Protein AF-A0A6L8Q714-F1 (afdb_monomer)

Solvent-accessible surface area (backbone atoms only — not comparable to full-atom values): 38488 Å² total; per-residue (Å²): 59,36,40,39,60,63,88,85,52,77,78,36,54,56,74,83,55,53,63,55,99,57,74,48,74,68,87,84,57,85,86,61,46,55,97,90,43,66,85,88,69,67,71,86,85,84,79,48,81,46,75,69,75,98,68,47,48,66,59,66,44,81,46,43,33,44,38,54,67,87,72,56,87,86,48,49,37,57,46,32,37,36,37,36,34,42,28,41,67,30,94,88,42,85,92,42,75,39,76,47,80,44,70,58,22,36,15,70,29,63,83,35,47,24,38,81,50,85,75,65,96,87,65,74,94,79,82,70,64,47,79,66,75,76,58,59,64,21,41,40,34,52,34,51,61,75,84,83,69,101,70,73,56,40,27,35,39,36,63,50,35,33,46,46,47,45,74,48,85,62,52,57,61,65,47,37,36,30,37,26,41,29,97,45,86,89,51,90,65,56,52,79,48,24,76,41,40,22,36,67,87,14,48,30,60,40,65,54,36,28,98,54,90,57,43,97,91,42,62,14,24,38,75,40,76,65,67,48,78,48,38,31,39,43,40,72,34,52,89,82,51,52,71,62,57,49,40,48,46,74,58,89,75,52,44,30,39,40,41,30,31,41,63,43,88,86,81,64,42,40,42,78,78,46,71,49,50,27,35,70,38,78,90,78,70,43,77,43,71,58,90,72,56,53,74,71,90,88,73,91,69,98,71,91,84,65,61,90,52,33,26,55,91,49,55,63,69,49,61,31,31,47,54,64,31,29,42,35,39,33,29,22,32,69,92,40,73,85,45,39,41,50,57,27,27,34,34,37,32,37,65,46,94,54,98,88,50,60,42,80,75,50,73,37,53,18,37,86,75,1,39,24,65,44,73,62,49,72,78,56,66,93,41,46,29,35,44,34,59,78,42,46,25,83,13,21,23,38,45,90,60,60,24,52,30,33,33,42,42,87,26,89,86,36,69,35,25,50,43,73,46,75,42,87,58,102,63,82,65,66,78,60,63,62,65,73,70,66,74,95,82,65,86,81,66,56,77,76,52,51,70,60,52,70,66,56,78,77,62,96,66,95,76,51,93,51,56,51,60,44,100,75,25,44,32,41,36,43,28,74,74,29,53,62,39,56,29,50,62,21,58,40,31,39,38,42,25,32,69,86,78,69,45,65,40,58,60,28,30,37,36,32,25,36,61,89,79,63,45,77,72,47,74,51,64,40,40,93,58,65,48,75,40,64,48,62,50,47,48,75,44,51,33,32,43,32,61,80,39,50,35,90,61,35,43,71,45,72,54,29,32,33,35,26,38,52,75,42,52,52,45,78,79,45,41,45,69,97,63,35,31,52,77,54,81,43,33,40,38,41,27,29,51,70,55,54,72,74,55,43,58,47,54,53,54,62,75,66,57,84,77,77,95,80,85,90,78,89,85,89,80,91,88,86,87,80,84,87,83,86,89,84,83,86,82,81,88,84,85,82,88,76,92,78,87,84,92,82,89,85,84,88,83,92,132

Secondary structure (DSSP, 8-state):
-EEESS---TTSB----EEEEEE------GGG-BTTB----PPPP---EE-SGGG-EE--EEEEEEE---S-TTTS---EEEEEEEEEE-SS-TT-EEEEEEEEEEESSSSSB-B-----TT--------SS-----BTTB-EEE--SSSS---EEE--EEEEEEESSPPPTTSSEEEEEEESSTT-S--EEEEEEEB-TT-EEE-TTSS-S--STTS-SSEEE-S-EEEEEEEEE-GGGTTT--TTEE-----EEEEEEEEE-TTT--EEEEEEEEEEEETTTTEEEE--PPBS--S---S----GGGB-TT---EEEEEEPP-EEEEE-EESS-SS-BPSS-EEEEEE---STT-PEEEEEEE--GGGEEEE-S----BT--EEEEEEEPPTTB---SSPPPEEEEEE-TTSTTSEEEEEESSSS--HHHHHHHT--S--TTTGGGTHHHHTTTTT---S---S-EE-TTS-EEE--SS-TT-EEPBPEEEEEEEETTT--B--S-EEEEEETTT--EEEEEE--SSPEEEET-S-TT-EEEEEEEE--TTBPPPPPEEEEE-TTS-EEEEE--GGGSEEEETTEEEEEEPBPPHHHHHHHHHHHT-PPPS------------------------------------------

Structure (mmCIF, N/CA/C/O backbone):
data_AF-A0A6L8Q714-F1
#
_entry.id   AF-A0A6L8Q714-F1
#
loop_
_atom_site.group_PDB
_atom_site.id
_atom_site.type_symbol
_atom_site.label_atom_id
_atom_site.label_alt_id
_atom_site.label_comp_id
_atom_site.label_asym_id
_atom_site.label_entity_id
_atom_site.label_seq_id
_atom_site.pdbx_PDB_ins_code
_atom_site.Cartn_x
_atom_site.Cartn_y
_atom_site.Cartn_z
_atom_site.occupancy
_atom_site.B_iso_or_equiv
_atom_site.auth_seq_id
_atom_site.auth_comp_id
_atom_site.auth_asym_id
_atom_site.auth_atom_id
_atom_site.pdbx_PDB_model_num
ATOM 1 N N . MET A 1 1 ? 17.200 34.354 -52.122 1.00 88.50 1 MET A N 1
ATOM 2 C CA . MET A 1 1 ? 18.434 35.175 -52.227 1.00 88.50 1 MET A CA 1
ATOM 3 C C . MET A 1 1 ? 18.101 36.663 -52.133 1.00 88.50 1 MET A C 1
ATOM 5 O O . MET A 1 1 ? 17.143 37.091 -52.768 1.00 88.50 1 MET A O 1
ATOM 9 N N . VAL A 1 2 ? 18.887 37.450 -51.390 1.00 90.44 2 VAL A N 1
ATOM 10 C CA . VAL A 1 2 ? 18.734 38.916 -51.216 1.00 90.44 2 VAL A CA 1
ATOM 11 C C . VAL A 1 2 ? 20.091 39.635 -51.271 1.00 90.44 2 VAL A C 1
ATOM 13 O O . VAL A 1 2 ? 21.116 39.011 -51.011 1.00 90.44 2 VAL A O 1
ATOM 16 N N . GLU A 1 3 ? 20.122 40.931 -51.603 1.00 92.88 3 GLU A N 1
ATOM 17 C CA . GLU A 1 3 ? 21.351 41.752 -51.561 1.00 92.88 3 GLU A CA 1
ATOM 18 C C . GLU A 1 3 ? 21.501 42.437 -50.196 1.00 92.88 3 GLU A C 1
ATOM 20 O O . GLU A 1 3 ? 20.597 43.154 -49.766 1.00 92.88 3 GLU A O 1
ATOM 25 N N . LEU A 1 4 ? 22.639 42.248 -49.528 1.00 90.94 4 LEU A N 1
ATOM 26 C CA . LEU A 1 4 ? 22.931 42.829 -48.216 1.00 90.94 4 LEU A CA 1
ATOM 27 C C . LEU A 1 4 ? 23.313 44.314 -48.323 1.00 90.94 4 LEU A C 1
ATOM 29 O O . LEU A 1 4 ? 24.027 44.732 -49.236 1.00 90.94 4 LEU A O 1
ATOM 33 N N . SER A 1 5 ? 22.855 45.115 -47.359 1.00 86.94 5 SER A N 1
ATOM 34 C CA . SER A 1 5 ? 23.201 46.541 -47.230 1.00 86.94 5 SER A CA 1
ATOM 35 C C . SER A 1 5 ? 24.606 46.768 -46.663 1.00 86.94 5 SER A C 1
ATOM 37 O O . SER A 1 5 ? 25.253 47.767 -46.986 1.00 86.94 5 SER A O 1
ATOM 39 N N . ASN A 1 6 ? 25.082 45.826 -45.847 1.00 86.75 6 ASN A N 1
ATOM 40 C CA . ASN A 1 6 ? 26.345 45.886 -45.123 1.00 86.75 6 ASN A CA 1
ATOM 41 C C . ASN A 1 6 ? 27.359 44.878 -45.686 1.00 86.75 6 ASN A C 1
ATOM 43 O O . ASN A 1 6 ? 26.993 43.882 -46.306 1.00 86.75 6 ASN A O 1
ATOM 47 N N . VAL A 1 7 ? 28.654 45.139 -45.475 1.00 88.94 7 VAL A N 1
ATOM 48 C CA . VAL A 1 7 ? 29.726 44.214 -45.876 1.00 88.94 7 VAL A CA 1
ATOM 49 C C . VAL A 1 7 ? 29.862 43.119 -44.811 1.00 88.94 7 VAL A C 1
ATOM 51 O O . VAL A 1 7 ? 30.244 43.439 -43.684 1.00 88.94 7 VAL A O 1
ATOM 54 N N . PRO A 1 8 ? 29.598 41.842 -45.136 1.00 87.25 8 PRO A N 1
ATOM 55 C CA . PRO A 1 8 ? 29.711 40.751 -44.177 1.00 87.25 8 PRO A CA 1
ATOM 56 C C . PRO A 1 8 ? 31.183 40.409 -43.889 1.00 87.25 8 PRO A C 1
ATOM 58 O O . PRO A 1 8 ? 32.013 40.258 -44.796 1.00 87.25 8 PRO A O 1
ATOM 61 N N . GLU A 1 9 ? 31.513 40.274 -42.604 1.00 85.31 9 GLU A N 1
ATOM 62 C CA . GLU A 1 9 ? 32.859 39.975 -42.109 1.00 85.31 9 GLU A CA 1
ATOM 63 C C . GLU A 1 9 ? 32.935 38.553 -41.540 1.00 85.31 9 GLU A C 1
ATOM 65 O O . GLU A 1 9 ? 32.090 38.142 -40.751 1.00 85.31 9 GLU A O 1
ATOM 70 N N . VAL A 1 10 ? 33.987 37.817 -41.908 1.00 83.00 10 VAL A N 1
ATOM 71 C CA . VAL A 1 10 ? 34.259 36.476 -41.367 1.00 83.00 10 VAL A CA 1
ATOM 72 C C . VAL A 1 10 ? 34.527 36.569 -39.860 1.00 83.00 10 VAL A C 1
ATOM 74 O O . VAL A 1 10 ? 35.306 37.420 -39.424 1.00 83.00 10 VAL A O 1
ATOM 77 N N . GLY A 1 11 ? 33.901 35.691 -39.075 1.00 76.75 11 GLY A N 1
ATOM 78 C CA . GLY A 1 11 ? 33.962 35.689 -37.609 1.00 76.75 11 GLY A CA 1
ATOM 79 C C . GLY A 1 11 ? 32.976 36.642 -36.918 1.00 76.75 11 GLY A C 1
ATOM 80 O O . GLY A 1 11 ? 33.123 36.898 -35.723 1.00 76.75 11 GLY A O 1
ATOM 81 N N . LYS A 1 12 ? 31.984 37.179 -37.641 1.00 82.81 12 LYS A N 1
ATOM 82 C CA . LYS A 1 12 ? 30.835 37.919 -37.088 1.00 82.81 12 LYS A CA 1
ATOM 83 C C . LYS A 1 12 ? 29.527 37.306 -37.584 1.00 82.81 12 LYS A C 1
ATOM 85 O O . LYS A 1 12 ? 29.527 36.659 -38.628 1.00 82.81 12 LYS A O 1
ATOM 90 N N . SER A 1 13 ? 28.435 37.506 -36.847 1.00 82.88 13 SER A N 1
ATOM 91 C CA . SER A 1 13 ? 27.099 37.121 -37.311 1.00 82.88 13 SER A CA 1
ATOM 92 C C . SER A 1 13 ? 26.683 37.918 -38.548 1.00 82.88 13 SER A C 1
ATOM 94 O O . SER A 1 13 ? 27.192 39.018 -38.804 1.00 82.88 13 SER A O 1
ATOM 96 N N . ILE A 1 14 ? 25.788 37.336 -39.344 1.00 83.69 14 ILE A N 1
ATOM 97 C CA . ILE A 1 14 ? 25.284 37.959 -40.566 1.00 83.69 14 ILE A CA 1
ATOM 98 C C . ILE A 1 14 ? 24.210 38.977 -40.171 1.00 83.69 14 ILE A C 1
ATOM 100 O O . ILE A 1 14 ? 23.213 38.629 -39.556 1.00 83.69 14 ILE A O 1
ATOM 104 N N . ASP A 1 15 ? 24.394 40.243 -40.543 1.00 83.38 15 ASP A N 1
ATOM 105 C CA . ASP A 1 15 ? 23.318 41.234 -40.477 1.00 83.38 15 ASP A CA 1
ATOM 106 C C . ASP A 1 15 ? 22.409 41.049 -41.707 1.00 83.38 15 ASP A C 1
ATOM 108 O O . ASP A 1 15 ? 22.870 41.306 -42.826 1.00 83.38 15 ASP A O 1
ATOM 112 N N . PRO A 1 16 ? 21.146 40.599 -41.551 1.00 76.56 16 PRO A N 1
ATOM 113 C CA . PRO A 1 16 ? 20.256 40.321 -42.673 1.00 76.56 16 PRO A CA 1
ATOM 114 C C . PRO A 1 16 ? 19.672 41.593 -43.311 1.00 76.56 16 PRO A C 1
ATOM 116 O O . PRO A 1 16 ? 18.860 41.487 -44.229 1.00 76.56 16 PRO A O 1
ATOM 119 N N . ALA A 1 17 ? 20.050 42.796 -42.853 1.00 83.94 17 ALA A N 1
ATOM 120 C CA . ALA A 1 17 ? 19.591 44.057 -43.429 1.00 83.94 17 ALA A CA 1
ATOM 121 C C . ALA A 1 17 ? 19.884 44.136 -44.939 1.00 83.94 17 ALA A C 1
ATOM 123 O O . ALA A 1 17 ? 21.040 44.237 -45.368 1.00 83.94 17 ALA A O 1
ATOM 124 N N . THR A 1 18 ? 18.831 44.148 -45.757 1.00 84.62 18 THR A N 1
ATOM 125 C CA . THR A 1 18 ? 18.940 44.187 -47.217 1.00 84.62 18 THR A CA 1
ATOM 126 C C . THR A 1 18 ? 19.113 45.610 -47.743 1.00 84.62 18 THR A C 1
ATOM 128 O O . THR A 1 18 ? 18.708 46.594 -47.126 1.00 84.62 18 THR A O 1
ATOM 131 N N . LYS A 1 19 ? 19.766 45.730 -48.899 1.00 80.19 19 LYS A N 1
ATOM 132 C CA . LYS A 1 19 ? 20.042 47.009 -49.572 1.00 80.19 19 LYS A CA 1
ATOM 133 C C . LYS A 1 19 ? 18.800 47.600 -50.247 1.00 80.19 19 LYS A C 1
ATOM 135 O O . LYS A 1 19 ?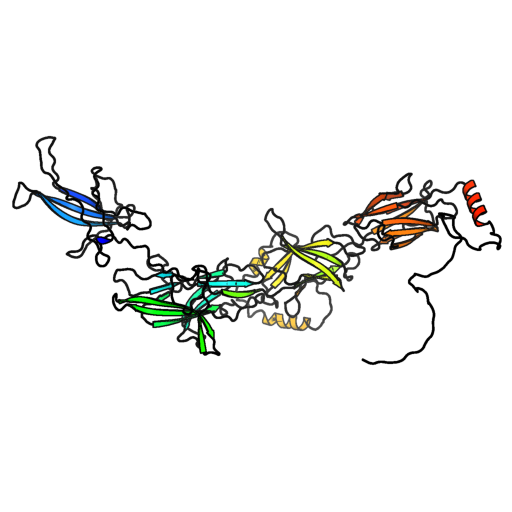 18.638 48.814 -50.256 1.00 80.19 19 LYS A O 1
ATOM 140 N N . ASP A 1 20 ? 17.949 46.718 -50.767 1.00 72.50 20 ASP A N 1
ATOM 141 C CA . ASP A 1 20 ? 16.611 46.965 -51.307 1.00 72.50 20 ASP A CA 1
ATOM 142 C C . ASP A 1 20 ? 15.687 45.823 -50.825 1.00 72.50 20 ASP A C 1
ATOM 144 O O . ASP A 1 20 ? 16.167 44.717 -50.559 1.00 72.50 20 ASP A O 1
ATOM 148 N N . ASP A 1 21 ? 14.363 46.017 -50.808 1.00 70.50 21 ASP A N 1
ATOM 149 C CA . ASP A 1 21 ? 13.354 44.970 -50.502 1.00 70.50 21 ASP A CA 1
ATOM 150 C C . ASP A 1 21 ? 13.208 43.911 -51.626 1.00 70.50 21 ASP A C 1
ATOM 152 O O . ASP A 1 21 ? 12.135 43.353 -51.872 1.00 70.50 21 ASP A O 1
ATOM 156 N N . LYS A 1 22 ? 14.274 43.669 -52.395 1.00 80.25 22 LYS A N 1
ATOM 157 C CA . LYS A 1 22 ? 14.255 42.844 -53.601 1.00 80.25 22 LYS A CA 1
ATOM 158 C C . LYS A 1 22 ? 14.807 41.449 -53.320 1.00 80.25 22 LYS A C 1
ATOM 160 O O . LYS A 1 22 ? 16.018 41.248 -53.255 1.00 80.25 22 LYS A O 1
ATOM 165 N N . ALA A 1 23 ? 13.903 40.480 -53.240 1.00 83.44 23 ALA A N 1
ATOM 166 C CA . ALA A 1 23 ? 14.242 39.064 -53.217 1.00 83.44 23 ALA A CA 1
ATOM 167 C C . ALA A 1 23 ? 14.302 38.465 -54.632 1.00 83.44 23 ALA A C 1
ATOM 169 O O . ALA A 1 23 ? 13.507 38.797 -55.516 1.00 83.44 23 ALA A O 1
ATOM 170 N N . TRP A 1 24 ? 15.241 37.542 -54.822 1.00 89.44 24 TRP A N 1
ATOM 171 C CA . TRP A 1 24 ? 15.291 36.608 -55.939 1.00 89.44 24 TRP A CA 1
ATOM 172 C C . TRP A 1 24 ? 14.998 35.209 -55.398 1.00 89.44 24 TRP A C 1
ATOM 174 O O . TRP A 1 24 ? 15.818 34.629 -54.677 1.00 89.44 24 TRP A O 1
ATOM 184 N N . THR A 1 25 ? 13.829 34.687 -55.755 1.00 87.69 25 THR A N 1
ATOM 185 C CA . THR A 1 25 ? 13.377 33.329 -55.429 1.00 87.69 25 THR A CA 1
ATOM 186 C C . THR A 1 25 ? 13.599 32.417 -56.634 1.00 87.69 25 THR A C 1
ATOM 188 O O . THR A 1 25 ? 13.526 32.860 -57.785 1.00 87.69 25 THR A O 1
ATOM 191 N N . ALA A 1 26 ? 13.895 31.153 -56.362 1.00 87.12 26 ALA A N 1
ATOM 192 C CA . ALA A 1 26 ? 13.870 30.058 -57.316 1.00 87.12 26 ALA A CA 1
ATOM 193 C C . ALA A 1 26 ? 13.294 28.842 -56.583 1.00 87.12 26 ALA A C 1
ATOM 195 O O . ALA A 1 26 ? 13.569 28.664 -55.400 1.00 87.12 26 ALA A O 1
ATOM 196 N N . GLU A 1 27 ? 12.486 28.056 -57.281 1.00 85.56 27 GLU A N 1
ATOM 197 C CA . GLU A 1 27 ? 11.768 26.891 -56.757 1.00 85.56 27 GLU A CA 1
ATOM 198 C C . GLU A 1 27 ? 12.201 25.660 -57.567 1.00 85.56 27 GLU A C 1
ATOM 200 O O . GLU A 1 27 ? 12.619 25.797 -58.723 1.00 85.56 27 GLU A O 1
ATOM 205 N N . LEU A 1 28 ? 12.128 24.478 -56.955 1.00 81.19 28 LEU A N 1
ATOM 206 C CA . LEU A 1 28 ? 12.437 23.186 -57.568 1.00 81.19 28 LEU A CA 1
ATOM 207 C C . LEU A 1 28 ? 11.305 22.208 -57.247 1.00 81.19 28 LEU A C 1
ATOM 209 O O . LEU A 1 28 ? 10.831 22.161 -56.115 1.00 81.19 28 LEU A O 1
ATOM 213 N N . GLU A 1 29 ? 10.892 21.420 -58.232 1.00 78.75 29 GLU A N 1
ATOM 214 C CA . GLU A 1 29 ? 9.908 20.348 -58.067 1.00 78.75 29 GLU A CA 1
ATOM 215 C C . GLU A 1 29 ? 10.631 18.999 -57.924 1.00 78.75 29 GLU A C 1
ATOM 217 O O . GLU A 1 29 ? 11.749 18.826 -58.413 1.00 78.75 29 GLU A O 1
ATOM 222 N N . THR A 1 30 ? 9.989 17.978 -57.343 1.00 73.38 30 THR A N 1
ATOM 223 C CA . THR A 1 30 ? 10.589 16.630 -57.188 1.00 73.38 30 THR A CA 1
ATOM 224 C C . THR A 1 30 ? 11.092 16.039 -58.517 1.00 73.38 30 THR A C 1
ATOM 226 O O . THR A 1 30 ? 12.031 15.248 -58.542 1.00 73.38 30 THR A O 1
ATOM 229 N N . ALA A 1 31 ? 10.489 16.436 -59.643 1.00 79.69 31 ALA A N 1
ATOM 230 C CA . ALA A 1 31 ? 10.874 16.000 -60.985 1.00 79.69 31 ALA A CA 1
ATOM 231 C C . ALA A 1 31 ? 12.176 16.636 -61.522 1.00 79.69 31 ALA A C 1
ATOM 233 O O . ALA A 1 31 ? 12.703 16.147 -62.522 1.00 79.69 31 ALA A O 1
ATOM 234 N N . ASP A 1 32 ? 12.692 17.696 -60.889 1.00 81.50 32 ASP A N 1
ATOM 235 C CA . ASP A 1 32 ? 13.950 18.355 -61.269 1.00 81.50 32 ASP A CA 1
ATOM 236 C C . ASP A 1 32 ? 15.192 17.654 -60.680 1.00 81.50 32 ASP A C 1
ATOM 238 O O . ASP A 1 32 ? 16.322 17.919 -61.102 1.00 81.50 32 ASP A O 1
ATOM 242 N N . PHE A 1 33 ? 14.997 16.734 -59.727 1.00 80.00 33 PHE A N 1
ATOM 243 C CA . PHE A 1 33 ? 16.067 15.971 -59.089 1.00 80.00 33 PHE A CA 1
ATOM 244 C C . PHE A 1 33 ? 16.480 14.761 -59.936 1.00 80.00 33 PHE A C 1
ATOM 246 O O . PHE A 1 33 ? 15.662 13.953 -60.373 1.00 80.00 33 PHE A O 1
ATOM 253 N N . THR A 1 34 ? 17.786 14.603 -60.138 1.00 74.25 34 THR A N 1
ATOM 254 C CA . THR A 1 34 ? 18.407 13.427 -60.760 1.00 74.25 34 THR A CA 1
ATOM 255 C C . THR A 1 34 ? 19.472 12.897 -59.807 1.00 74.25 34 THR A C 1
ATOM 257 O O . THR A 1 34 ? 20.331 13.658 -59.374 1.00 74.25 34 THR A O 1
ATOM 260 N N . GLU A 1 35 ? 19.407 11.610 -59.448 1.00 69.56 35 GLU A N 1
ATOM 261 C CA . GLU A 1 35 ? 20.331 10.986 -58.476 1.00 69.56 35 GLU A CA 1
ATOM 262 C C . GLU A 1 35 ? 20.399 11.757 -57.134 1.00 69.56 35 GLU A C 1
ATOM 264 O O . GLU A 1 35 ? 21.465 11.956 -56.559 1.00 69.56 35 GLU A O 1
ATOM 269 N N . GLY A 1 36 ? 19.243 12.238 -56.655 1.00 66.31 36 GLY A N 1
ATOM 270 C CA . GLY A 1 36 ? 19.124 13.001 -55.405 1.00 66.31 36 GLY A CA 1
ATOM 271 C C . GLY A 1 36 ? 19.652 14.439 -55.467 1.00 66.31 36 GLY A C 1
ATOM 272 O O . GLY A 1 36 ? 19.679 15.113 -54.445 1.00 66.31 36 GLY A O 1
ATOM 273 N N . LYS A 1 37 ? 20.065 14.939 -56.642 1.00 75.31 37 LYS A N 1
ATOM 274 C CA . LYS A 1 37 ? 20.623 16.292 -56.803 1.00 75.31 37 LYS A CA 1
ATOM 275 C C . LYS A 1 37 ? 19.872 17.086 -57.871 1.00 75.31 37 LYS A C 1
ATOM 277 O O . LYS A 1 37 ? 19.521 16.561 -58.927 1.00 75.31 37 LYS A O 1
ATOM 282 N N . ALA A 1 38 ? 19.665 18.374 -57.614 1.00 84.62 38 ALA A N 1
ATOM 283 C CA . ALA A 1 38 ? 19.085 19.335 -58.549 1.00 84.62 38 ALA A CA 1
ATOM 284 C C . ALA A 1 38 ? 19.950 20.605 -58.596 1.00 84.62 38 ALA A C 1
ATOM 286 O O . ALA A 1 38 ? 20.628 20.947 -57.629 1.00 84.62 38 ALA A O 1
ATOM 287 N N . SER A 1 39 ? 19.951 21.314 -59.728 1.00 86.19 39 SER A N 1
ATOM 288 C CA . SER A 1 39 ? 20.698 22.570 -59.877 1.00 86.19 39 SER A CA 1
ATOM 289 C C . SER A 1 39 ? 19.744 23.758 -59.830 1.00 86.19 39 SER A C 1
ATOM 291 O O . SER A 1 39 ? 19.021 24.022 -60.792 1.00 86.19 39 SER A O 1
ATOM 293 N N . ILE A 1 40 ? 19.760 24.495 -58.717 1.00 85.50 40 ILE A N 1
ATOM 294 C CA . ILE A 1 40 ? 18.967 25.717 -58.572 1.00 85.50 40 ILE A CA 1
ATOM 295 C C . ILE A 1 40 ? 19.533 26.848 -59.441 1.00 85.50 40 ILE A C 1
ATOM 297 O O . ILE A 1 40 ? 20.745 27.069 -59.514 1.00 85.50 40 ILE A O 1
ATOM 301 N N . LYS A 1 41 ? 18.647 27.593 -60.110 1.00 86.69 41 LYS A N 1
ATOM 302 C CA . LYS A 1 41 ? 19.028 28.716 -60.972 1.00 86.69 41 LYS A CA 1
ATOM 303 C C . LYS A 1 41 ? 18.190 29.954 -60.682 1.00 86.69 41 LYS A C 1
ATOM 305 O O . LYS A 1 41 ? 17.041 30.054 -61.103 1.00 86.69 41 LYS A O 1
ATOM 310 N N . PHE A 1 42 ? 18.810 30.938 -60.039 1.00 86.88 42 PHE A N 1
ATOM 311 C CA . PHE A 1 42 ? 18.178 32.228 -59.778 1.00 86.88 42 PHE A CA 1
ATOM 312 C C . PHE A 1 42 ? 17.931 33.045 -61.064 1.00 86.88 42 PHE A C 1
ATOM 314 O O . PHE A 1 42 ? 18.675 32.915 -62.046 1.00 86.88 42 PHE A O 1
ATOM 321 N N . PRO A 1 43 ? 16.912 33.929 -61.073 1.00 86.25 43 PRO A N 1
ATOM 322 C CA . PRO A 1 43 ? 16.706 34.888 -62.154 1.00 86.25 43 PRO A CA 1
ATOM 323 C C . PRO A 1 43 ? 17.922 35.806 -62.344 1.00 86.25 43 PRO A C 1
ATOM 325 O O . PRO A 1 43 ? 18.555 36.228 -61.378 1.00 86.25 43 PRO A O 1
ATOM 328 N N . ALA A 1 44 ? 18.229 36.159 -63.595 1.00 85.31 44 ALA A N 1
ATOM 329 C CA . ALA A 1 44 ? 19.409 36.959 -63.920 1.00 85.31 44 ALA A CA 1
ATOM 330 C C . ALA A 1 44 ? 19.392 38.349 -63.249 1.00 85.31 44 ALA A C 1
ATOM 332 O O . ALA A 1 44 ? 18.429 39.112 -63.381 1.00 85.31 44 ALA A O 1
ATOM 333 N N . ILE A 1 45 ? 20.493 38.699 -62.581 1.00 87.81 45 ILE A N 1
ATOM 334 C CA . ILE A 1 45 ? 20.734 40.037 -62.031 1.00 87.81 45 ILE A CA 1
ATOM 335 C C . ILE A 1 45 ? 21.284 40.934 -63.148 1.00 87.81 45 ILE A C 1
ATOM 337 O O . ILE A 1 45 ? 22.197 40.544 -63.875 1.00 87.81 45 ILE A O 1
ATOM 341 N N . ILE A 1 46 ? 20.712 42.131 -63.306 1.00 86.81 46 ILE A N 1
ATOM 342 C CA . ILE A 1 46 ? 21.095 43.098 -64.344 1.00 86.81 46 ILE A CA 1
ATOM 343 C C . ILE A 1 46 ? 21.710 44.329 -63.678 1.00 86.81 46 ILE A C 1
ATOM 345 O O . ILE A 1 46 ? 20.982 45.188 -63.181 1.00 86.81 46 ILE A O 1
ATOM 349 N N . TYR A 1 47 ? 23.038 44.407 -63.707 1.00 87.62 47 TYR A N 1
ATOM 350 C CA . TYR A 1 47 ? 23.811 45.566 -63.257 1.00 87.62 47 TYR A CA 1
ATOM 351 C C . TYR A 1 47 ? 23.820 46.674 -64.314 1.00 87.62 47 TYR A C 1
ATOM 353 O O . TYR A 1 47 ? 23.852 46.402 -65.519 1.00 87.62 47 TYR A O 1
ATOM 361 N N . LYS A 1 48 ? 23.801 47.932 -63.871 1.00 85.19 48 LYS A N 1
ATOM 362 C CA . LYS A 1 48 ? 23.668 49.115 -64.724 1.00 85.19 48 LYS A CA 1
ATOM 363 C C . LYS A 1 48 ? 24.740 50.162 -64.449 1.00 85.19 48 LYS A C 1
ATOM 365 O O . LYS A 1 48 ? 25.103 50.464 -63.314 1.00 85.19 48 LYS A O 1
ATOM 370 N N . GLN A 1 49 ? 25.170 50.805 -65.529 1.00 81.06 49 GLN A N 1
ATOM 371 C CA . GLN A 1 49 ? 25.923 52.052 -65.492 1.00 81.06 49 GLN A CA 1
ATOM 372 C C . GLN A 1 49 ? 25.248 53.053 -66.439 1.00 81.06 49 GLN A C 1
ATOM 374 O O . GLN A 1 49 ? 25.628 53.200 -67.597 1.00 81.06 49 GLN A O 1
ATOM 379 N N . GLU A 1 50 ? 24.193 53.708 -65.955 1.00 78.75 50 GLU A N 1
ATOM 380 C CA . GLU A 1 50 ? 23.279 54.514 -66.772 1.00 78.75 50 GLU A CA 1
ATOM 381 C C . GLU A 1 50 ? 23.009 55.884 -66.120 1.00 78.75 50 GLU A C 1
ATOM 383 O O . GLU A 1 50 ? 22.960 56.016 -64.897 1.00 78.75 50 GLU A O 1
ATOM 388 N N . GLY A 1 51 ? 22.803 56.919 -66.941 1.00 71.00 51 GLY A N 1
ATOM 389 C CA . GLY A 1 51 ? 22.460 58.273 -66.483 1.00 71.00 51 GLY A CA 1
ATOM 390 C C . GLY A 1 51 ? 23.648 59.223 -66.264 1.00 71.00 51 GLY A C 1
ATOM 391 O O . GLY A 1 51 ? 24.818 58.864 -66.393 1.00 71.00 51 GLY A O 1
ATOM 392 N N . THR A 1 52 ? 23.331 60.484 -65.960 1.00 65.38 52 THR A N 1
ATOM 393 C CA . THR A 1 52 ? 24.295 61.582 -65.752 1.00 65.38 52 THR A CA 1
ATOM 394 C C . THR A 1 52 ? 23.794 62.544 -64.677 1.00 65.38 52 THR A C 1
ATOM 396 O O . THR A 1 52 ? 22.605 62.862 -64.663 1.00 65.38 52 THR A O 1
ATOM 399 N N . GLY A 1 53 ? 24.693 63.071 -63.842 1.00 65.62 53 GLY A N 1
ATOM 400 C CA . GLY A 1 53 ? 24.320 63.911 -62.696 1.00 65.62 53 GLY A CA 1
ATOM 401 C C . GLY A 1 53 ? 23.712 63.084 -61.560 1.00 65.62 53 GLY A C 1
ATOM 402 O O . GLY A 1 53 ? 24.042 61.909 -61.415 1.00 65.62 53 GLY A O 1
ATOM 403 N N . ASP A 1 54 ? 22.810 63.689 -60.788 1.00 63.44 54 ASP A N 1
ATOM 404 C CA . ASP A 1 54 ? 22.262 63.111 -59.548 1.00 63.44 54 ASP A CA 1
ATOM 405 C C . ASP A 1 54 ? 21.392 61.852 -59.760 1.00 63.44 54 ASP A C 1
ATOM 407 O O . ASP A 1 54 ? 21.128 61.117 -58.816 1.00 63.44 54 ASP A O 1
ATOM 411 N N . ASN A 1 55 ? 20.995 61.562 -61.007 1.00 66.38 55 ASN A N 1
ATOM 412 C CA . ASN A 1 55 ? 20.225 60.370 -61.394 1.00 66.38 55 ASN A CA 1
ATOM 413 C C . ASN A 1 55 ? 21.102 59.251 -62.003 1.00 66.38 55 ASN A C 1
ATOM 415 O O . ASN A 1 55 ? 20.601 58.430 -62.773 1.00 66.38 55 ASN A O 1
ATOM 419 N N . LYS A 1 56 ? 22.420 59.244 -61.755 1.00 74.38 56 LYS A N 1
ATOM 420 C CA . LYS A 1 56 ? 23.317 58.192 -62.258 1.00 74.38 56 LYS A CA 1
ATOM 421 C C . LYS A 1 56 ? 23.202 56.923 -61.403 1.00 74.38 56 LYS A C 1
ATOM 423 O O . LYS A 1 56 ? 23.581 56.939 -60.236 1.00 74.38 56 LYS A O 1
ATOM 428 N N . VAL A 1 57 ? 22.798 55.812 -62.017 1.00 73.69 57 VAL A N 1
ATOM 429 C CA . VAL A 1 57 ? 22.935 54.459 -61.448 1.00 73.69 57 VAL A CA 1
ATOM 430 C C . VAL A 1 57 ? 24.296 53.900 -61.865 1.00 73.69 57 VAL A C 1
ATOM 432 O O . VAL A 1 57 ? 24.709 54.052 -63.018 1.00 73.69 57 VAL A O 1
ATOM 435 N N . ASN A 1 58 ? 25.040 53.321 -60.923 1.00 84.94 58 ASN A N 1
ATOM 436 C CA . ASN A 1 58 ? 26.404 52.850 -61.150 1.00 84.94 58 ASN A CA 1
ATOM 437 C C . ASN A 1 58 ? 26.716 51.663 -60.236 1.00 84.94 58 ASN A C 1
ATOM 439 O O . ASN A 1 58 ? 27.326 51.832 -59.180 1.00 84.94 58 ASN A O 1
ATOM 443 N N . ASP A 1 59 ? 26.364 50.473 -60.696 1.00 87.50 59 ASP A N 1
ATOM 444 C CA . ASP A 1 59 ? 26.537 49.214 -59.968 1.00 87.50 59 ASP A CA 1
ATOM 445 C C . ASP A 1 59 ? 27.951 48.631 -60.155 1.00 87.50 59 ASP A C 1
ATOM 447 O O . ASP A 1 59 ? 28.125 47.429 -60.287 1.00 87.50 59 ASP A O 1
ATOM 451 N N . ILE A 1 60 ? 28.978 49.486 -60.249 1.00 88.62 60 ILE A N 1
ATOM 452 C CA . ILE A 1 60 ? 30.383 49.051 -60.264 1.00 88.62 60 ILE A CA 1
ATOM 453 C C . ILE A 1 60 ? 30.875 48.998 -58.825 1.00 88.62 60 ILE A C 1
ATOM 455 O O . ILE A 1 60 ? 30.891 50.026 -58.143 1.00 88.62 60 ILE A O 1
ATOM 459 N N . GLY A 1 61 ? 31.346 47.829 -58.404 1.00 89.44 61 GLY A N 1
ATOM 460 C CA . GLY A 1 61 ? 31.841 47.593 -57.058 1.00 89.44 61 GLY A CA 1
ATOM 461 C C . GLY A 1 61 ? 31.618 46.157 -56.605 1.00 89.44 61 GLY A C 1
ATOM 462 O O . GLY A 1 61 ? 31.381 45.259 -57.411 1.00 89.44 61 GLY A O 1
ATOM 463 N N . ASP A 1 62 ? 31.703 45.958 -55.295 1.00 92.94 62 ASP A N 1
ATOM 464 C CA . ASP A 1 62 ? 31.439 44.678 -54.651 1.00 92.94 62 ASP A CA 1
ATOM 465 C C . ASP A 1 62 ? 29.999 44.638 -54.129 1.00 92.94 62 ASP A C 1
ATOM 467 O O . ASP A 1 62 ? 29.591 45.502 -53.353 1.00 92.94 62 ASP A O 1
ATOM 471 N N . HIS A 1 63 ? 29.258 43.614 -54.538 1.00 92.62 63 HIS A N 1
ATOM 472 C CA . HIS A 1 63 ? 27.904 43.303 -54.094 1.00 92.62 63 HIS A CA 1
ATOM 473 C C . HIS A 1 63 ? 27.929 41.997 -53.292 1.00 92.62 63 HIS A C 1
ATOM 475 O O . HIS A 1 63 ? 28.690 41.081 -53.615 1.00 92.62 63 HIS A O 1
ATOM 481 N N . TYR A 1 64 ? 27.111 41.905 -52.244 1.00 92.50 64 TYR A N 1
ATOM 482 C CA . TYR A 1 64 ? 27.055 40.742 -51.357 1.00 92.50 64 TYR A CA 1
ATOM 483 C C . TYR A 1 64 ? 25.634 40.193 -51.335 1.00 92.50 64 TYR A C 1
ATOM 485 O O . TYR A 1 64 ? 24.700 40.904 -50.971 1.00 92.50 64 TYR A O 1
ATOM 493 N N . TYR A 1 65 ? 25.485 38.933 -51.727 1.00 92.50 65 TYR A N 1
ATOM 494 C CA . TYR A 1 65 ? 24.206 38.241 -51.786 1.00 92.50 65 TYR A CA 1
ATOM 495 C C . TYR A 1 65 ? 24.144 37.168 -50.711 1.00 92.50 65 TYR A C 1
ATOM 497 O O . TYR A 1 65 ? 25.028 36.316 -50.632 1.00 92.50 65 TYR A O 1
ATOM 505 N N . LEU A 1 66 ? 23.089 37.218 -49.907 1.00 92.00 66 LEU A N 1
ATOM 506 C CA . LEU A 1 66 ? 22.729 36.177 -48.958 1.00 92.00 66 LEU A CA 1
ATOM 507 C C . LEU A 1 66 ? 21.812 35.176 -49.665 1.00 92.00 66 LEU A C 1
ATOM 509 O O . LEU A 1 66 ? 20.786 35.557 -50.242 1.00 92.00 66 LEU A O 1
ATOM 513 N N . VAL A 1 67 ? 22.194 33.905 -49.637 1.00 91.25 67 VAL A N 1
ATOM 514 C CA . VAL A 1 67 ? 21.415 32.780 -50.152 1.00 91.25 67 VAL A CA 1
ATOM 515 C C . VAL A 1 67 ? 21.088 31.870 -48.976 1.00 91.25 67 VAL A C 1
ATOM 517 O O . VAL A 1 67 ? 21.989 31.378 -48.306 1.00 91.25 67 VAL A O 1
ATOM 520 N N . THR A 1 68 ? 19.799 31.674 -48.747 1.00 90.25 68 THR A N 1
ATOM 521 C CA . THR A 1 68 ? 19.211 30.777 -47.751 1.00 90.25 68 THR A CA 1
ATOM 522 C C . THR A 1 68 ? 18.131 29.963 -48.447 1.00 90.25 68 THR A C 1
ATOM 524 O O . THR A 1 68 ? 17.607 30.398 -49.486 1.00 90.25 68 THR A O 1
ATOM 527 N N . GLU A 1 69 ? 17.769 28.833 -47.858 1.00 86.56 69 GLU A N 1
ATOM 528 C CA . GLU A 1 69 ? 16.527 28.149 -48.189 1.00 86.56 69 GLU A CA 1
ATOM 529 C C . GLU A 1 69 ? 15.312 28.847 -47.538 1.00 86.56 69 GLU A C 1
ATOM 531 O O . GLU A 1 69 ? 15.463 29.662 -46.623 1.00 86.56 69 GLU A O 1
ATOM 536 N N . ASP A 1 70 ? 14.108 28.559 -48.034 1.00 80.00 70 ASP A N 1
ATOM 537 C CA . ASP A 1 70 ? 12.833 29.032 -47.487 1.00 80.00 70 ASP A CA 1
ATOM 538 C C . ASP A 1 70 ? 11.838 27.862 -47.487 1.00 80.00 70 ASP A C 1
ATOM 540 O O . ASP A 1 70 ? 11.702 27.166 -48.491 1.00 80.00 70 ASP A O 1
ATOM 544 N N . GLY A 1 71 ? 11.184 27.617 -46.352 1.00 72.06 71 GLY A N 1
ATOM 545 C CA . GLY A 1 71 ? 10.467 26.369 -46.084 1.00 72.06 71 GLY A CA 1
ATOM 546 C C . GLY A 1 71 ? 10.170 26.153 -44.598 1.00 72.06 71 GLY A C 1
ATOM 547 O O . GLY A 1 71 ? 10.433 27.029 -43.764 1.00 72.06 71 GLY A O 1
ATOM 548 N N . ASP A 1 72 ? 9.620 24.979 -44.276 1.00 66.06 72 ASP A N 1
ATOM 549 C CA . ASP A 1 72 ? 9.351 24.546 -42.898 1.00 66.06 72 ASP A CA 1
ATOM 550 C C . ASP A 1 72 ? 10.664 24.453 -42.098 1.00 66.06 72 ASP A C 1
ATOM 552 O O . ASP A 1 72 ? 11.646 23.881 -42.574 1.00 66.06 72 ASP A O 1
ATOM 556 N N . ASP A 1 73 ? 10.679 25.009 -40.883 1.00 60.19 73 ASP A N 1
ATOM 557 C CA . ASP A 1 73 ? 11.839 24.996 -39.982 1.00 60.19 73 ASP A CA 1
ATOM 558 C C . ASP A 1 73 ? 12.300 23.567 -39.632 1.00 60.19 73 ASP A C 1
ATOM 560 O O . ASP A 1 73 ? 13.451 23.379 -39.252 1.00 60.19 73 ASP A O 1
ATOM 564 N N . ALA A 1 74 ? 11.428 22.562 -39.776 1.00 55.56 74 ALA A N 1
ATOM 565 C CA . ALA A 1 74 ? 11.744 21.156 -39.518 1.00 55.56 74 ALA A CA 1
ATOM 566 C C . ALA A 1 74 ? 12.340 20.384 -40.718 1.00 55.56 74 ALA A C 1
ATOM 568 O O . ALA A 1 74 ? 12.719 19.224 -40.548 1.00 55.56 74 ALA A O 1
ATOM 569 N N . ALA A 1 75 ? 12.382 20.977 -41.920 1.00 60.28 75 ALA A N 1
ATOM 570 C CA . ALA A 1 75 ? 12.758 20.274 -43.158 1.00 60.28 75 ALA A CA 1
ATOM 571 C C . ALA A 1 75 ? 13.715 21.043 -44.091 1.00 60.28 75 ALA A C 1
ATOM 573 O O . ALA A 1 75 ? 14.266 20.445 -45.015 1.00 60.28 75 ALA A O 1
ATOM 574 N N . LYS A 1 76 ? 13.907 22.351 -43.880 1.00 70.81 76 LYS A N 1
ATOM 575 C CA . LYS A 1 76 ? 14.868 23.154 -44.650 1.00 70.81 76 LYS A CA 1
ATOM 576 C C . LYS A 1 76 ? 16.286 23.054 -44.092 1.00 70.81 76 LYS A C 1
ATOM 578 O O . LYS A 1 76 ? 16.480 22.942 -42.883 1.00 70.81 76 LYS A O 1
ATOM 583 N N . ASP A 1 77 ? 17.267 23.221 -44.965 1.00 75.44 77 ASP A N 1
ATOM 584 C CA . ASP A 1 77 ? 18.642 23.513 -44.583 1.00 75.44 77 ASP A CA 1
ATOM 585 C C . ASP A 1 77 ? 18.740 24.969 -44.083 1.00 75.44 77 ASP A C 1
ATOM 587 O O . ASP A 1 77 ? 18.406 25.927 -44.791 1.00 75.44 77 ASP A O 1
ATOM 591 N N . THR A 1 78 ? 19.184 25.153 -42.837 1.00 84.44 78 THR A N 1
ATOM 592 C CA . THR A 1 78 ? 19.346 26.479 -42.219 1.00 84.44 78 THR A CA 1
ATOM 593 C C . THR A 1 78 ? 20.578 27.232 -42.721 1.00 84.44 78 THR A C 1
ATOM 595 O O . THR A 1 78 ? 20.678 28.441 -42.490 1.00 84.44 78 THR A O 1
ATOM 598 N N . THR A 1 79 ? 21.487 26.555 -43.434 1.00 85.00 79 THR A N 1
ATOM 599 C CA . THR A 1 79 ? 22.773 27.101 -43.876 1.00 85.00 79 THR A CA 1
ATOM 600 C C . THR A 1 79 ? 22.598 28.388 -44.681 1.00 85.00 79 THR A C 1
ATOM 602 O O . THR A 1 79 ? 21.872 28.467 -45.672 1.00 85.00 79 THR A O 1
ATOM 605 N N . ALA A 1 80 ? 23.330 29.425 -44.291 1.00 87.56 80 ALA A N 1
ATOM 606 C CA . ALA A 1 80 ? 23.326 30.736 -44.917 1.00 87.56 80 ALA A CA 1
ATOM 607 C C . ALA A 1 80 ? 24.623 30.969 -45.707 1.00 87.56 80 ALA A C 1
ATOM 609 O O . ALA A 1 80 ? 25.691 31.195 -45.134 1.00 87.56 80 ALA A O 1
ATOM 610 N N . TYR A 1 81 ? 24.546 30.982 -47.039 1.00 90.81 81 TYR A N 1
ATOM 611 C CA . TYR A 1 81 ? 25.696 31.262 -47.903 1.00 90.81 81 TYR A CA 1
ATOM 612 C C . TYR A 1 81 ? 25.794 32.737 -48.283 1.00 90.81 81 TYR A C 1
ATOM 614 O O . TYR A 1 81 ? 24.830 33.355 -48.737 1.00 90.81 81 TYR A O 1
ATOM 622 N N . VAL A 1 82 ? 27.005 33.290 -48.194 1.00 90.88 82 VAL A N 1
ATOM 623 C CA . VAL A 1 82 ? 27.310 34.647 -48.657 1.00 90.88 82 VAL A CA 1
ATOM 624 C C . VAL A 1 82 ? 28.123 34.575 -49.945 1.00 90.88 82 VAL A C 1
ATOM 626 O O . VAL A 1 82 ? 29.264 34.108 -49.953 1.00 90.88 82 VAL A O 1
ATOM 629 N N . ILE A 1 83 ? 27.569 35.093 -51.039 1.00 90.31 83 ILE A N 1
ATOM 630 C CA . ILE A 1 83 ? 28.235 35.193 -52.342 1.00 90.31 83 ILE A CA 1
ATOM 631 C C . ILE A 1 83 ? 28.649 36.644 -52.582 1.00 90.31 83 ILE A C 1
ATOM 633 O O . ILE A 1 83 ? 27.824 37.556 -52.563 1.00 90.31 83 ILE A O 1
ATOM 637 N N . LYS A 1 84 ? 29.937 36.864 -52.841 1.00 91.06 84 LYS A N 1
ATOM 638 C CA . LYS A 1 84 ? 30.469 38.153 -53.278 1.00 91.06 84 LYS A CA 1
ATOM 639 C C . LYS A 1 84 ? 30.496 38.201 -54.805 1.00 91.06 84 LYS A C 1
ATOM 641 O O . LYS A 1 84 ? 31.187 37.396 -55.427 1.00 91.06 84 LYS A O 1
ATOM 646 N N . VAL A 1 85 ? 29.827 39.186 -55.396 1.00 92.75 85 VAL A N 1
ATOM 647 C CA . VAL A 1 85 ? 29.900 39.490 -56.829 1.00 92.75 85 VAL A CA 1
ATOM 648 C C . VAL A 1 85 ? 30.634 40.813 -57.023 1.00 92.75 85 VAL A C 1
ATOM 650 O O . VAL A 1 85 ? 30.176 41.855 -56.561 1.00 92.75 85 VAL A O 1
ATOM 653 N N . THR A 1 86 ? 31.774 40.788 -57.708 1.00 92.94 86 THR A N 1
ATOM 654 C CA . THR A 1 86 ? 32.500 42.001 -58.104 1.00 92.94 86 THR A CA 1
ATOM 655 C C . THR A 1 86 ? 32.090 42.381 -59.525 1.00 92.94 86 THR A C 1
ATOM 657 O O . THR A 1 86 ? 32.274 41.603 -60.459 1.00 92.94 86 THR A O 1
ATOM 660 N N . VAL A 1 87 ? 31.543 43.584 -59.693 1.00 93.19 87 VAL A N 1
ATOM 661 C CA . VAL A 1 87 ? 31.117 44.138 -60.983 1.00 93.19 87 VAL A CA 1
ATOM 662 C C . VAL A 1 87 ? 32.135 45.171 -61.458 1.00 93.19 87 VAL A C 1
ATOM 664 O O . VAL A 1 87 ? 32.421 46.149 -60.762 1.00 93.19 87 VAL A O 1
ATOM 667 N N . ALA A 1 88 ? 32.670 44.969 -62.659 1.00 91.06 88 ALA A N 1
ATOM 668 C CA . ALA A 1 88 ? 33.683 45.809 -63.288 1.00 91.06 88 ALA A CA 1
ATOM 669 C C . ALA A 1 88 ? 33.286 46.177 -64.727 1.00 91.06 88 ALA A C 1
ATOM 671 O O . ALA A 1 88 ? 32.344 45.625 -65.289 1.00 91.06 88 ALA A O 1
ATOM 672 N N . VAL A 1 89 ? 34.004 47.124 -65.334 1.00 88.31 89 VAL A N 1
ATOM 673 C CA . VAL A 1 89 ? 33.898 47.388 -66.780 1.00 88.31 89 VAL A CA 1
ATOM 674 C C . VAL A 1 89 ? 34.615 46.266 -67.535 1.00 88.31 89 VAL A C 1
ATOM 676 O O . VAL A 1 89 ? 35.706 45.868 -67.128 1.00 88.31 89 VAL A O 1
ATOM 679 N N . ASP A 1 90 ? 34.033 45.779 -68.632 1.00 84.94 90 ASP A N 1
ATOM 680 C CA . ASP A 1 90 ? 34.673 44.775 -69.490 1.00 84.94 90 ASP A CA 1
ATOM 681 C C . ASP A 1 90 ? 35.993 45.323 -70.069 1.00 84.94 90 ASP A C 1
ATOM 683 O O . ASP A 1 90 ? 36.024 46.393 -70.683 1.00 84.94 90 ASP A O 1
ATOM 687 N N . GLU A 1 91 ? 37.092 44.584 -69.889 1.00 82.75 91 GLU A N 1
ATOM 688 C CA . GLU A 1 91 ? 38.433 44.996 -70.332 1.00 82.75 91 GLU A CA 1
ATOM 689 C C . GLU A 1 91 ? 38.549 45.167 -71.861 1.00 82.75 91 GLU A C 1
ATOM 691 O O . GLU A 1 91 ? 39.442 45.867 -72.343 1.00 82.75 91 GLU A O 1
ATOM 696 N N . ASN A 1 92 ? 37.646 44.546 -72.626 1.00 85.88 92 ASN A N 1
ATOM 697 C CA . ASN A 1 92 ? 37.623 44.539 -74.088 1.00 85.88 92 ASN A CA 1
ATOM 698 C C . ASN A 1 92 ? 36.507 45.423 -74.673 1.00 85.88 92 ASN A C 1
ATOM 700 O O . ASN A 1 92 ? 36.599 45.818 -75.838 1.00 85.88 92 ASN A O 1
ATOM 704 N N . ASP A 1 93 ? 35.464 45.739 -73.899 1.00 83.00 93 ASP A N 1
ATOM 705 C CA . ASP A 1 93 ? 34.354 46.603 -74.318 1.00 83.00 93 ASP A CA 1
ATOM 706 C C . ASP A 1 93 ? 33.918 47.575 -73.202 1.00 83.00 93 ASP A C 1
ATOM 708 O O . ASP A 1 93 ? 33.032 47.256 -72.408 1.00 83.00 93 ASP A O 1
ATOM 712 N N . PRO A 1 94 ? 34.455 48.812 -73.179 1.00 78.38 94 PRO A N 1
ATOM 713 C CA . PRO A 1 94 ? 34.131 49.811 -72.160 1.00 78.38 94 PRO A CA 1
ATOM 714 C C . PRO A 1 94 ? 32.656 50.244 -72.070 1.00 78.38 94 PRO A C 1
ATOM 716 O O . PRO A 1 94 ? 32.324 51.051 -71.203 1.00 78.38 94 PRO A O 1
ATOM 719 N N . ALA A 1 95 ? 31.780 49.771 -72.965 1.00 77.12 95 ALA A N 1
ATOM 720 C CA . ALA A 1 95 ? 30.333 49.972 -72.889 1.00 77.12 95 ALA A CA 1
ATOM 721 C C . ALA A 1 95 ? 29.585 48.821 -72.179 1.00 77.12 95 ALA A C 1
ATOM 723 O O . ALA A 1 95 ? 28.355 48.861 -72.097 1.00 77.12 95 ALA A O 1
ATOM 724 N N . LYS A 1 96 ? 30.293 47.796 -71.684 1.00 81.69 96 LYS A N 1
ATOM 725 C CA . LYS A 1 96 ? 29.728 46.647 -70.963 1.00 81.69 96 LYS A CA 1
ATOM 726 C C . LYS A 1 96 ? 30.273 46.529 -69.542 1.00 81.69 96 LYS A C 1
ATOM 728 O O . LYS A 1 96 ? 31.383 46.965 -69.241 1.00 81.69 96 LYS A O 1
ATOM 733 N N . LEU A 1 97 ? 29.485 45.874 -68.692 1.00 87.81 97 LEU A N 1
ATOM 734 C CA . LEU A 1 97 ? 29.905 45.422 -67.371 1.00 87.81 97 LEU A CA 1
ATOM 735 C C . LEU A 1 97 ? 30.110 43.903 -67.378 1.00 87.81 97 LEU A C 1
ATOM 737 O O . LEU A 1 97 ? 29.320 43.170 -67.977 1.00 87.81 97 LEU A O 1
ATOM 741 N N . THR A 1 98 ? 31.142 43.446 -66.679 1.00 89.31 98 THR A N 1
ATOM 742 C CA . THR A 1 98 ? 31.388 42.043 -66.331 1.00 89.31 98 THR A CA 1
ATOM 743 C C . THR A 1 98 ? 31.177 41.851 -64.835 1.00 89.31 98 THR A C 1
ATOM 745 O O . THR A 1 98 ? 31.454 42.745 -64.039 1.00 89.31 98 THR A O 1
ATOM 748 N N . ALA A 1 99 ? 30.685 40.677 -64.447 1.00 89.88 99 ALA A N 1
ATOM 749 C CA . ALA A 1 99 ? 30.506 40.294 -63.053 1.00 89.88 99 ALA A CA 1
ATOM 750 C C . ALA A 1 99 ? 31.288 39.005 -62.780 1.00 89.88 99 ALA A C 1
ATOM 752 O O . ALA A 1 99 ? 31.187 38.051 -63.554 1.00 89.88 99 ALA A O 1
ATOM 753 N N . THR A 1 100 ? 32.058 38.975 -61.694 1.00 87.75 100 THR A N 1
ATOM 754 C CA . THR A 1 100 ? 32.762 37.781 -61.211 1.00 87.75 100 THR A CA 1
ATOM 755 C C . THR A 1 100 ? 32.249 37.405 -59.827 1.00 87.75 100 THR A C 1
ATOM 757 O O . THR A 1 100 ? 32.268 38.215 -58.902 1.00 87.75 100 THR A O 1
ATOM 760 N N . GLU A 1 101 ? 31.763 36.173 -59.684 1.00 86.31 101 GLU A N 1
ATOM 761 C CA . GLU A 1 101 ? 31.271 35.636 -58.413 1.00 86.31 101 GLU A CA 1
ATOM 762 C C . GLU A 1 101 ? 32.374 34.887 -57.654 1.00 86.31 101 GLU A C 1
ATOM 764 O O . GLU A 1 101 ? 33.213 34.205 -58.241 1.00 86.31 101 GLU A O 1
ATOM 769 N N . THR A 1 102 ? 32.362 35.011 -56.330 1.00 85.50 102 THR A N 1
ATOM 770 C CA . THR A 1 102 ? 33.193 34.243 -55.399 1.00 85.50 102 THR A CA 1
ATOM 771 C C . THR A 1 102 ? 32.371 33.947 -54.152 1.00 85.50 102 THR A C 1
ATOM 773 O O . THR A 1 102 ? 31.753 34.851 -53.590 1.00 85.50 102 THR A O 1
ATOM 776 N N . VAL A 1 103 ? 32.352 32.696 -53.691 1.00 83.69 103 VAL A N 1
ATOM 777 C CA . VAL A 1 103 ? 31.728 32.385 -52.399 1.00 83.69 103 VAL A CA 1
ATOM 778 C C . VAL A 1 103 ? 32.602 32.988 -51.302 1.00 83.69 103 VAL A C 1
ATOM 780 O O . VAL A 1 103 ? 33.819 32.811 -51.298 1.00 83.69 103 VAL A O 1
ATOM 783 N N . ARG A 1 104 ? 31.995 33.779 -50.417 1.00 82.31 104 ARG A N 1
ATOM 784 C CA . ARG A 1 104 ? 32.697 34.526 -49.368 1.00 82.31 104 ARG A CA 1
ATOM 785 C C . ARG A 1 104 ? 32.788 33.734 -48.068 1.00 82.31 104 ARG A C 1
ATOM 787 O O . ARG A 1 104 ? 33.781 33.873 -47.355 1.00 82.31 104 ARG A O 1
ATOM 794 N N . GLY A 1 105 ? 31.759 32.948 -47.777 1.00 83.81 105 GLY A N 1
ATOM 795 C CA . GLY A 1 105 ? 31.623 32.176 -46.552 1.00 83.81 105 GLY A CA 1
ATOM 796 C C . GLY A 1 105 ? 30.246 31.534 -46.420 1.00 83.81 105 GLY A C 1
ATOM 797 O O . GLY A 1 105 ? 29.380 31.738 -47.276 1.00 83.81 105 GLY A O 1
ATOM 798 N N . TYR A 1 106 ? 30.073 30.791 -45.334 1.00 88.38 106 TYR A N 1
ATOM 799 C CA . TYR A 1 106 ? 28.816 30.183 -44.900 1.00 88.38 106 TYR A CA 1
ATOM 800 C C . TYR A 1 106 ? 28.622 30.413 -43.396 1.00 88.38 106 TYR A C 1
ATOM 802 O O . TYR A 1 106 ? 29.602 30.619 -42.683 1.00 88.38 106 TYR A O 1
ATOM 810 N N . ALA A 1 107 ? 27.389 30.400 -42.915 1.00 77.19 107 ALA A N 1
ATOM 811 C CA . ALA A 1 107 ? 27.055 30.283 -41.499 1.00 77.19 107 ALA A CA 1
ATOM 812 C C . ALA A 1 107 ? 25.981 29.201 -41.353 1.00 77.19 107 ALA A C 1
ATOM 814 O O . ALA A 1 107 ? 25.215 28.990 -42.291 1.00 77.19 107 ALA A O 1
ATOM 815 N N . ASP A 1 108 ? 25.941 28.520 -40.214 1.00 76.75 108 ASP A N 1
ATOM 816 C CA . ASP A 1 108 ? 25.053 27.364 -40.007 1.00 76.75 108 ASP A CA 1
ATOM 817 C C . ASP A 1 108 ? 23.573 27.798 -39.884 1.00 76.75 108 ASP A C 1
ATOM 819 O O . ASP A 1 108 ? 22.657 27.067 -40.256 1.00 76.75 108 ASP A O 1
ATOM 823 N N . ASP A 1 109 ? 23.356 29.045 -39.454 1.00 83.44 109 ASP A N 1
ATOM 824 C CA . ASP A 1 109 ? 22.104 29.802 -39.516 1.00 83.44 109 ASP A CA 1
ATOM 825 C C . ASP A 1 109 ? 22.398 31.324 -39.600 1.00 83.44 109 ASP A C 1
ATOM 827 O O . ASP A 1 109 ? 23.544 31.747 -39.792 1.00 83.44 109 ASP A O 1
ATOM 831 N N . LEU A 1 110 ? 21.369 32.175 -39.483 1.00 81.69 110 LEU A N 1
ATOM 832 C CA . LEU A 1 110 ? 21.516 33.641 -39.533 1.00 81.69 110 LEU A CA 1
ATOM 833 C C . LEU A 1 110 ? 22.091 34.270 -38.249 1.00 81.69 110 LEU A C 1
ATOM 835 O O . LEU A 1 110 ? 22.665 35.359 -38.321 1.00 81.69 110 LEU A O 1
ATOM 839 N N . ASP A 1 111 ? 21.951 33.614 -37.096 1.00 82.06 111 ASP A N 1
ATOM 840 C CA . ASP A 1 111 ? 22.472 34.096 -35.809 1.00 82.06 111 ASP A CA 1
ATOM 841 C C . ASP A 1 111 ? 23.952 33.698 -35.606 1.00 82.06 111 ASP A C 1
ATOM 843 O O . ASP A 1 111 ? 24.697 34.341 -34.854 1.00 82.06 111 ASP A O 1
ATOM 847 N N . SER A 1 112 ? 24.401 32.676 -36.336 1.00 80.94 112 SER A N 1
ATOM 848 C CA . SER A 1 112 ? 25.743 32.101 -36.334 1.00 80.94 112 SER A CA 1
ATOM 849 C C . SER A 1 112 ? 26.792 32.975 -37.027 1.00 80.94 112 SER A C 1
ATOM 851 O O . SER A 1 112 ? 26.509 33.835 -37.864 1.00 80.94 112 SER A O 1
ATOM 853 N N . THR A 1 113 ? 28.065 32.768 -36.675 1.00 86.56 113 THR A N 1
ATOM 854 C CA . THR A 1 113 ? 29.176 33.539 -37.251 1.00 86.56 113 THR A CA 1
ATOM 855 C C . THR A 1 113 ? 29.554 33.060 -38.647 1.00 86.56 113 THR A C 1
ATOM 857 O O . THR A 1 113 ? 29.786 31.873 -38.849 1.00 86.56 113 THR A O 1
ATOM 860 N N . LEU A 1 114 ? 29.748 33.995 -39.579 1.00 86.69 114 LEU A N 1
ATOM 861 C CA . LEU A 1 114 ? 30.195 33.703 -40.937 1.00 86.69 114 LEU A CA 1
ATOM 862 C C . LEU A 1 114 ? 31.598 33.075 -40.948 1.00 86.69 114 LEU A C 1
ATOM 864 O O . LEU A 1 114 ? 32.598 33.741 -40.664 1.00 86.69 114 LEU A O 1
ATOM 868 N N . ASN A 1 115 ? 31.671 31.814 -41.350 1.00 82.38 115 ASN A N 1
ATOM 869 C CA . ASN A 1 115 ? 32.879 31.024 -41.535 1.00 82.38 115 ASN A CA 1
ATOM 870 C C . ASN A 1 115 ? 33.404 31.146 -42.980 1.00 82.38 115 ASN A C 1
ATOM 872 O O . ASN A 1 115 ? 32.624 31.325 -43.918 1.00 82.38 115 ASN A O 1
ATOM 876 N N . PRO A 1 116 ? 34.728 31.070 -43.213 1.00 82.56 116 PRO A N 1
ATOM 877 C CA . PRO A 1 116 ? 35.283 31.113 -44.562 1.00 82.56 116 PRO A CA 1
ATOM 878 C C . PRO A 1 116 ? 35.011 29.793 -45.299 1.00 82.56 116 PRO A C 1
ATOM 880 O O . PRO A 1 116 ? 35.283 28.723 -44.762 1.00 82.56 116 PRO A O 1
ATOM 883 N N . LEU A 1 117 ? 34.555 29.866 -46.553 1.00 76.75 117 LEU A N 1
ATOM 884 C CA . LEU A 1 117 ? 34.361 28.690 -47.409 1.00 76.75 117 LEU A CA 1
ATOM 885 C C . LEU A 1 117 ? 35.339 28.713 -48.585 1.00 76.75 117 LEU A C 1
ATOM 887 O O . LEU A 1 117 ? 35.471 29.730 -49.268 1.00 76.75 117 LEU A O 1
ATOM 891 N N . VAL A 1 118 ? 36.000 27.584 -48.842 1.00 74.50 118 VAL A N 1
ATOM 892 C CA . VAL A 1 118 ? 36.844 27.377 -50.026 1.00 74.50 118 VAL A CA 1
ATOM 893 C C . VAL A 1 118 ? 36.382 26.095 -50.702 1.00 74.50 118 VAL A C 1
ATOM 895 O O . VAL A 1 118 ? 36.676 25.004 -50.225 1.00 74.50 118 VAL A O 1
ATOM 898 N N . LEU A 1 119 ? 35.649 26.242 -51.803 1.00 67.69 119 LEU A N 1
ATOM 899 C CA . LEU A 1 119 ? 35.175 25.115 -52.603 1.00 67.69 119 LEU A CA 1
ATOM 900 C C . LEU A 1 119 ? 36.223 24.712 -53.662 1.00 67.69 119 LEU A C 1
ATOM 902 O O . LEU A 1 119 ? 36.890 25.596 -54.217 1.00 67.69 119 LEU A O 1
ATOM 906 N N . PRO A 1 120 ? 36.366 23.410 -53.972 1.00 72.94 120 PRO A N 1
ATOM 907 C CA . PRO A 1 120 ? 37.110 22.911 -55.127 1.00 72.94 120 PRO A CA 1
ATOM 908 C C . PRO A 1 120 ? 36.692 23.547 -56.464 1.00 72.94 120 PRO A C 1
ATOM 910 O O . PRO A 1 120 ? 35.572 24.029 -56.644 1.00 72.94 120 PRO A O 1
ATOM 913 N N . GLU A 1 121 ? 37.605 23.537 -57.440 1.00 70.06 121 GLU A N 1
ATOM 914 C CA . GLU A 1 121 ? 37.363 24.137 -58.756 1.00 70.06 121 GLU A CA 1
ATOM 915 C C . GLU A 1 121 ? 36.237 23.406 -59.506 1.00 70.06 121 GLU A C 1
ATOM 917 O O . GLU A 1 121 ? 36.393 22.268 -59.943 1.00 70.06 121 GLU A O 1
ATOM 922 N N . GLY A 1 122 ? 35.104 24.091 -59.677 1.00 66.44 122 GLY A N 1
ATOM 923 C CA . GLY A 1 122 ? 33.913 23.561 -60.344 1.00 66.44 122 GLY A CA 1
ATOM 924 C C . GLY A 1 122 ? 32.716 23.369 -59.414 1.00 66.44 122 GLY A C 1
ATOM 925 O O . GLY A 1 122 ? 31.587 23.420 -59.900 1.00 66.44 122 GLY A O 1
ATOM 926 N N . GLU A 1 123 ? 32.933 23.257 -58.104 1.00 75.00 123 GLU A N 1
ATOM 927 C CA . GLU A 1 123 ? 31.862 23.103 -57.114 1.00 75.00 123 GLU A CA 1
ATOM 928 C C . GLU A 1 123 ? 31.093 24.413 -56.863 1.00 75.00 123 GLU A C 1
ATOM 930 O O . GLU A 1 123 ? 31.467 25.497 -57.329 1.00 75.00 123 GLU A O 1
ATOM 935 N N . ARG A 1 124 ? 29.946 24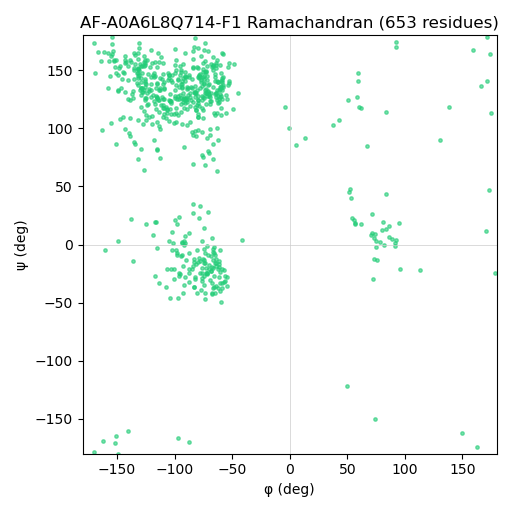.304 -56.189 1.00 79.12 124 ARG A N 1
ATOM 936 C CA . ARG A 1 124 ? 29.026 25.403 -55.860 1.00 79.12 124 ARG A CA 1
ATOM 937 C C . ARG A 1 124 ? 28.451 25.183 -54.458 1.00 79.12 124 ARG A C 1
ATOM 939 O O . ARG A 1 124 ? 28.430 24.037 -54.020 1.00 79.12 124 ARG A O 1
ATOM 946 N N . PRO A 1 125 ? 27.978 26.242 -53.772 1.00 82.94 125 PRO A N 1
ATOM 947 C CA . PRO A 1 125 ? 27.160 26.077 -52.576 1.00 82.94 125 PRO A CA 1
ATOM 948 C C . PRO A 1 125 ? 25.976 25.152 -52.866 1.00 82.94 125 PRO A C 1
ATOM 950 O O . PRO A 1 125 ? 25.369 25.253 -53.936 1.00 82.94 125 PRO A O 1
ATOM 953 N N . ALA A 1 126 ? 25.675 24.268 -51.925 1.00 81.88 126 ALA A N 1
ATOM 954 C CA . ALA A 1 126 ? 24.601 23.293 -52.008 1.00 81.88 126 ALA A CA 1
ATOM 955 C C . ALA A 1 126 ? 23.802 23.349 -50.708 1.00 81.88 126 ALA A C 1
ATOM 957 O O . ALA A 1 126 ? 24.391 23.551 -49.653 1.00 81.88 126 ALA A O 1
ATOM 958 N N . PHE A 1 127 ? 22.488 23.185 -50.816 1.00 79.06 127 PHE A N 1
ATOM 959 C CA . PHE A 1 127 ? 21.596 23.027 -49.674 1.00 79.06 127 PHE A CA 1
ATOM 960 C C . PHE A 1 127 ? 21.257 21.544 -49.549 1.00 79.06 127 PHE A C 1
ATOM 962 O O . PHE A 1 127 ? 21.075 20.868 -50.569 1.00 79.06 127 PHE A O 1
ATOM 969 N N . TYR A 1 128 ? 21.215 21.048 -48.320 1.00 72.81 128 TYR A N 1
ATOM 970 C CA . TYR A 1 128 ? 21.011 19.644 -47.993 1.00 72.81 128 TYR A CA 1
ATOM 971 C C . TYR A 1 128 ? 19.670 19.456 -47.293 1.00 72.81 128 TYR A C 1
ATOM 973 O O . TYR A 1 128 ? 19.594 19.203 -46.094 1.00 72.81 128 TYR A O 1
ATOM 981 N N . ASN A 1 129 ? 18.604 19.542 -48.085 1.00 62.66 129 ASN A N 1
ATOM 982 C CA . ASN A 1 129 ? 17.271 19.110 -47.698 1.00 62.66 129 ASN A CA 1
ATOM 983 C C . ASN A 1 129 ? 17.287 17.600 -47.431 1.00 62.66 129 ASN A C 1
ATOM 985 O O . ASN A 1 129 ? 17.066 16.792 -48.337 1.00 62.66 129 ASN A O 1
ATOM 989 N N . THR A 1 130 ? 17.556 17.198 -46.194 1.00 51.88 130 THR A N 1
ATOM 990 C CA . THR A 1 130 ? 17.204 15.851 -45.766 1.00 51.88 130 THR A CA 1
ATOM 991 C C . THR A 1 130 ? 15.681 15.782 -45.700 1.00 51.88 130 THR A C 1
ATOM 993 O O . THR A 1 130 ? 15.083 16.488 -44.883 1.00 51.88 130 THR A O 1
ATOM 996 N N . ASP A 1 131 ? 15.059 14.877 -46.464 1.00 43.62 131 ASP A N 1
ATOM 997 C CA . ASP A 1 131 ? 13.931 14.144 -45.881 1.00 43.62 131 ASP A CA 1
ATOM 998 C C . ASP A 1 131 ? 14.465 13.643 -44.537 1.00 43.62 131 ASP A C 1
ATOM 1000 O O . ASP A 1 131 ? 15.522 13.003 -44.501 1.00 43.62 131 ASP A O 1
ATOM 1004 N N . THR A 1 132 ? 13.845 14.116 -43.452 1.00 36.00 132 THR A N 1
ATOM 1005 C CA . THR A 1 132 ? 14.386 14.060 -42.089 1.00 36.00 132 THR A CA 1
ATOM 1006 C C . THR A 1 132 ? 14.968 12.680 -41.838 1.00 36.00 132 THR A C 1
ATOM 1008 O O . THR A 1 132 ? 14.251 11.733 -42.148 1.00 36.00 132 THR A O 1
ATOM 1011 N N . TYR A 1 133 ? 16.213 12.598 -41.321 1.00 38.69 133 TYR A N 1
ATOM 1012 C CA . TYR A 1 133 ? 16.933 11.368 -40.927 1.00 38.69 133 TYR A CA 1
ATOM 1013 C C . TYR A 1 133 ? 16.068 10.116 -41.067 1.00 38.69 133 TYR A C 1
ATOM 1015 O O . TYR A 1 133 ? 15.090 10.038 -40.322 1.00 38.69 133 TYR A O 1
ATOM 1023 N N . ASP A 1 134 ? 16.455 9.149 -41.916 1.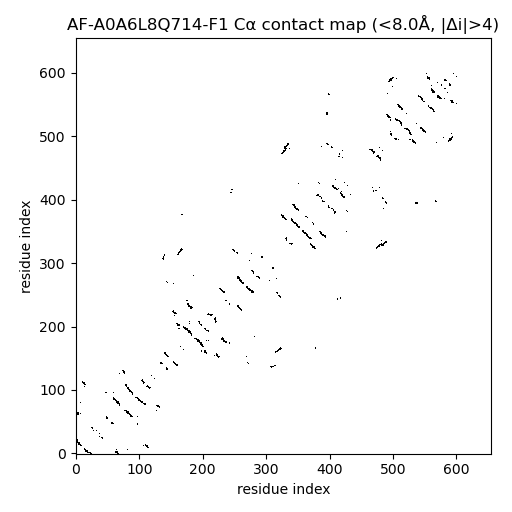00 35.91 134 ASP A N 1
ATOM 1024 C CA . ASP A 1 134 ? 15.811 7.825 -42.059 1.00 35.91 134 ASP A CA 1
ATOM 1025 C C . ASP A 1 134 ? 15.931 7.006 -40.747 1.00 35.91 134 ASP A C 1
ATOM 1027 O O . ASP A 1 134 ? 16.557 5.949 -40.644 1.00 35.91 134 ASP A O 1
ATOM 1031 N N . LEU A 1 135 ? 15.303 7.544 -39.705 1.00 36.59 135 LEU A N 1
ATOM 1032 C CA . LEU A 1 135 ? 14.946 6.962 -38.439 1.00 36.59 135 LEU A CA 1
ATOM 1033 C C . LEU A 1 135 ? 13.903 5.920 -38.784 1.00 36.59 135 LEU A C 1
ATOM 1035 O O . LEU A 1 135 ? 12.693 6.145 -38.703 1.00 36.59 135 LEU A O 1
ATOM 1039 N N . ILE A 1 136 ? 14.400 4.734 -39.115 1.00 36.09 136 ILE A N 1
ATOM 1040 C CA . ILE A 1 136 ? 13.646 3.500 -38.968 1.00 36.09 136 ILE A CA 1
ATOM 1041 C C . ILE A 1 136 ? 13.455 3.293 -37.458 1.00 36.09 136 ILE A C 1
ATOM 1043 O O . ILE A 1 136 ? 14.112 2.466 -36.829 1.00 36.09 136 ILE A O 1
ATOM 1047 N N . SER A 1 137 ? 12.567 4.108 -36.878 1.00 35.72 137 SER A N 1
ATOM 1048 C CA . SER A 1 137 ? 12.014 3.940 -35.544 1.00 35.72 137 SER A CA 1
ATOM 1049 C C . SER A 1 137 ? 11.113 2.716 -35.602 1.00 35.72 137 SER A C 1
ATOM 1051 O O . SER A 1 137 ? 9.959 2.763 -36.025 1.00 35.72 137 SER A O 1
ATOM 1053 N N . ALA A 1 138 ? 11.708 1.589 -35.246 1.00 32.88 138 ALA A N 1
ATOM 1054 C CA . ALA A 1 138 ? 11.089 0.281 -35.218 1.00 32.88 138 ALA A CA 1
ATOM 1055 C C . ALA A 1 138 ? 11.368 -0.321 -33.842 1.00 32.88 138 ALA A C 1
ATOM 1057 O O . ALA A 1 138 ? 12.519 -0.289 -33.425 1.00 32.88 138 ALA A O 1
ATOM 1058 N N . ALA A 1 139 ? 10.334 -0.810 -33.142 1.00 37.41 139 ALA A N 1
ATOM 1059 C CA . ALA A 1 139 ? 10.368 -1.336 -31.761 1.00 37.41 139 ALA A CA 1
ATOM 1060 C C . ALA A 1 139 ? 11.734 -1.334 -31.053 1.00 37.41 139 ALA A C 1
ATOM 1062 O O . ALA A 1 139 ? 12.511 -2.276 -31.186 1.00 37.41 139 ALA A O 1
ATOM 1063 N N . SER A 1 140 ? 11.972 -0.340 -30.192 1.00 40.62 140 SER A N 1
ATOM 1064 C CA . SER A 1 140 ? 13.220 -0.150 -29.422 1.00 40.62 140 SER A CA 1
ATOM 1065 C C . SER A 1 140 ? 14.452 0.368 -30.166 1.00 40.62 140 SER A C 1
ATOM 1067 O O . SER A 1 140 ? 15.466 0.538 -29.500 1.00 40.62 140 SER A O 1
ATOM 1069 N N . TYR A 1 141 ? 14.423 0.603 -31.480 1.00 42.03 141 TYR A N 1
ATOM 1070 C CA . TYR A 1 141 ? 15.640 0.880 -32.250 1.00 42.03 141 TYR A CA 1
ATOM 1071 C C . TYR A 1 141 ? 15.687 2.289 -32.842 1.00 42.03 141 TYR A C 1
ATOM 1073 O O . TYR A 1 141 ? 14.826 2.678 -33.629 1.00 42.03 141 TYR A O 1
ATOM 1081 N N . SER A 1 142 ? 16.771 3.005 -32.537 1.00 41.91 142 SER A N 1
ATOM 1082 C CA . SER A 1 142 ? 17.237 4.163 -33.307 1.00 41.91 142 SER A CA 1
ATOM 1083 C C . SER A 1 142 ? 18.365 3.697 -34.229 1.00 41.91 142 SER A C 1
ATOM 1085 O O . SER A 1 142 ? 19.471 3.417 -33.760 1.00 41.91 142 SER A O 1
ATOM 1087 N N . VAL A 1 143 ? 18.088 3.574 -35.531 1.00 40.72 143 VAL A N 1
ATOM 1088 C CA . VAL A 1 143 ? 19.121 3.314 -36.545 1.00 40.72 143 VAL A CA 1
ATOM 1089 C C . VAL A 1 143 ? 19.500 4.629 -37.207 1.00 40.72 143 VAL A C 1
ATOM 1091 O O . VAL A 1 143 ? 18.696 5.202 -37.934 1.00 40.72 143 VAL A O 1
ATOM 1094 N N . TYR A 1 144 ? 20.733 5.088 -36.989 1.00 42.81 144 TYR A N 1
ATOM 1095 C CA . TYR A 1 144 ? 21.290 6.194 -37.767 1.00 42.81 144 TYR A CA 1
ATOM 1096 C C . TYR A 1 144 ? 22.079 5.605 -38.936 1.00 42.81 144 TYR A C 1
ATOM 1098 O O . TYR A 1 144 ? 23.189 5.089 -38.763 1.00 42.81 144 TYR A O 1
ATOM 1106 N N . ALA A 1 145 ? 21.487 5.659 -40.127 1.00 40.00 145 ALA A N 1
ATOM 1107 C CA . ALA A 1 145 ? 22.212 5.485 -41.374 1.00 40.00 145 ALA A CA 1
ATOM 1108 C C . ALA A 1 145 ? 22.855 6.831 -41.738 1.00 40.00 145 ALA A C 1
ATOM 1110 O O . ALA A 1 145 ? 22.147 7.814 -41.935 1.00 40.00 145 ALA A O 1
ATOM 1111 N N . ALA A 1 146 ? 24.187 6.888 -41.822 1.00 42.22 146 ALA A N 1
ATOM 1112 C CA . ALA A 1 146 ? 24.898 8.110 -42.199 1.00 42.22 146 ALA A CA 1
ATOM 1113 C C . ALA A 1 146 ? 24.529 8.522 -43.637 1.00 42.22 146 ALA A C 1
ATOM 1115 O O . ALA A 1 146 ? 25.020 7.936 -44.608 1.00 42.22 146 ALA A O 1
ATOM 1116 N N . SER A 1 147 ? 23.623 9.490 -43.781 1.00 38.56 147 SER A N 1
ATOM 1117 C CA . SER A 1 147 ? 23.088 9.919 -45.069 1.00 38.56 147 SER A CA 1
ATOM 1118 C C . SER A 1 147 ? 24.034 10.899 -45.767 1.00 38.56 147 SER A C 1
ATOM 1120 O O . SER A 1 147 ? 23.978 12.103 -45.543 1.00 38.56 147 SER A O 1
ATOM 1122 N N . GLY A 1 148 ? 24.852 10.380 -46.684 1.00 50.59 148 GLY A N 1
ATOM 1123 C CA . GLY A 1 148 ? 25.221 11.136 -47.883 1.00 50.59 148 GLY A CA 1
ATOM 1124 C C . GLY A 1 148 ? 26.373 12.147 -47.816 1.00 50.59 148 GLY A C 1
ATOM 1125 O O . GLY A 1 148 ? 26.250 13.175 -48.458 1.00 50.59 148 GLY A O 1
ATOM 1126 N N . GLU A 1 149 ? 27.505 11.834 -47.180 1.00 36.91 149 GLU A N 1
ATOM 1127 C CA . GLU A 1 149 ? 28.854 12.326 -47.561 1.00 36.91 149 GLU A CA 1
ATOM 1128 C C . GLU A 1 149 ? 29.917 11.318 -47.037 1.00 36.91 149 GLU A C 1
ATOM 1130 O O . GLU A 1 149 ? 29.593 10.469 -46.200 1.00 36.91 149 GLU A O 1
ATOM 1135 N N . PRO A 1 150 ? 31.178 11.309 -47.524 1.00 48.25 150 PRO A N 1
ATOM 1136 C CA . PRO A 1 150 ? 32.152 10.269 -47.204 1.00 48.25 150 PRO A CA 1
ATOM 1137 C C . PRO A 1 150 ? 32.875 10.535 -45.873 1.00 48.25 150 PRO A C 1
ATOM 1139 O O . PRO A 1 150 ? 34.087 10.764 -45.848 1.00 48.25 150 PRO A O 1
ATOM 1142 N N . VAL A 1 151 ? 32.143 10.425 -44.763 1.00 39.62 151 VAL A N 1
ATOM 1143 C CA . VAL A 1 151 ? 32.724 10.258 -43.425 1.00 39.62 151 VAL A CA 1
ATOM 1144 C C . VAL A 1 151 ? 32.221 8.942 -42.843 1.00 39.62 151 VAL A C 1
ATOM 1146 O O . VAL A 1 151 ? 31.075 8.827 -42.440 1.00 39.62 151 VAL A O 1
ATOM 1149 N N . ASP A 1 152 ? 33.113 7.954 -42.873 1.00 48.78 152 ASP A N 1
ATOM 1150 C CA . ASP A 1 152 ? 33.057 6.639 -42.236 1.00 48.78 152 ASP A CA 1
ATOM 1151 C C . ASP A 1 152 ? 31.799 5.766 -42.441 1.00 48.78 152 ASP A C 1
ATOM 1153 O O . ASP A 1 152 ? 30.661 6.088 -42.125 1.00 48.78 152 ASP A O 1
ATOM 1157 N N . ARG A 1 153 ? 32.037 4.545 -42.939 1.00 57.50 153 ARG A N 1
ATOM 1158 C CA . ARG A 1 153 ? 31.011 3.513 -43.143 1.00 57.50 153 ARG A CA 1
ATOM 1159 C C . ARG A 1 153 ? 30.541 2.961 -41.793 1.00 57.50 153 ARG A C 1
ATOM 1161 O O . ARG A 1 153 ? 31.015 1.905 -41.374 1.00 57.50 153 ARG A O 1
ATOM 1168 N N . VAL A 1 154 ? 29.653 3.688 -41.121 1.00 58.47 154 VAL A N 1
ATOM 1169 C CA . VAL A 1 154 ? 29.151 3.366 -39.783 1.00 58.47 154 VAL A CA 1
ATOM 1170 C C . VAL A 1 154 ? 27.632 3.219 -39.798 1.00 58.47 154 VAL A C 1
ATOM 1172 O O . VAL A 1 154 ? 26.926 4.045 -40.367 1.00 58.47 154 VAL A O 1
ATOM 1175 N N . CYS A 1 155 ? 27.137 2.161 -39.159 1.00 63.25 155 CYS A N 1
ATOM 1176 C CA . CYS A 1 155 ? 25.728 2.011 -38.798 1.00 63.25 155 CYS A CA 1
ATOM 1177 C C . CYS A 1 155 ? 25.606 2.145 -37.279 1.00 63.25 155 CYS A C 1
ATOM 1179 O O . CYS A 1 155 ? 26.391 1.517 -36.565 1.00 63.25 155 CYS A O 1
ATOM 1181 N N . TYR A 1 156 ? 24.632 2.911 -36.788 1.00 66.25 156 TYR A N 1
ATOM 1182 C CA . TYR A 1 156 ? 24.364 3.036 -35.351 1.00 66.25 156 TYR A CA 1
ATOM 1183 C C . TYR A 1 156 ? 23.110 2.266 -34.942 1.00 66.25 156 TYR A C 1
ATOM 1185 O O . TYR A 1 156 ? 22.182 2.154 -35.739 1.00 66.25 156 TYR A O 1
ATOM 1193 N N . VAL A 1 157 ? 23.085 1.734 -33.717 1.00 70.06 157 VAL A N 1
ATOM 1194 C CA . VAL A 1 157 ? 21.952 0.985 -33.149 1.00 70.06 157 VAL A CA 1
ATOM 1195 C C . VAL A 1 157 ? 21.842 1.218 -31.648 1.00 70.06 157 VAL A C 1
ATOM 1197 O O . VAL A 1 157 ? 22.825 1.104 -30.918 1.00 70.06 157 VAL A O 1
ATOM 1200 N N . ASP A 1 158 ? 20.632 1.472 -31.176 1.00 72.62 158 ASP A N 1
ATOM 1201 C CA . ASP A 1 158 ? 20.362 1.929 -29.816 1.00 72.62 158 ASP A CA 1
ATOM 1202 C C . ASP A 1 158 ? 19.504 0.924 -29.020 1.00 72.62 158 ASP A C 1
ATOM 1204 O O . ASP A 1 158 ? 18.282 0.978 -29.113 1.00 72.62 158 ASP A O 1
ATOM 1208 N N . PRO A 1 159 ? 20.090 -0.052 -28.298 1.00 79.69 159 PRO A N 1
ATOM 1209 C CA . PRO A 1 159 ? 19.305 -1.078 -27.623 1.00 79.69 159 PRO A CA 1
ATOM 1210 C C . PRO A 1 159 ? 18.754 -0.607 -26.268 1.00 79.69 159 PRO A C 1
ATOM 1212 O O . PRO A 1 159 ? 19.488 -0.073 -25.438 1.00 79.69 159 PRO A O 1
ATOM 1215 N N . LYS A 1 160 ? 17.484 -0.927 -25.998 1.00 83.75 160 LYS A N 1
ATOM 1216 C CA . LYS A 1 160 ? 16.757 -0.639 -24.748 1.00 83.75 160 LYS A CA 1
ATOM 1217 C C . LYS A 1 160 ? 16.039 -1.884 -24.214 1.00 83.75 160 LYS A C 1
ATOM 1219 O O . LYS A 1 160 ? 15.631 -2.748 -24.988 1.00 83.75 160 LYS A O 1
ATOM 1224 N N . ILE A 1 161 ? 15.873 -1.987 -22.893 1.00 88.38 161 ILE A N 1
ATOM 1225 C CA . ILE A 1 161 ? 15.001 -2.994 -22.252 1.00 88.38 161 ILE A CA 1
ATOM 1226 C C . ILE A 1 161 ? 14.132 -2.341 -21.167 1.00 88.38 161 ILE A C 1
ATOM 1228 O O . ILE A 1 161 ? 14.465 -1.264 -20.674 1.00 88.38 161 ILE A O 1
ATOM 1232 N N . ILE A 1 162 ? 13.065 -3.018 -20.736 1.00 88.94 162 ILE A N 1
ATOM 1233 C CA . ILE A 1 162 ? 12.321 -2.652 -19.517 1.00 88.94 162 ILE A CA 1
ATOM 1234 C C . ILE A 1 162 ? 12.781 -3.541 -18.356 1.00 88.94 162 ILE A C 1
ATOM 1236 O O . ILE A 1 162 ? 12.883 -4.766 -18.476 1.00 88.94 162 ILE A O 1
ATOM 1240 N N . LYS A 1 163 ? 12.978 -2.936 -17.190 1.00 90.12 163 LYS A N 1
ATOM 1241 C CA . LYS A 1 163 ? 13.056 -3.603 -15.896 1.00 90.12 163 LYS A CA 1
ATOM 1242 C C . LYS A 1 163 ? 11.758 -3.391 -15.130 1.00 90.12 163 LYS A C 1
ATOM 1244 O O . LYS A 1 163 ? 11.435 -2.279 -14.738 1.00 90.12 163 LYS A O 1
ATOM 1249 N N . ASN A 1 164 ? 11.046 -4.479 -14.865 1.00 89.25 164 ASN A N 1
ATOM 1250 C CA . ASN A 1 164 ? 9.862 -4.470 -14.016 1.00 89.25 164 ASN A CA 1
ATOM 1251 C C . ASN A 1 164 ? 10.171 -5.084 -12.640 1.00 89.25 164 ASN A C 1
ATOM 1253 O O . ASN A 1 164 ? 10.945 -6.044 -12.534 1.00 89.25 164 ASN A O 1
ATOM 1257 N N . LEU A 1 165 ? 9.528 -4.554 -11.599 1.00 85.31 165 LEU A N 1
ATOM 1258 C CA . LEU A 1 165 ? 9.544 -5.095 -10.244 1.00 85.31 165 LEU A CA 1
ATOM 1259 C C . LEU A 1 165 ? 8.104 -5.325 -9.777 1.00 85.31 165 LEU A C 1
ATOM 1261 O O . LEU A 1 165 ? 7.354 -4.386 -9.530 1.00 85.31 165 LEU A O 1
ATOM 1265 N N . GLU A 1 166 ? 7.712 -6.585 -9.623 1.00 81.44 166 GLU A N 1
ATOM 1266 C CA . GLU A 1 166 ? 6.418 -6.912 -9.027 1.00 81.44 166 GLU A CA 1
ATOM 1267 C C . GLU A 1 166 ? 6.440 -6.694 -7.505 1.00 81.44 166 GLU A C 1
ATOM 1269 O O . GLU A 1 166 ? 7.417 -7.021 -6.834 1.00 81.44 166 GLU A O 1
ATOM 1274 N N . GLY A 1 167 ? 5.334 -6.208 -6.934 1.00 68.12 167 GLY A N 1
ATOM 1275 C CA . GLY A 1 167 ? 5.117 -6.142 -5.480 1.00 68.12 167 GLY A CA 1
ATOM 1276 C C . GLY A 1 167 ? 5.449 -4.802 -4.812 1.00 68.12 167 GLY A C 1
ATOM 1277 O O . GLY A 1 167 ? 4.882 -4.508 -3.760 1.00 68.12 167 GLY A O 1
ATOM 1278 N N . ARG A 1 168 ? 6.276 -3.945 -5.424 1.00 73.19 168 ARG A N 1
ATOM 1279 C CA . ARG A 1 168 ? 6.413 -2.521 -5.059 1.00 73.19 168 ARG A CA 1
ATOM 1280 C C . ARG A 1 168 ? 6.876 -1.689 -6.253 1.00 73.19 168 ARG A C 1
ATOM 1282 O O . ARG A 1 168 ? 7.357 -2.243 -7.233 1.00 73.19 168 ARG A O 1
ATOM 1289 N N . ALA A 1 169 ? 6.772 -0.365 -6.145 1.00 70.75 169 ALA A N 1
ATOM 1290 C CA . ALA A 1 169 ? 7.381 0.535 -7.119 1.00 70.75 169 ALA A CA 1
ATOM 1291 C C . ALA A 1 169 ? 8.906 0.326 -7.194 1.00 70.75 169 ALA A C 1
ATOM 1293 O O . ALA A 1 169 ? 9.574 0.098 -6.175 1.00 70.75 169 ALA A O 1
ATOM 1294 N N . ILE A 1 170 ? 9.423 0.418 -8.416 1.00 77.75 170 ILE A N 1
ATOM 1295 C CA . ILE A 1 170 ? 10.848 0.447 -8.740 1.00 77.75 170 ILE A CA 1
ATOM 1296 C C . ILE A 1 170 ? 11.416 1.848 -8.472 1.00 77.75 170 ILE A C 1
ATOM 1298 O O . ILE A 1 170 ? 10.718 2.848 -8.644 1.00 77.75 170 ILE A O 1
ATOM 1302 N N . LYS A 1 171 ? 12.670 1.937 -8.027 1.00 76.88 171 LYS A N 1
ATOM 1303 C CA . LYS A 1 171 ? 13.400 3.202 -7.868 1.00 76.88 171 LYS A CA 1
ATOM 1304 C C . LYS A 1 171 ? 14.375 3.393 -9.035 1.00 76.88 171 LYS A C 1
ATOM 1306 O O . LYS A 1 171 ? 14.977 2.430 -9.510 1.00 76.88 171 LYS A O 1
ATOM 1311 N N . SER A 1 172 ? 14.587 4.639 -9.457 1.00 81.62 172 SER A N 1
ATOM 1312 C CA . SER A 1 172 ? 15.668 4.971 -10.396 1.00 81.62 172 SER A CA 1
ATOM 1313 C C . SER A 1 172 ? 17.026 4.566 -9.808 1.00 81.62 172 SER A C 1
ATOM 1315 O O . SER A 1 172 ? 17.297 4.824 -8.633 1.00 81.62 172 SER A O 1
ATOM 1317 N N . GLY A 1 173 ? 17.860 3.897 -10.606 1.00 82.19 173 GLY A N 1
ATOM 1318 C CA . GLY A 1 173 ? 19.166 3.381 -10.190 1.00 82.19 173 GLY A CA 1
ATOM 1319 C C . GLY A 1 173 ? 19.156 2.040 -9.437 1.00 82.19 173 GLY A C 1
ATOM 1320 O O . GLY A 1 173 ? 20.229 1.573 -9.064 1.00 82.19 173 GLY A O 1
ATOM 1321 N N . GLU A 1 174 ? 17.992 1.424 -9.193 1.00 81.25 174 GLU A N 1
ATOM 1322 C CA . GLU A 1 174 ? 17.857 0.247 -8.313 1.00 81.25 174 GLU A CA 1
ATOM 1323 C C . GLU A 1 174 ? 18.527 -1.024 -8.859 1.00 81.25 174 GLU A C 1
ATOM 1325 O O . GLU A 1 174 ? 19.201 -1.744 -8.122 1.00 81.25 174 GLU A O 1
ATOM 1330 N N . PHE A 1 175 ? 18.372 -1.289 -10.155 1.00 86.56 175 PHE A N 1
ATOM 1331 C CA . PHE A 1 175 ? 18.921 -2.451 -10.844 1.00 86.56 175 PHE A CA 1
ATOM 1332 C C . PHE A 1 175 ? 19.938 -2.009 -11.897 1.00 86.56 175 PHE A C 1
ATOM 1334 O O . PHE A 1 175 ? 19.660 -1.169 -12.757 1.00 86.56 175 PHE A O 1
ATOM 1341 N N . ALA A 1 176 ? 21.129 -2.601 -11.833 1.00 87.44 176 ALA A N 1
ATOM 1342 C CA . ALA A 1 176 ? 22.213 -2.369 -12.778 1.00 87.44 176 ALA A CA 1
ATOM 1343 C C . ALA A 1 176 ? 22.221 -3.434 -13.879 1.00 87.44 176 ALA A C 1
ATOM 1345 O O . ALA A 1 176 ? 21.941 -4.604 -13.622 1.00 87.44 176 ALA A O 1
ATOM 1346 N N . PHE A 1 177 ? 22.603 -3.047 -15.093 1.00 89.00 177 PHE A N 1
ATOM 1347 C CA . PHE A 1 177 ? 22.656 -3.929 -16.255 1.00 89.00 177 PHE A CA 1
ATOM 1348 C C . PHE A 1 177 ? 23.941 -3.736 -17.048 1.00 89.00 177 PHE A C 1
ATOM 1350 O O . PHE A 1 177 ? 24.502 -2.642 -17.116 1.00 89.00 177 PHE A O 1
ATOM 1357 N N . LYS A 1 178 ? 24.378 -4.816 -17.693 1.00 88.81 178 LYS A N 1
ATOM 1358 C CA . LYS A 1 178 ? 25.490 -4.855 -18.638 1.00 88.81 178 LYS A CA 1
ATOM 1359 C C . LYS A 1 178 ? 25.009 -5.347 -19.990 1.00 88.81 178 LYS A C 1
ATOM 1361 O O . LYS A 1 178 ? 24.366 -6.392 -20.074 1.00 88.81 178 LYS A O 1
ATOM 1366 N N . LEU A 1 179 ? 25.412 -4.638 -21.035 1.00 90.19 179 LEU A N 1
ATOM 1367 C CA . LEU A 1 179 ? 25.403 -5.122 -22.406 1.00 90.19 179 LEU A CA 1
ATOM 1368 C C . LEU A 1 179 ? 26.796 -5.684 -22.706 1.00 90.19 179 LEU A C 1
ATOM 1370 O O . LEU A 1 179 ? 27.773 -4.930 -22.725 1.00 90.19 179 LEU A O 1
ATOM 1374 N N . ILE A 1 180 ? 26.895 -6.997 -22.919 1.00 90.75 180 ILE A N 1
ATOM 1375 C CA . ILE A 1 180 ? 28.146 -7.654 -23.325 1.00 90.75 180 ILE A CA 1
ATOM 1376 C C . ILE A 1 180 ? 28.054 -8.172 -24.760 1.00 90.75 180 ILE A C 1
ATOM 1378 O O . ILE A 1 180 ? 27.013 -8.691 -25.158 1.00 90.75 180 ILE A O 1
ATOM 1382 N N . GLN A 1 181 ? 29.142 -8.077 -25.522 1.00 92.94 181 GLN A N 1
ATOM 1383 C CA . GLN A 1 181 ? 29.278 -8.714 -26.831 1.00 92.94 181 GLN A CA 1
ATOM 1384 C C . GLN A 1 181 ? 29.925 -10.094 -26.681 1.00 92.94 181 GLN A C 1
ATOM 1386 O O . GLN A 1 181 ? 30.980 -10.231 -26.060 1.00 92.94 181 GLN A O 1
ATOM 1391 N N . VAL A 1 182 ? 29.312 -11.113 -27.280 1.00 93.94 182 VAL A N 1
ATOM 1392 C CA . VAL A 1 182 ? 29.762 -12.512 -27.240 1.00 93.94 182 VAL A CA 1
ATOM 1393 C C . VAL A 1 182 ? 30.119 -13.019 -28.638 1.00 93.94 182 VAL A C 1
ATOM 1395 O O . VAL A 1 182 ? 29.639 -12.492 -29.641 1.00 93.94 182 VAL A O 1
ATOM 1398 N N . ALA A 1 183 ? 30.965 -14.051 -28.734 1.00 91.69 183 ALA A N 1
ATOM 1399 C CA . ALA A 1 183 ? 31.280 -14.656 -30.031 1.00 91.69 183 ALA A CA 1
ATOM 1400 C C . ALA A 1 183 ? 30.132 -15.556 -30.519 1.00 91.69 183 ALA A C 1
ATOM 1402 O O . ALA A 1 183 ? 29.897 -15.674 -31.721 1.00 91.69 183 ALA A O 1
ATOM 1403 N N . ASN A 1 184 ? 29.413 -16.183 -29.583 1.00 89.62 184 ASN A N 1
ATOM 1404 C CA . ASN A 1 184 ? 28.164 -16.903 -29.809 1.00 89.62 184 ASN A CA 1
ATOM 1405 C C . ASN A 1 184 ? 27.359 -17.007 -28.497 1.00 89.62 184 ASN A C 1
ATOM 1407 O O . ASN A 1 184 ? 27.903 -16.839 -27.410 1.00 89.62 184 ASN A O 1
ATOM 1411 N N . TYR A 1 185 ? 26.072 -17.347 -28.568 1.00 89.88 185 TYR A N 1
ATOM 1412 C CA . TYR A 1 185 ? 25.198 -17.352 -27.386 1.00 89.88 185 TYR A CA 1
ATOM 1413 C C . TYR A 1 185 ? 25.444 -18.466 -26.351 1.00 89.88 185 TYR A C 1
ATOM 1415 O O . TYR A 1 185 ? 24.911 -18.375 -25.244 1.00 89.88 185 TYR A O 1
ATOM 1423 N N . ASN A 1 186 ? 26.291 -19.466 -26.637 1.00 85.44 186 ASN A N 1
ATOM 1424 C CA . ASN A 1 186 ? 26.777 -20.367 -25.583 1.00 85.44 186 ASN A CA 1
ATOM 1425 C C . ASN A 1 186 ? 27.752 -19.670 -24.621 1.00 85.44 186 ASN A C 1
ATOM 1427 O O . ASN A 1 186 ? 27.932 -20.143 -23.499 1.00 85.44 186 ASN A O 1
ATOM 1431 N N . ASP A 1 187 ? 28.373 -18.561 -25.033 1.00 88.06 187 ASP A N 1
ATOM 1432 C CA . ASP A 1 187 ? 29.310 -17.825 -24.193 1.00 88.06 187 ASP A CA 1
ATOM 1433 C C . ASP A 1 187 ? 28.528 -17.017 -23.143 1.00 88.06 187 ASP A C 1
ATOM 1435 O O . ASP A 1 187 ? 27.590 -16.278 -23.459 1.00 88.06 187 ASP A O 1
ATOM 1439 N N . THR A 1 188 ? 28.898 -17.169 -21.870 1.00 83.75 188 THR A N 1
ATOM 1440 C CA . THR A 1 188 ? 28.311 -16.436 -20.730 1.00 83.75 188 THR A CA 1
ATOM 1441 C C . THR A 1 188 ? 29.088 -15.179 -20.352 1.00 83.75 188 THR A C 1
ATOM 1443 O O . THR A 1 188 ? 28.608 -14.382 -19.552 1.00 83.75 188 THR A O 1
ATOM 1446 N N . GLU A 1 189 ? 30.276 -15.004 -20.924 1.00 86.62 189 GLU A N 1
ATOM 1447 C CA . GLU A 1 189 ? 31.180 -13.875 -20.717 1.00 86.62 189 GLU A CA 1
ATOM 1448 C C . GLU A 1 189 ? 31.579 -13.299 -22.080 1.00 86.62 189 GLU A C 1
ATOM 1450 O O . GLU A 1 189 ? 31.561 -14.002 -23.091 1.00 86.62 189 GLU A O 1
ATOM 1455 N N . GLY A 1 190 ? 31.927 -12.015 -22.112 1.00 88.25 190 GLY A N 1
ATOM 1456 C CA . GLY A 1 190 ? 32.144 -11.274 -23.348 1.00 88.25 190 GLY A CA 1
ATOM 1457 C C . GLY A 1 190 ? 32.763 -9.903 -23.101 1.00 88.25 190 GLY A C 1
ATOM 1458 O O . GLY A 1 190 ? 33.059 -9.538 -21.960 1.00 88.25 190 GLY A O 1
ATOM 1459 N N . GLU A 1 191 ? 32.961 -9.139 -24.170 1.00 90.38 191 GLU A N 1
ATOM 1460 C CA . GLU A 1 191 ? 33.431 -7.755 -24.078 1.00 90.38 191 GLU A CA 1
ATOM 1461 C C . GLU A 1 191 ? 32.326 -6.878 -23.480 1.00 90.38 191 GLU A C 1
ATOM 1463 O O . GLU A 1 191 ? 31.188 -6.922 -23.941 1.00 90.38 191 GLU A O 1
ATOM 1468 N N . LEU A 1 192 ? 32.634 -6.104 -22.435 1.00 88.50 192 LEU A N 1
ATOM 1469 C CA . LEU A 1 192 ? 31.677 -5.165 -21.850 1.00 88.50 192 LEU A CA 1
ATOM 1470 C C . LEU A 1 192 ? 31.549 -3.941 -22.755 1.00 88.50 192 LEU A C 1
ATOM 1472 O O . LEU A 1 192 ? 32.510 -3.190 -22.896 1.00 88.50 192 LEU A O 1
ATOM 1476 N N . ILE A 1 193 ? 30.356 -3.733 -23.309 1.00 86.81 193 ILE A N 1
ATOM 1477 C CA . ILE A 1 193 ? 30.077 -2.637 -24.239 1.00 86.81 193 ILE A CA 1
ATOM 1478 C C . ILE A 1 193 ? 29.437 -1.450 -23.521 1.00 86.81 193 ILE A C 1
ATOM 1480 O O . ILE A 1 193 ? 29.866 -0.317 -23.695 1.00 86.81 193 ILE A O 1
ATOM 1484 N N . SER A 1 194 ? 28.437 -1.708 -22.675 1.00 85.69 194 SER A N 1
ATOM 1485 C CA . SER A 1 194 ? 27.758 -0.673 -21.889 1.00 85.69 194 SER A CA 1
ATOM 1486 C C . SER A 1 194 ? 27.377 -1.201 -20.509 1.00 85.69 194 SER A C 1
ATOM 1488 O O . SER A 1 194 ? 27.079 -2.388 -20.350 1.00 85.69 194 SER A O 1
ATOM 1490 N N . ALA A 1 195 ? 27.386 -0.321 -19.510 1.00 86.06 195 ALA A N 1
ATOM 1491 C CA . ALA A 1 195 ? 26.892 -0.591 -18.166 1.00 86.06 195 ALA A CA 1
ATOM 1492 C C . ALA A 1 195 ? 26.056 0.601 -17.689 1.00 86.06 195 ALA A C 1
ATOM 1494 O O . ALA A 1 195 ? 26.523 1.739 -17.717 1.00 86.06 195 ALA A O 1
ATOM 1495 N N . THR A 1 196 ? 24.826 0.329 -17.265 1.00 85.50 196 THR A N 1
ATOM 1496 C CA . THR A 1 196 ? 23.791 1.338 -16.998 1.00 85.50 196 THR A CA 1
ATOM 1497 C C . THR A 1 196 ? 22.853 0.854 -15.882 1.00 85.50 196 THR A C 1
ATOM 1499 O O . THR A 1 196 ? 23.034 -0.245 -15.349 1.00 85.50 196 THR A O 1
ATOM 1502 N N . THR A 1 197 ? 21.854 1.650 -15.516 1.00 87.19 197 THR A N 1
ATOM 1503 C CA . THR A 1 197 ? 20.813 1.297 -14.534 1.00 87.19 197 THR A CA 1
ATOM 1504 C C . THR A 1 197 ? 19.426 1.616 -15.081 1.00 87.19 197 THR A C 1
ATOM 1506 O O . THR A 1 197 ? 19.311 2.378 -16.037 1.00 87.19 197 THR A O 1
ATOM 1509 N N . ASN A 1 198 ? 18.371 1.078 -14.468 1.00 87.31 198 ASN A N 1
ATOM 1510 C CA . ASN A 1 198 ? 17.008 1.507 -14.792 1.00 87.31 198 ASN A CA 1
ATOM 1511 C C . ASN A 1 198 ? 16.715 2.952 -14.333 1.00 87.31 198 ASN A C 1
ATOM 1513 O O . ASN A 1 198 ? 17.300 3.424 -13.355 1.00 87.31 198 ASN A O 1
ATOM 1517 N N . ASP A 1 199 ? 15.761 3.614 -14.986 1.00 81.88 199 ASP A N 1
ATOM 1518 C CA . ASP A 1 199 ? 15.159 4.880 -14.546 1.00 81.88 199 ASP A CA 1
ATOM 1519 C C . ASP A 1 199 ? 13.948 4.670 -13.604 1.00 81.88 199 ASP A C 1
ATOM 1521 O O . ASP A 1 199 ? 13.701 3.563 -13.124 1.00 81.88 199 ASP A O 1
ATOM 1525 N N . GLU A 1 200 ? 13.182 5.725 -13.304 1.00 80.19 200 GLU A N 1
ATOM 1526 C CA . GLU A 1 200 ? 12.002 5.639 -12.422 1.00 80.19 200 GLU A CA 1
ATOM 1527 C C . GLU A 1 200 ? 10.801 4.876 -13.017 1.00 80.19 200 GLU A C 1
ATOM 1529 O O . GLU A 1 200 ? 9.932 4.431 -12.267 1.00 80.19 200 GLU A O 1
ATOM 1534 N N . PHE A 1 201 ? 10.766 4.674 -14.337 1.00 80.62 201 PHE A N 1
ATOM 1535 C CA . PHE A 1 201 ? 9.748 3.890 -15.046 1.00 80.62 201 PHE A CA 1
ATOM 1536 C C . PHE A 1 201 ? 10.216 2.463 -15.361 1.00 80.62 201 PHE A C 1
ATOM 1538 O O . PHE A 1 201 ? 9.439 1.648 -15.857 1.00 80.62 201 PHE A O 1
ATOM 1545 N N . GLY A 1 202 ? 11.476 2.148 -15.050 1.00 83.00 202 GLY A N 1
ATOM 1546 C CA . GLY A 1 202 ? 12.101 0.867 -15.340 1.00 83.00 202 GLY A CA 1
ATOM 1547 C C . GLY A 1 202 ? 12.818 0.809 -16.689 1.00 83.00 202 GLY A C 1
ATOM 1548 O O . GLY A 1 202 ? 13.367 -0.239 -17.015 1.00 83.00 202 GLY A O 1
ATOM 1549 N N . MET A 1 203 ? 12.863 1.887 -17.473 1.00 86.12 203 MET A N 1
ATOM 1550 C CA . MET A 1 203 ? 13.617 1.914 -18.728 1.00 86.12 203 MET A CA 1
ATOM 1551 C C . MET A 1 203 ? 15.109 1.747 -18.457 1.00 86.12 203 MET A C 1
ATOM 1553 O O . MET A 1 203 ? 15.682 2.437 -17.617 1.00 86.12 203 MET A O 1
ATOM 1557 N N . VAL A 1 204 ? 15.744 0.833 -19.185 1.00 87.12 204 VAL A N 1
ATOM 1558 C CA . VAL A 1 204 ? 17.187 0.591 -19.151 1.00 87.12 204 VAL A CA 1
ATOM 1559 C C . VAL A 1 204 ? 17.734 0.949 -20.523 1.00 87.12 204 VAL A C 1
ATOM 1561 O O . VAL A 1 204 ? 17.542 0.210 -21.493 1.00 87.12 204 VAL A O 1
ATOM 1564 N N . ASP A 1 205 ? 18.400 2.095 -20.589 1.00 85.06 205 ASP A N 1
ATOM 1565 C CA . ASP A 1 205 ? 18.983 2.614 -21.818 1.00 85.06 205 ASP A CA 1
ATOM 1566 C C . ASP A 1 205 ? 20.488 2.327 -21.872 1.00 85.06 205 ASP A C 1
ATOM 1568 O O . ASP A 1 205 ? 21.224 2.627 -20.925 1.00 85.06 205 ASP A O 1
ATOM 1572 N N . PHE A 1 206 ? 20.946 1.729 -22.975 1.00 83.00 206 PHE A N 1
ATOM 1573 C CA . PHE A 1 206 ? 22.359 1.448 -23.226 1.00 83.00 206 PHE A CA 1
ATOM 1574 C C . PHE A 1 206 ? 23.038 2.531 -24.084 1.00 83.00 206 PHE A C 1
ATOM 1576 O O . PHE A 1 206 ? 24.110 2.263 -24.632 1.00 83.00 206 PHE A O 1
ATOM 1583 N N . ASP A 1 207 ? 22.485 3.751 -24.087 1.00 67.38 207 ASP A N 1
ATOM 1584 C CA . ASP A 1 207 ? 22.983 5.055 -24.588 1.00 67.38 207 ASP A CA 1
ATOM 1585 C C . ASP A 1 207 ? 24.466 5.424 -24.322 1.00 67.38 207 ASP A C 1
ATOM 1587 O O . ASP A 1 207 ? 24.878 6.544 -24.603 1.00 67.38 207 ASP A O 1
ATOM 1591 N N . LYS A 1 208 ? 25.274 4.542 -23.730 1.00 61.62 208 LYS A N 1
ATOM 1592 C CA . LYS A 1 208 ? 26.717 4.694 -23.459 1.00 61.62 208 LYS A CA 1
ATOM 1593 C C . LYS A 1 208 ? 27.546 3.549 -24.042 1.00 61.62 208 LYS A C 1
ATOM 1595 O O . LYS A 1 208 ? 28.694 3.347 -23.657 1.00 61.62 208 LYS A O 1
ATOM 1600 N N . ALA A 1 209 ? 26.970 2.801 -24.983 1.00 58.25 209 ALA A N 1
ATOM 1601 C CA . ALA A 1 209 ? 27.647 1.754 -25.748 1.00 58.25 209 ALA A CA 1
ATOM 1602 C C . ALA A 1 209 ? 28.824 2.280 -26.588 1.00 58.25 209 ALA A C 1
ATOM 1604 O O . ALA A 1 209 ? 29.686 1.503 -26.996 1.00 58.25 209 ALA A O 1
ATOM 1605 N N . ASN A 1 210 ? 28.879 3.594 -26.812 1.00 58.16 210 ASN A N 1
ATOM 1606 C CA . ASN A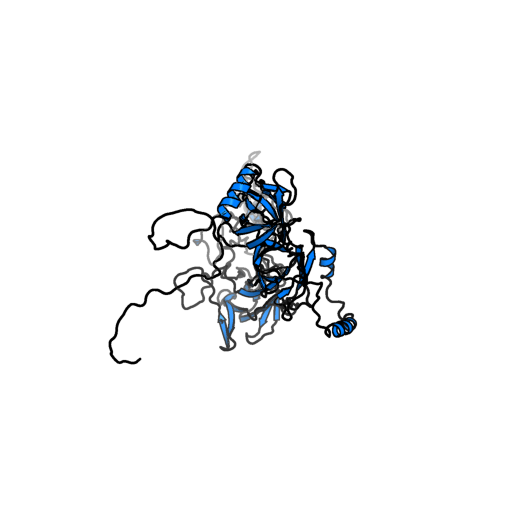 1 210 ? 30.006 4.296 -27.403 1.00 58.16 210 ASN A CA 1
ATOM 1607 C C . ASN A 1 210 ? 30.420 5.502 -26.545 1.00 58.16 210 ASN A C 1
ATOM 1609 O O . ASN A 1 210 ? 29.590 6.323 -26.168 1.00 58.16 210 ASN A O 1
ATOM 1613 N N . ASN A 1 211 ? 31.727 5.663 -26.314 1.00 47.59 211 ASN A N 1
ATOM 1614 C CA . ASN A 1 211 ? 32.314 6.763 -25.527 1.00 47.59 211 ASN A CA 1
ATOM 1615 C C . ASN A 1 211 ? 32.408 8.112 -26.294 1.00 47.59 211 ASN A C 1
ATOM 1617 O O . ASN A 1 211 ? 33.373 8.855 -26.103 1.00 47.59 211 ASN A O 1
ATOM 1621 N N . VAL A 1 212 ? 31.461 8.420 -27.187 1.00 48.59 212 VAL A N 1
ATOM 1622 C CA . VAL A 1 212 ? 31.367 9.723 -27.887 1.00 48.59 212 VAL A CA 1
ATOM 1623 C C . VAL A 1 212 ? 30.329 10.643 -27.235 1.00 48.59 212 VAL A C 1
ATOM 1625 O O . VAL A 1 212 ? 29.600 10.230 -26.337 1.00 48.59 212 VAL A O 1
ATOM 1628 N N . SER A 1 213 ? 30.333 11.921 -27.618 1.00 48.03 213 SER A N 1
ATOM 1629 C CA . SER A 1 213 ? 29.741 13.040 -26.872 1.00 48.03 213 SER A CA 1
ATOM 1630 C C . SER A 1 213 ? 28.212 13.065 -26.762 1.00 48.03 213 SER A C 1
ATOM 1632 O O . SER A 1 213 ? 27.711 13.852 -25.959 1.00 48.03 213 SER A O 1
ATOM 1634 N N . GLY A 1 214 ? 27.480 12.219 -27.495 1.00 47.09 214 GLY A N 1
ATOM 1635 C CA . GLY A 1 214 ? 26.014 12.161 -27.424 1.00 47.09 214 GLY A CA 1
ATOM 1636 C C . GLY A 1 214 ? 25.320 13.369 -28.064 1.00 47.09 214 GLY A C 1
ATOM 1637 O O . GLY A 1 214 ? 24.218 13.736 -27.662 1.00 47.09 214 GLY A O 1
ATOM 1638 N N . ASP A 1 215 ? 25.980 14.009 -29.029 1.00 53.44 215 ASP A N 1
ATOM 1639 C CA . ASP A 1 215 ? 25.381 14.998 -29.929 1.00 53.44 215 ASP A CA 1
ATOM 1640 C C . ASP A 1 215 ? 24.690 14.306 -31.123 1.00 53.44 215 ASP A C 1
ATOM 1642 O O . ASP A 1 215 ? 24.886 13.113 -31.355 1.00 53.44 215 ASP A O 1
ATOM 1646 N N . LEU A 1 216 ? 23.862 15.042 -31.882 1.00 47.06 216 LEU A N 1
ATOM 1647 C CA . LEU A 1 216 ? 23.155 14.482 -33.048 1.00 47.06 216 LEU A CA 1
ATOM 1648 C C . LEU A 1 216 ? 24.107 13.954 -34.137 1.00 47.06 216 LEU A C 1
ATOM 1650 O O . LEU A 1 216 ? 23.705 13.096 -34.917 1.00 47.06 216 LEU A O 1
ATOM 1654 N N . GLU A 1 217 ? 25.343 14.453 -34.195 1.00 44.75 217 GLU A N 1
ATOM 1655 C CA . GLU A 1 217 ? 26.358 14.032 -35.167 1.00 44.75 217 GLU A CA 1
ATOM 1656 C C . GLU A 1 217 ? 27.085 12.746 -34.727 1.00 44.75 217 GLU A C 1
ATOM 1658 O O . GLU A 1 217 ? 27.542 11.972 -35.568 1.00 44.75 217 GLU A O 1
ATOM 1663 N N . ASN A 1 218 ? 27.176 12.490 -33.417 1.00 51.00 218 ASN A N 1
ATOM 1664 C CA . ASN A 1 218 ? 27.817 11.317 -32.821 1.00 51.00 218 ASN A CA 1
ATOM 1665 C C . ASN A 1 218 ? 26.906 10.677 -31.757 1.00 51.00 218 ASN A C 1
ATOM 1667 O O . ASN A 1 218 ? 27.194 10.774 -30.552 1.00 51.00 218 ASN A O 1
ATOM 1671 N N . PRO A 1 219 ? 25.828 9.986 -32.175 1.00 53.53 219 PRO A N 1
ATOM 1672 C CA . PRO A 1 219 ? 24.923 9.323 -31.249 1.00 53.53 219 PRO A CA 1
ATOM 1673 C C . PRO A 1 219 ? 25.678 8.262 -30.439 1.00 53.53 219 PRO A C 1
ATOM 1675 O O . PRO A 1 219 ? 26.454 7.464 -30.973 1.00 53.53 219 PRO A O 1
ATOM 1678 N N . SER A 1 220 ? 25.439 8.222 -29.130 1.00 56.75 220 SER A N 1
ATOM 1679 C CA . SER A 1 220 ? 26.163 7.376 -28.166 1.00 56.75 220 SER A CA 1
ATOM 1680 C C . SER A 1 220 ? 25.701 5.899 -28.148 1.00 56.75 220 SER A C 1
ATOM 1682 O O . SER A 1 220 ? 25.923 5.141 -27.200 1.00 56.75 220 SER A O 1
ATOM 1684 N N . CYS A 1 221 ? 25.105 5.478 -29.261 1.00 67.06 221 CYS A N 1
ATOM 1685 C CA . CYS A 1 221 ? 24.572 4.155 -29.575 1.00 67.06 221 CYS A CA 1
ATOM 1686 C C . CYS A 1 221 ? 25.680 3.198 -30.078 1.00 67.06 221 CYS A C 1
ATOM 1688 O O . CYS A 1 221 ? 26.783 3.639 -30.392 1.00 67.06 221 CYS A O 1
ATOM 1690 N N . LEU A 1 222 ? 25.413 1.891 -30.214 1.00 75.19 222 LEU A N 1
ATOM 1691 C CA . LEU A 1 222 ? 26.362 0.912 -30.783 1.00 75.19 222 LEU A CA 1
ATOM 1692 C C . LEU A 1 222 ? 26.764 1.294 -32.214 1.00 75.19 222 LEU A C 1
ATOM 1694 O O . LEU A 1 222 ? 25.884 1.386 -33.062 1.00 75.19 222 LEU A O 1
ATOM 1698 N N . ALA A 1 223 ? 28.062 1.425 -32.512 1.00 75.00 223 ALA A N 1
ATOM 1699 C CA . ALA A 1 223 ? 28.556 1.673 -33.873 1.00 75.00 223 ALA A CA 1
ATOM 1700 C C . ALA A 1 223 ? 29.162 0.422 -34.521 1.00 75.00 223 ALA A C 1
ATOM 1702 O O . ALA A 1 223 ? 30.091 -0.190 -33.987 1.00 75.00 223 ALA A O 1
ATOM 1703 N N . TYR A 1 224 ? 28.725 0.113 -35.740 1.00 76.25 224 TYR A N 1
ATOM 1704 C CA . TYR A 1 224 ? 29.273 -0.960 -36.567 1.00 76.25 224 TYR A CA 1
ATOM 1705 C C . TYR A 1 224 ? 30.077 -0.386 -37.723 1.00 76.25 224 TYR A C 1
ATOM 1707 O O . TYR A 1 224 ? 29.532 0.295 -38.581 1.00 76.25 224 TYR A O 1
ATOM 1715 N N . THR A 1 225 ? 31.371 -0.705 -37.768 1.00 76.75 225 THR A N 1
ATOM 1716 C CA . THR A 1 225 ? 32.317 -0.232 -38.800 1.00 76.75 225 THR A CA 1
ATOM 1717 C C . THR A 1 225 ? 32.623 -1.281 -39.876 1.00 76.75 225 THR A C 1
ATOM 1719 O O . THR A 1 225 ? 33.472 -1.064 -40.745 1.00 76.75 225 THR A O 1
ATOM 1722 N N . LYS A 1 226 ? 31.998 -2.467 -39.798 1.00 79.06 226 LYS A N 1
ATOM 1723 C CA . LYS A 1 226 ? 32.221 -3.610 -40.699 1.00 79.06 226 LYS A CA 1
ATOM 1724 C C . LYS A 1 226 ? 30.930 -4.420 -40.887 1.00 79.06 226 LYS A C 1
ATOM 1726 O O . LYS A 1 226 ? 30.125 -4.461 -39.961 1.00 79.06 226 LYS A O 1
ATOM 1731 N N . PRO A 1 227 ? 30.766 -5.121 -42.024 1.00 82.81 227 PRO A N 1
ATOM 1732 C CA . PRO A 1 227 ? 29.735 -6.141 -42.168 1.00 82.81 227 PRO A CA 1
ATOM 1733 C C . PRO A 1 227 ? 29.976 -7.326 -41.226 1.00 82.81 227 PRO A C 1
ATOM 1735 O O . PRO A 1 227 ? 31.125 -7.719 -40.995 1.00 82.81 227 PRO A O 1
ATOM 1738 N N . GLY A 1 228 ? 28.897 -7.933 -40.743 1.00 86.94 228 GLY A N 1
ATOM 1739 C CA . GLY A 1 228 ? 28.918 -9.111 -39.882 1.00 86.94 228 GLY A CA 1
ATOM 1740 C C . GLY A 1 228 ? 27.625 -9.287 -39.088 1.00 86.94 228 GLY A C 1
ATOM 1741 O O . GLY A 1 228 ? 26.809 -8.374 -38.988 1.00 86.94 228 GLY A O 1
ATOM 1742 N N . THR A 1 229 ? 27.459 -10.466 -38.491 1.00 90.56 229 THR A N 1
ATOM 1743 C CA . THR A 1 229 ? 26.454 -10.698 -37.446 1.00 90.56 229 THR A CA 1
ATOM 1744 C C . THR A 1 229 ? 27.113 -10.526 -36.085 1.00 90.56 229 THR A C 1
ATOM 1746 O O . THR A 1 229 ? 28.144 -11.147 -35.816 1.00 90.56 229 THR A O 1
ATOM 1749 N N . TYR A 1 230 ? 26.509 -9.705 -35.235 1.00 90.56 230 TYR A N 1
ATOM 1750 C CA . TYR A 1 230 ? 26.987 -9.394 -33.897 1.00 90.56 230 TYR A CA 1
ATOM 1751 C C . TYR A 1 230 ? 25.981 -9.911 -32.865 1.00 90.56 230 TYR A C 1
ATOM 1753 O O . TYR A 1 230 ? 24.766 -9.812 -33.050 1.00 90.56 230 TYR A O 1
ATOM 1761 N N . TYR A 1 231 ? 26.501 -10.495 -31.786 1.00 93.38 231 TYR A N 1
ATOM 1762 C CA . TYR A 1 231 ? 25.711 -11.160 -30.754 1.00 93.38 231 TYR A CA 1
ATOM 1763 C C . TYR A 1 231 ? 25.954 -10.487 -29.410 1.00 93.38 231 TYR A C 1
ATOM 1765 O O . TYR A 1 231 ? 27.100 -10.372 -28.967 1.00 93.38 231 TYR A O 1
ATOM 1773 N N . TYR A 1 232 ? 24.878 -10.089 -28.740 1.00 93.19 232 TYR A N 1
ATOM 1774 C CA . TYR A 1 232 ? 24.938 -9.397 -27.461 1.00 93.19 232 TYR A CA 1
ATOM 1775 C C . TYR A 1 232 ? 24.048 -10.069 -26.419 1.00 93.19 232 TYR A C 1
ATOM 1777 O O . TYR A 1 232 ? 22.984 -10.606 -26.728 1.00 93.19 232 TYR A O 1
ATOM 1785 N N . ARG A 1 233 ? 24.466 -10.014 -25.155 1.00 92.19 233 ARG A N 1
ATOM 1786 C CA . ARG A 1 233 ? 23.654 -10.420 -24.004 1.00 92.19 233 ARG A CA 1
ATOM 1787 C C . ARG A 1 233 ? 23.451 -9.214 -23.100 1.00 92.19 233 ARG A C 1
ATOM 1789 O O . ARG A 1 233 ? 24.425 -8.573 -22.708 1.00 92.19 233 ARG A O 1
ATOM 1796 N N . VAL A 1 234 ? 22.200 -8.945 -22.747 1.00 91.44 234 VAL A N 1
ATOM 1797 C CA . VAL A 1 234 ? 21.838 -8.040 -21.658 1.00 91.44 234 VAL A CA 1
ATOM 1798 C C . VAL A 1 234 ? 21.714 -8.873 -20.387 1.00 91.44 234 VAL A C 1
ATOM 1800 O O . VAL A 1 234 ? 20.955 -9.844 -20.336 1.00 91.44 234 VAL A O 1
ATOM 1803 N N . ILE A 1 235 ? 22.508 -8.519 -19.381 1.00 86.38 235 ILE A N 1
ATOM 1804 C CA . ILE A 1 235 ? 22.651 -9.258 -18.125 1.00 86.38 235 ILE A CA 1
ATOM 1805 C C . ILE A 1 235 ? 22.488 -8.278 -16.963 1.00 86.38 235 ILE A C 1
ATOM 1807 O O . ILE A 1 235 ? 23.105 -7.214 -16.953 1.00 86.38 235 ILE A O 1
ATOM 1811 N N . GLU A 1 236 ? 21.684 -8.642 -15.970 1.00 87.06 236 GLU A N 1
ATOM 1812 C CA . GLU A 1 236 ? 21.562 -7.905 -14.708 1.00 87.06 236 GLU A CA 1
ATOM 1813 C C . GLU A 1 236 ? 22.859 -8.046 -13.886 1.00 87.06 236 GLU A C 1
ATOM 1815 O O . GLU A 1 236 ? 23.346 -9.153 -13.644 1.00 87.06 236 GLU A O 1
ATOM 1820 N N . ASP A 1 237 ? 23.486 -6.925 -13.517 1.00 78.12 237 ASP A N 1
ATOM 1821 C CA . ASP A 1 237 ? 24.856 -6.908 -12.999 1.00 78.12 237 ASP A CA 1
ATOM 1822 C C . ASP A 1 237 ? 24.943 -7.269 -11.512 1.00 78.12 237 ASP A C 1
ATOM 1824 O O . ASP A 1 237 ? 24.927 -6.428 -10.610 1.00 78.12 237 ASP A O 1
ATOM 1828 N N . THR A 1 238 ? 25.163 -8.555 -11.268 1.00 66.56 238 THR A N 1
ATOM 1829 C CA . THR A 1 238 ? 25.384 -9.116 -9.931 1.00 66.56 238 THR A CA 1
ATOM 1830 C C . THR A 1 238 ? 26.685 -8.625 -9.277 1.00 66.56 238 THR A C 1
ATOM 1832 O O . THR A 1 238 ? 26.774 -8.539 -8.052 1.00 66.56 238 THR A O 1
ATOM 1835 N N . SER A 1 239 ? 27.701 -8.253 -10.070 1.00 57.47 239 SER A N 1
ATOM 1836 C CA . SER A 1 239 ? 29.080 -8.040 -9.591 1.00 57.47 239 SER A CA 1
ATOM 1837 C C . SER A 1 239 ? 29.285 -6.758 -8.778 1.00 57.47 239 SER A C 1
ATOM 1839 O O . SER A 1 239 ? 30.284 -6.624 -8.070 1.00 57.47 239 SER A O 1
ATOM 1841 N N . LYS A 1 240 ? 28.332 -5.823 -8.853 1.00 50.19 240 LYS A N 1
ATOM 1842 C CA . LYS A 1 240 ? 28.288 -4.593 -8.049 1.00 50.19 240 LYS A CA 1
ATOM 1843 C C . LYS A 1 240 ? 27.512 -4.751 -6.737 1.00 50.19 240 LYS A C 1
ATOM 1845 O O . LYS A 1 240 ? 27.296 -3.763 -6.046 1.00 50.19 240 LYS A O 1
ATOM 1850 N N . GLY A 1 241 ? 27.098 -5.973 -6.396 1.00 45.31 241 GLY A N 1
ATOM 1851 C CA . GLY A 1 241 ? 26.148 -6.225 -5.314 1.00 45.31 241 GLY A CA 1
ATOM 1852 C C . GLY A 1 241 ? 24.693 -5.983 -5.723 1.00 45.31 241 GLY A C 1
ATOM 1853 O O . GLY A 1 241 ? 23.820 -5.987 -4.865 1.00 45.31 241 GLY A O 1
ATOM 1854 N N . GLY A 1 242 ? 24.415 -5.829 -7.024 1.00 45.47 242 GLY A N 1
ATOM 1855 C CA . GLY A 1 242 ? 23.067 -5.630 -7.568 1.00 45.47 242 GLY A CA 1
ATOM 1856 C C . GLY A 1 242 ? 22.123 -6.829 -7.417 1.00 45.47 242 GLY A C 1
ATOM 1857 O O . GLY A 1 242 ? 20.958 -6.699 -7.761 1.00 45.47 242 GLY A O 1
ATOM 1858 N N . MET A 1 243 ? 22.605 -7.966 -6.891 1.00 53.50 243 MET A N 1
ATOM 1859 C CA . MET A 1 243 ? 21.792 -9.102 -6.418 1.00 53.50 243 MET A CA 1
ATOM 1860 C C . MET A 1 243 ? 21.926 -9.360 -4.901 1.00 53.50 243 MET A C 1
ATOM 1862 O O . MET A 1 243 ? 21.626 -10.455 -4.428 1.00 53.50 243 MET A O 1
ATOM 1866 N N . ASN A 1 244 ? 22.397 -8.376 -4.125 1.00 54.94 244 ASN A N 1
ATOM 1867 C CA . ASN A 1 244 ? 22.538 -8.498 -2.669 1.00 54.94 244 ASN A CA 1
ATOM 1868 C C . ASN A 1 244 ? 21.318 -7.981 -1.891 1.00 54.94 244 ASN A C 1
ATOM 1870 O O . ASN A 1 244 ? 21.271 -8.196 -0.679 1.00 54.94 244 ASN A O 1
ATOM 1874 N N . ASP A 1 245 ? 20.353 -7.312 -2.536 1.00 64.75 245 ASP A N 1
ATOM 1875 C CA . ASP A 1 245 ? 19.098 -6.956 -1.869 1.00 64.75 245 ASP A CA 1
ATOM 1876 C C . ASP A 1 245 ? 18.301 -8.239 -1.613 1.00 64.75 245 ASP A C 1
ATOM 1878 O O . ASP A 1 245 ? 17.635 -8.793 -2.491 1.00 64.75 245 ASP A O 1
ATOM 1882 N N . GLN A 1 246 ? 18.393 -8.735 -0.379 1.00 66.38 246 GLN A N 1
ATOM 1883 C CA . GLN A 1 246 ? 17.693 -9.943 0.035 1.00 66.38 246 GLN A CA 1
ATOM 1884 C C . GLN A 1 246 ? 16.172 -9.767 -0.021 1.00 66.38 246 GLN A C 1
ATOM 1886 O O . GLN A 1 246 ? 15.476 -10.776 -0.075 1.00 66.38 246 GLN A O 1
ATOM 1891 N N . SER A 1 247 ? 15.643 -8.540 -0.096 1.00 65.31 247 SER A N 1
ATOM 1892 C CA . SER A 1 247 ? 14.219 -8.278 -0.312 1.00 65.31 247 SER A CA 1
ATOM 1893 C C . SER A 1 247 ? 13.751 -8.529 -1.750 1.00 65.31 247 SER A C 1
ATOM 1895 O O . SER A 1 247 ? 12.554 -8.442 -2.007 1.00 65.31 247 SER A O 1
ATOM 1897 N N . VAL A 1 248 ? 14.637 -8.876 -2.693 1.00 74.88 248 VAL A N 1
ATOM 1898 C CA . VAL A 1 248 ? 14.279 -9.107 -4.101 1.00 74.88 248 VAL A CA 1
ATOM 1899 C C . VAL A 1 248 ? 14.538 -10.560 -4.526 1.00 74.88 248 VAL A C 1
ATOM 1901 O O . VAL A 1 248 ? 15.572 -11.171 -4.253 1.00 74.88 248 VAL A O 1
ATOM 1904 N N . LEU A 1 249 ? 13.555 -11.132 -5.221 1.00 76.62 249 LEU A N 1
ATOM 1905 C CA . LEU A 1 249 ? 13.670 -12.341 -6.028 1.00 76.62 249 LEU A CA 1
ATOM 1906 C C . LEU A 1 249 ? 14.065 -11.924 -7.445 1.00 76.62 249 LEU A C 1
ATOM 1908 O O . LEU A 1 249 ? 13.244 -11.427 -8.223 1.00 76.62 249 LEU A O 1
ATOM 1912 N N . TYR A 1 250 ? 15.343 -12.111 -7.747 1.00 81.88 250 TYR A N 1
ATOM 1913 C CA . TYR A 1 250 ? 15.928 -11.781 -9.037 1.00 81.88 250 TYR A CA 1
ATOM 1914 C C . TYR A 1 250 ? 15.547 -12.790 -10.116 1.00 81.88 250 TYR A C 1
ATOM 1916 O O . TYR A 1 250 ? 15.448 -13.991 -9.859 1.00 81.88 250 TYR A O 1
ATOM 1924 N N . SER A 1 251 ? 15.366 -12.285 -11.333 1.00 81.81 251 SER A N 1
ATOM 1925 C CA . SER A 1 251 ? 15.240 -13.108 -12.529 1.00 81.81 251 SER A CA 1
ATOM 1926 C C . SER A 1 251 ? 16.584 -13.739 -12.907 1.00 81.81 251 SER A C 1
ATOM 1928 O O . SER A 1 251 ? 17.629 -13.102 -12.790 1.00 81.81 251 SER A O 1
ATOM 1930 N N . ASP A 1 252 ? 16.557 -14.964 -13.430 1.00 78.44 252 ASP A N 1
ATOM 1931 C CA . ASP A 1 252 ? 17.672 -15.572 -14.168 1.00 78.44 252 ASP A CA 1
ATOM 1932 C C . ASP A 1 252 ? 17.572 -15.325 -15.689 1.00 78.44 252 ASP A C 1
ATOM 1934 O O . ASP A 1 252 ? 18.414 -15.788 -16.463 1.00 78.44 252 ASP A O 1
ATOM 1938 N N . GLN A 1 253 ? 16.557 -14.568 -16.125 1.00 83.19 253 GLN A N 1
ATOM 1939 C CA . GLN A 1 253 ? 16.312 -14.231 -17.521 1.00 83.19 253 GLN A CA 1
ATOM 1940 C C . GLN A 1 253 ? 17.472 -13.427 -18.119 1.00 83.19 253 GLN A C 1
ATOM 1942 O O . GLN A 1 253 ? 17.819 -12.340 -17.660 1.00 83.19 253 GLN A O 1
ATOM 1947 N N . VAL A 1 254 ? 18.009 -13.933 -19.228 1.00 86.50 254 VAL A N 1
ATOM 1948 C CA . VAL A 1 254 ? 18.985 -13.233 -20.065 1.00 86.50 254 VAL A CA 1
ATOM 1949 C C . VAL A 1 254 ? 18.313 -12.866 -21.378 1.00 86.50 254 VAL A C 1
ATOM 1951 O O . VAL A 1 254 ? 17.877 -13.745 -22.123 1.00 86.50 254 VAL A O 1
ATOM 1954 N N . ILE A 1 255 ? 18.266 -11.570 -21.677 1.00 91.00 255 ILE A N 1
ATOM 1955 C CA . ILE A 1 255 ? 17.857 -11.084 -22.994 1.00 91.00 255 ILE A CA 1
ATOM 1956 C C . ILE A 1 255 ? 19.075 -11.158 -23.916 1.00 91.00 255 ILE A C 1
ATOM 1958 O O . ILE A 1 255 ? 20.167 -10.702 -23.578 1.00 91.00 255 ILE A O 1
ATOM 1962 N N . THR A 1 256 ? 18.890 -11.742 -25.091 1.00 92.12 256 THR A N 1
ATOM 1963 C CA . THR A 1 256 ? 19.845 -11.653 -26.198 1.00 92.12 256 THR A CA 1
ATOM 1964 C C . THR A 1 256 ? 19.435 -10.535 -27.140 1.00 92.12 256 THR A C 1
ATOM 1966 O O . THR A 1 256 ? 18.252 -10.210 -27.259 1.00 92.12 256 THR A O 1
ATOM 1969 N N . PHE A 1 257 ? 20.417 -9.984 -27.835 1.00 89.88 257 PHE A N 1
ATOM 1970 C CA . PHE A 1 257 ? 20.223 -8.971 -28.850 1.00 89.88 257 PHE A CA 1
ATOM 1971 C C . PHE A 1 257 ? 21.145 -9.272 -30.034 1.00 89.88 257 PHE A C 1
ATOM 1973 O O . PHE A 1 257 ? 22.352 -9.435 -29.854 1.00 89.88 257 PHE A O 1
ATOM 1980 N N . THR A 1 258 ? 20.570 -9.399 -31.229 1.00 88.62 258 THR A N 1
ATOM 1981 C CA . THR A 1 258 ? 21.301 -9.725 -32.464 1.00 88.62 258 THR A CA 1
ATOM 1982 C C . THR A 1 258 ? 21.215 -8.552 -33.424 1.00 88.62 258 THR A C 1
ATOM 1984 O O . THR A 1 258 ? 20.133 -7.996 -33.596 1.00 88.62 258 THR A O 1
ATOM 1987 N N . THR A 1 259 ? 22.315 -8.238 -34.106 1.00 85.69 259 THR A N 1
ATOM 1988 C CA . THR A 1 259 ? 22.319 -7.330 -35.262 1.00 85.69 259 THR A CA 1
ATOM 1989 C C . THR A 1 259 ? 23.045 -7.969 -36.440 1.00 85.69 259 THR A C 1
ATOM 1991 O O . THR A 1 259 ? 24.066 -8.645 -36.284 1.00 85.69 259 THR A O 1
ATOM 1994 N N . VAL A 1 260 ? 22.503 -7.773 -37.639 1.00 84.31 260 VAL A N 1
ATOM 1995 C CA . VAL A 1 260 ? 23.082 -8.201 -38.912 1.00 84.31 260 VAL A CA 1
ATOM 1996 C C . VAL A 1 260 ? 23.385 -6.946 -39.714 1.00 84.31 260 VAL A C 1
ATOM 1998 O O . VAL A 1 260 ? 22.485 -6.174 -40.040 1.00 84.31 260 VAL A O 1
ATOM 2001 N N . ILE A 1 261 ? 24.668 -6.729 -39.987 1.00 81.69 261 ILE A N 1
ATOM 2002 C CA . ILE A 1 261 ? 25.173 -5.582 -40.734 1.00 81.69 261 ILE A CA 1
ATOM 2003 C C . ILE A 1 261 ? 25.708 -6.092 -42.065 1.00 81.69 261 ILE A C 1
ATOM 2005 O O . ILE A 1 261 ? 26.642 -6.898 -42.101 1.00 81.69 261 ILE A O 1
ATOM 2009 N N . GLU A 1 262 ? 25.149 -5.604 -43.162 1.00 82.25 262 GLU A N 1
ATOM 2010 C CA . GLU A 1 262 ? 25.612 -5.895 -44.517 1.00 82.25 262 GLU A CA 1
ATOM 2011 C C . GLU A 1 262 ? 26.156 -4.622 -45.171 1.00 82.25 262 GLU A C 1
ATOM 2013 O O . GLU A 1 262 ? 25.968 -3.514 -44.667 1.00 82.25 262 GLU A O 1
ATOM 2018 N N . GLN A 1 263 ? 26.889 -4.780 -46.272 1.00 78.31 263 GLN A N 1
ATOM 2019 C CA . GLN A 1 263 ? 27.304 -3.655 -47.103 1.00 78.31 263 GLN A CA 1
ATOM 2020 C C . GLN A 1 263 ? 26.427 -3.626 -48.349 1.00 78.31 263 GLN A C 1
ATOM 2022 O O . GLN A 1 263 ? 26.406 -4.606 -49.091 1.00 78.31 263 GLN A O 1
ATOM 2027 N N . ASP A 1 264 ? 25.753 -2.506 -48.595 1.00 73.88 264 ASP A N 1
ATOM 2028 C CA . ASP A 1 264 ? 25.015 -2.306 -49.838 1.00 73.88 264 ASP A CA 1
ATOM 2029 C C . ASP A 1 264 ? 25.995 -2.289 -51.027 1.00 73.88 264 ASP A C 1
ATOM 2031 O O . ASP A 1 264 ? 26.995 -1.563 -51.021 1.00 73.88 264 ASP A O 1
ATOM 2035 N N . GLU A 1 265 ? 25.741 -3.119 -52.043 1.00 74.44 265 GLU A N 1
ATOM 2036 C CA . GLU A 1 265 ? 26.652 -3.278 -53.186 1.00 74.44 265 GLU A CA 1
ATOM 2037 C C . GLU A 1 265 ? 26.654 -2.070 -54.143 1.00 74.44 265 GLU A C 1
ATOM 2039 O O . GLU A 1 265 ? 27.608 -1.906 -54.908 1.00 74.44 265 GLU A O 1
ATOM 2044 N N . ALA A 1 266 ? 25.614 -1.230 -54.121 1.00 65.25 266 ALA A N 1
ATOM 2045 C CA . ALA A 1 266 ? 25.460 -0.080 -55.009 1.00 65.25 266 ALA A CA 1
ATOM 2046 C C . ALA A 1 266 ? 26.027 1.213 -54.400 1.00 65.25 266 ALA A C 1
ATOM 2048 O O . ALA A 1 266 ? 26.694 1.974 -55.103 1.00 65.25 266 ALA A O 1
ATOM 2049 N N . THR A 1 267 ? 25.797 1.457 -53.108 1.00 64.69 267 THR A N 1
ATOM 2050 C CA . THR A 1 267 ? 26.259 2.659 -52.389 1.00 64.69 267 THR A CA 1
ATOM 2051 C C . THR A 1 267 ? 27.566 2.428 -51.628 1.00 64.69 267 THR A C 1
ATOM 2053 O O . THR A 1 267 ? 28.320 3.367 -51.369 1.00 64.69 267 THR A O 1
ATOM 2056 N N . GLY A 1 268 ? 27.871 1.179 -51.261 1.00 65.12 268 GLY A N 1
ATOM 2057 C CA . GLY A 1 268 ? 28.998 0.839 -50.393 1.00 65.12 268 GLY A CA 1
ATOM 2058 C C . GLY A 1 268 ? 28.804 1.244 -48.925 1.00 65.12 268 GLY A C 1
ATOM 2059 O O . GLY A 1 268 ? 29.775 1.179 -48.161 1.00 65.12 268 GLY A O 1
ATOM 2060 N N . GLN A 1 269 ? 27.598 1.658 -48.532 1.00 66.00 269 GLN A N 1
ATOM 2061 C CA . GLN A 1 269 ? 27.202 1.988 -47.160 1.00 66.00 269 GLN A CA 1
ATOM 2062 C C . GLN A 1 269 ? 27.009 0.710 -46.325 1.00 66.00 269 GLN A C 1
ATOM 2064 O O . GLN A 1 269 ? 26.760 -0.359 -46.884 1.00 66.00 269 GLN A O 1
ATOM 2069 N N . LEU A 1 270 ? 27.130 0.797 -44.996 1.00 64.31 270 LEU A N 1
ATOM 2070 C CA . LEU A 1 270 ? 26.691 -0.289 -44.111 1.00 64.31 270 LEU A CA 1
ATOM 2071 C C . LEU A 1 270 ? 25.223 -0.103 -43.744 1.00 64.31 270 LEU A C 1
ATOM 2073 O O . LEU A 1 270 ? 24.814 0.998 -43.386 1.00 64.31 270 LEU A O 1
ATOM 2077 N N . VAL A 1 271 ? 24.463 -1.191 -43.807 1.00 68.62 271 VAL A N 1
ATOM 2078 C CA . VAL A 1 271 ? 23.023 -1.225 -43.542 1.00 68.62 271 VAL A CA 1
ATOM 2079 C C . VAL A 1 271 ? 22.743 -2.323 -42.522 1.00 68.62 271 VAL A C 1
ATOM 2081 O O . VAL A 1 271 ? 23.267 -3.432 -42.643 1.00 68.62 271 VAL A O 1
ATOM 2084 N N . CYS A 1 272 ? 21.916 -2.032 -41.517 1.00 71.62 272 CYS A N 1
ATOM 2085 C CA . CYS A 1 272 ? 21.387 -3.061 -40.629 1.00 71.62 272 CYS A CA 1
ATOM 2086 C C . CYS A 1 272 ? 20.219 -3.774 -41.325 1.00 71.62 272 CYS A C 1
ATOM 2088 O O . CYS A 1 272 ? 19.174 -3.169 -41.552 1.00 71.62 272 CYS A O 1
ATOM 2090 N N . THR A 1 273 ? 20.413 -5.037 -41.711 1.00 73.50 273 THR A N 1
ATOM 2091 C CA . THR A 1 273 ? 19.447 -5.809 -42.516 1.00 73.50 273 THR A CA 1
ATOM 2092 C C . THR A 1 273 ? 18.511 -6.678 -41.681 1.00 73.50 273 THR A C 1
ATOM 2094 O O . THR A 1 273 ? 17.396 -6.958 -42.114 1.00 73.50 273 THR A O 1
ATOM 2097 N N . ASP A 1 274 ? 18.927 -7.073 -40.478 1.00 74.12 274 ASP A N 1
ATOM 2098 C CA . ASP A 1 274 ? 18.069 -7.688 -39.464 1.00 74.12 274 ASP A CA 1
ATOM 2099 C C . ASP A 1 274 ? 18.582 -7.332 -38.066 1.00 74.12 274 ASP A C 1
ATOM 2101 O O . ASP A 1 274 ? 19.785 -7.187 -37.830 1.00 74.12 274 ASP A O 1
ATOM 2105 N N . MET A 1 275 ? 17.651 -7.183 -37.137 1.00 77.06 275 MET A N 1
ATOM 2106 C CA . MET A 1 275 ? 17.904 -6.819 -35.755 1.00 77.06 275 MET A CA 1
ATOM 2107 C C . MET A 1 275 ? 16.728 -7.273 -34.907 1.00 77.06 275 MET A C 1
ATOM 2109 O O . MET A 1 275 ? 15.575 -7.108 -35.312 1.00 77.06 275 MET A O 1
ATOM 2113 N N . TYR A 1 276 ? 17.025 -7.884 -33.759 1.00 79.06 276 TYR A N 1
ATOM 2114 C CA . TYR A 1 276 ? 15.985 -8.422 -32.889 1.00 79.06 276 TYR A CA 1
ATOM 2115 C C . TYR A 1 276 ? 16.445 -8.726 -31.472 1.00 79.06 276 TYR A C 1
ATOM 2117 O O . TYR A 1 276 ? 17.621 -9.021 -31.217 1.00 79.06 276 TYR A O 1
ATOM 2125 N N . TYR A 1 277 ? 15.470 -8.763 -30.567 1.00 86.88 277 TYR A N 1
ATOM 2126 C CA . TYR A 1 277 ? 15.636 -9.347 -29.243 1.00 86.88 277 TYR A CA 1
ATOM 2127 C C . TYR A 1 277 ? 15.182 -10.802 -29.206 1.00 86.88 277 TYR A C 1
ATOM 2129 O O . TYR A 1 277 ? 14.259 -11.221 -29.904 1.00 86.88 277 TYR A O 1
ATOM 2137 N N . GLY A 1 278 ? 15.802 -11.586 -28.332 1.00 89.19 278 GLY A N 1
ATOM 2138 C CA . GLY A 1 278 ? 15.423 -12.979 -28.136 1.00 89.19 278 GLY A CA 1
ATOM 2139 C C . GLY A 1 278 ? 15.933 -13.570 -26.834 1.00 89.19 278 GLY A C 1
ATOM 2140 O O . GLY A 1 278 ? 16.509 -12.868 -26.001 1.00 89.19 278 GLY A O 1
ATOM 2141 N N . TRP A 1 279 ? 15.816 -14.884 -26.690 1.00 89.62 279 TRP A N 1
ATOM 2142 C CA . TRP A 1 279 ? 16.443 -15.648 -25.615 1.00 89.62 279 TRP A CA 1
ATOM 2143 C C . TRP A 1 279 ? 17.171 -16.876 -26.165 1.00 89.62 279 TRP A C 1
ATOM 2145 O O . TRP A 1 279 ? 16.746 -17.497 -27.142 1.00 89.62 279 TRP A O 1
ATOM 2155 N N . TRP A 1 280 ? 18.264 -17.257 -25.504 1.00 88.81 280 TRP A N 1
ATOM 2156 C CA . TRP A 1 280 ? 19.014 -18.454 -25.867 1.00 88.81 280 TRP A CA 1
ATOM 2157 C C . TRP A 1 280 ? 18.327 -19.711 -25.322 1.00 88.81 280 TRP A C 1
ATOM 2159 O O . TRP A 1 280 ? 18.347 -19.967 -24.117 1.00 88.81 280 TRP A O 1
ATOM 2169 N N . ASP A 1 281 ? 17.753 -20.526 -26.208 1.00 87.31 281 ASP A N 1
ATOM 2170 C CA . ASP A 1 281 ? 17.298 -21.870 -25.860 1.00 87.31 281 ASP A CA 1
ATOM 2171 C C . ASP A 1 281 ? 18.482 -22.840 -25.969 1.00 87.31 281 ASP A C 1
ATOM 2173 O O . ASP A 1 281 ? 18.819 -23.347 -27.042 1.00 87.31 281 ASP A O 1
ATOM 2177 N N . ALA A 1 282 ? 19.116 -23.112 -24.827 1.00 82.75 282 ALA A N 1
ATOM 2178 C CA . ALA A 1 282 ? 20.238 -24.041 -24.728 1.00 82.75 282 ALA A CA 1
ATOM 2179 C C . ALA A 1 282 ? 19.855 -25.513 -24.995 1.00 82.75 282 ALA A C 1
ATOM 2181 O O . ALA A 1 282 ? 20.735 -26.318 -25.299 1.00 82.75 282 ALA A O 1
ATOM 2182 N N . ALA A 1 283 ? 18.573 -25.888 -24.895 1.00 85.12 283 ALA A N 1
ATOM 2183 C CA . ALA A 1 283 ? 18.110 -27.245 -25.185 1.00 85.12 283 ALA A CA 1
ATOM 2184 C C . ALA A 1 283 ? 17.880 -27.456 -26.691 1.00 85.12 283 ALA A C 1
ATOM 2186 O O . ALA A 1 283 ? 18.191 -28.527 -27.216 1.00 85.12 283 ALA A O 1
ATOM 2187 N N . ALA A 1 284 ? 17.387 -26.430 -27.390 1.00 86.69 284 ALA A N 1
ATOM 2188 C CA . ALA A 1 284 ? 17.310 -26.394 -28.851 1.00 86.69 284 ALA A CA 1
ATOM 2189 C C . ALA A 1 284 ? 18.642 -25.998 -29.524 1.00 86.69 284 ALA A C 1
ATOM 2191 O O . ALA A 1 284 ? 18.815 -26.240 -30.718 1.00 86.69 284 ALA A O 1
ATOM 2192 N N . ASN A 1 285 ? 19.579 -25.406 -28.770 1.00 84.75 285 ASN A N 1
ATOM 2193 C CA . ASN A 1 285 ? 20.805 -24.769 -29.266 1.00 84.75 285 ASN A CA 1
ATOM 2194 C C . ASN A 1 285 ? 20.495 -23.732 -30.368 1.00 84.75 285 ASN A C 1
ATOM 2196 O O . ASN A 1 285 ? 21.104 -23.733 -31.441 1.00 84.75 285 ASN A O 1
ATOM 2200 N N . GLN A 1 286 ? 19.518 -22.857 -30.111 1.00 88.44 286 GLN A N 1
ATOM 2201 C CA . GLN A 1 286 ? 19.170 -21.752 -31.007 1.00 88.44 286 GLN A CA 1
ATOM 2202 C C . GLN A 1 286 ? 18.837 -20.479 -30.227 1.00 88.44 286 GLN A C 1
ATOM 2204 O O . GLN A 1 286 ? 18.350 -20.539 -29.097 1.00 88.44 286 GLN A O 1
ATOM 2209 N N . ASN A 1 287 ? 19.042 -19.325 -30.864 1.00 88.06 287 ASN A N 1
ATOM 2210 C CA . ASN A 1 287 ? 18.461 -18.084 -30.372 1.00 88.06 287 ASN A CA 1
ATOM 2211 C C . ASN A 1 287 ? 17.008 -18.001 -30.839 1.00 88.06 287 ASN A C 1
ATOM 2213 O O . ASN A 1 287 ? 16.737 -18.205 -32.023 1.00 88.06 287 ASN A O 1
ATOM 2217 N N . VAL A 1 288 ? 16.083 -17.723 -29.928 1.00 87.62 288 VAL A N 1
ATOM 2218 C CA . VAL A 1 288 ? 14.656 -17.602 -30.239 1.00 87.62 288 VAL A CA 1
ATOM 2219 C C . VAL A 1 288 ? 14.276 -16.129 -30.175 1.00 87.62 288 VAL A C 1
ATOM 2221 O O . VAL A 1 288 ? 14.373 -15.522 -29.113 1.00 87.62 288 VAL A O 1
ATOM 2224 N N . ARG A 1 289 ? 13.870 -15.550 -31.310 1.00 85.56 289 ARG A N 1
ATOM 2225 C CA . ARG A 1 289 ? 13.359 -14.172 -31.400 1.00 85.56 289 ARG A CA 1
ATOM 2226 C C . ARG A 1 289 ? 12.069 -14.034 -30.582 1.00 85.56 289 ARG A C 1
ATOM 2228 O O . ARG A 1 289 ? 11.245 -14.951 -30.585 1.00 85.56 289 ARG A O 1
ATOM 2235 N N . PHE A 1 290 ? 11.896 -12.914 -29.883 1.00 80.06 290 PHE A N 1
ATOM 2236 C CA . PHE A 1 290 ? 10.626 -12.593 -29.225 1.00 80.06 290 PHE A CA 1
ATOM 2237 C C . PHE A 1 290 ? 9.516 -12.340 -30.255 1.00 80.06 290 PHE A C 1
ATOM 2239 O O . PHE A 1 290 ? 9.780 -11.945 -31.387 1.00 80.06 290 PHE A O 1
ATOM 2246 N N . ASP A 1 291 ? 8.263 -12.571 -29.856 1.00 69.75 291 ASP A N 1
ATOM 2247 C CA . ASP A 1 291 ? 7.089 -12.155 -30.635 1.00 69.75 291 ASP A CA 1
ATOM 2248 C C . ASP A 1 291 ? 6.914 -10.637 -30.440 1.00 69.75 291 ASP A C 1
ATOM 2250 O O . ASP A 1 291 ? 6.161 -10.169 -29.582 1.00 69.75 291 ASP A O 1
ATOM 2254 N N . GLU A 1 292 ? 7.759 -9.880 -31.143 1.00 63.28 292 GLU A N 1
ATOM 2255 C CA . GLU A 1 292 ? 7.836 -8.419 -31.110 1.00 63.28 292 GLU A CA 1
ATOM 2256 C C . GLU A 1 292 ? 6.492 -7.845 -31.584 1.00 63.28 292 GLU A C 1
ATOM 2258 O O . GLU A 1 292 ? 6.009 -8.170 -32.671 1.00 63.28 292 GLU A O 1
ATOM 2263 N N . GLN A 1 293 ? 5.839 -7.029 -30.750 1.00 54.47 293 GLN A N 1
ATOM 2264 C CA . GLN A 1 293 ? 4.465 -6.612 -31.032 1.00 54.47 293 GLN A CA 1
ATOM 2265 C C . GLN A 1 293 ? 4.408 -5.694 -32.258 1.00 54.47 293 GLN A C 1
ATOM 2267 O O . GLN A 1 293 ? 5.026 -4.633 -32.295 1.00 54.47 293 GLN A O 1
ATOM 2272 N N . TYR A 1 294 ? 3.614 -6.087 -33.250 1.00 52.22 294 TYR A N 1
ATOM 2273 C CA . TYR A 1 294 ? 3.270 -5.262 -34.404 1.00 52.22 294 TYR A CA 1
ATOM 2274 C C . TYR A 1 294 ? 2.078 -4.353 -34.073 1.00 52.22 294 TYR A C 1
ATOM 2276 O O . TYR A 1 294 ? 1.144 -4.774 -33.391 1.00 52.22 294 TYR A O 1
ATOM 2284 N N . ALA A 1 295 ? 2.090 -3.112 -34.570 1.00 50.03 295 ALA A N 1
ATOM 2285 C CA . ALA A 1 295 ? 1.070 -2.108 -34.236 1.00 50.03 295 ALA A CA 1
ATOM 2286 C C . ALA A 1 295 ? -0.313 -2.342 -34.894 1.00 50.03 295 ALA A C 1
ATOM 2288 O O . ALA A 1 295 ? -1.271 -1.643 -34.564 1.00 50.03 295 ALA A O 1
ATOM 2289 N N . ASP A 1 296 ? -0.431 -3.312 -35.809 1.00 43.81 296 ASP A N 1
ATOM 2290 C CA . ASP A 1 296 ? -1.664 -3.633 -36.540 1.00 43.81 296 ASP A CA 1
ATOM 2291 C C . ASP A 1 296 ? -2.195 -5.025 -36.148 1.00 43.81 296 ASP A C 1
ATOM 2293 O O . ASP A 1 296 ? -1.563 -6.059 -36.389 1.00 43.81 296 ASP A O 1
ATOM 2297 N N . TYR A 1 297 ? -3.359 -5.046 -35.500 1.00 48.38 297 TYR A N 1
ATOM 2298 C CA . TYR A 1 297 ? -3.979 -6.237 -34.919 1.00 48.38 297 TYR A CA 1
ATOM 2299 C C . TYR A 1 297 ? -5.084 -6.741 -35.859 1.00 48.38 297 TYR A C 1
ATOM 2301 O O . TYR A 1 297 ? -6.099 -6.068 -35.980 1.00 48.38 297 TYR A O 1
ATOM 2309 N N . GLU A 1 298 ? -4.901 -7.914 -36.488 1.00 43.41 298 GLU A N 1
ATOM 2310 C CA . GLU A 1 298 ? -5.968 -8.875 -36.891 1.00 43.41 298 GLU A CA 1
ATOM 2311 C C . GLU A 1 298 ? -5.409 -10.116 -37.631 1.00 43.41 298 GLU A C 1
ATOM 2313 O O . GLU A 1 298 ? -6.023 -11.181 -37.570 1.00 43.41 298 GLU A O 1
ATOM 2318 N N . THR A 1 299 ? -4.233 -10.056 -38.281 1.00 40.62 299 THR A N 1
ATOM 2319 C CA . THR A 1 299 ? -3.614 -11.245 -38.920 1.00 40.62 299 THR A CA 1
ATOM 2320 C C . THR A 1 299 ? -2.101 -11.336 -38.705 1.00 40.62 299 THR A C 1
ATOM 2322 O O . THR A 1 299 ? -1.353 -10.606 -39.350 1.00 40.62 299 THR A O 1
ATOM 2325 N N . GLN A 1 300 ? -1.641 -12.292 -37.886 1.00 43.22 300 GLN A N 1
ATOM 2326 C CA . GLN A 1 300 ? -0.219 -12.668 -37.794 1.00 43.22 300 GLN A CA 1
ATOM 2327 C C . GLN A 1 300 ? 0.303 -13.159 -39.163 1.00 43.22 300 GLN A C 1
ATOM 2329 O O . GLN A 1 300 ? -0.172 -14.192 -39.652 1.00 43.22 300 GLN A O 1
ATOM 2334 N N . PRO A 1 301 ? 1.292 -12.492 -39.789 1.00 36.53 301 PRO A N 1
ATOM 2335 C CA . PRO A 1 301 ? 1.948 -13.004 -40.982 1.00 36.53 301 PRO A CA 1
ATOM 2336 C C . PRO A 1 301 ? 3.032 -14.008 -40.585 1.00 36.53 301 PRO A C 1
ATOM 2338 O O . PRO A 1 301 ? 3.909 -13.714 -39.777 1.00 36.53 301 PRO A O 1
ATOM 2341 N N . GLY A 1 302 ? 3.031 -15.183 -41.214 1.00 39.31 302 GLY A N 1
ATOM 2342 C CA . GLY A 1 302 ? 4.133 -16.140 -41.110 1.00 39.31 302 GLY A CA 1
ATOM 2343 C C . GLY A 1 302 ? 5.365 -15.700 -41.907 1.00 39.31 302 GLY A C 1
ATOM 2344 O O . GLY A 1 302 ? 5.648 -16.313 -42.932 1.00 39.31 302 GLY A O 1
ATOM 2345 N N . ASN A 1 303 ? 6.026 -14.622 -41.471 1.00 38.94 303 ASN A N 1
ATOM 2346 C CA . ASN A 1 303 ? 7.459 -14.318 -41.611 1.00 38.94 303 ASN A CA 1
ATOM 2347 C C . ASN A 1 303 ? 7.728 -12.905 -41.064 1.00 38.94 303 ASN A C 1
ATOM 2349 O O . ASN A 1 303 ? 7.282 -11.914 -41.639 1.00 38.94 303 ASN A O 1
ATOM 2353 N N . ILE A 1 304 ? 8.478 -12.839 -39.965 1.00 46.19 304 ILE A N 1
ATOM 2354 C CA . ILE A 1 304 ? 8.937 -11.609 -39.308 1.00 46.19 304 ILE A CA 1
ATOM 2355 C C . ILE A 1 304 ? 10.147 -11.085 -40.095 1.00 46.19 304 ILE A C 1
ATOM 2357 O O . ILE A 1 304 ? 11.093 -11.836 -40.323 1.00 46.19 304 ILE A O 1
ATOM 2361 N N . GLY A 1 305 ? 10.098 -9.832 -40.553 1.00 44.50 305 GLY A N 1
ATOM 2362 C CA . GLY A 1 305 ? 11.159 -9.248 -41.391 1.00 44.50 305 GLY A CA 1
ATOM 2363 C C . GLY A 1 305 ? 10.851 -7.886 -42.021 1.00 44.50 305 GLY A C 1
ATOM 2364 O O . GLY A 1 305 ? 11.568 -7.457 -42.917 1.00 44.50 305 GLY A O 1
ATOM 2365 N N . ASP A 1 306 ? 9.782 -7.213 -41.592 1.00 53.59 306 ASP A N 1
ATOM 2366 C CA . ASP A 1 306 ? 9.472 -5.841 -41.997 1.00 53.59 306 ASP A CA 1
ATOM 2367 C C . ASP A 1 306 ? 9.614 -4.932 -40.774 1.00 53.59 306 ASP A C 1
ATOM 2369 O O . ASP A 1 306 ? 8.729 -4.892 -39.912 1.00 53.59 306 ASP A O 1
ATOM 2373 N N . MET A 1 307 ? 10.763 -4.257 -40.685 1.00 51.12 307 MET A N 1
ATOM 2374 C CA . MET A 1 307 ? 11.117 -3.388 -39.560 1.00 51.12 307 MET A CA 1
ATOM 2375 C C . MET A 1 307 ? 10.083 -2.257 -39.387 1.00 51.12 307 MET A C 1
ATOM 2377 O O . MET A 1 307 ? 9.744 -1.895 -38.267 1.00 51.12 307 MET A O 1
ATOM 2381 N N . SER A 1 308 ? 9.496 -1.766 -40.488 1.00 53.78 308 SER A N 1
ATOM 2382 C CA . SER A 1 308 ? 8.628 -0.574 -40.525 1.00 53.78 308 SER A CA 1
ATOM 2383 C C . SER A 1 308 ? 7.280 -0.693 -39.794 1.00 53.78 308 SER A C 1
ATOM 2385 O O . SER A 1 308 ? 6.543 0.286 -39.708 1.00 53.78 308 SER A O 1
ATOM 2387 N N . LYS A 1 309 ? 6.922 -1.883 -39.290 1.00 51.25 309 LYS A N 1
ATOM 2388 C CA . LYS A 1 309 ? 5.614 -2.160 -38.655 1.00 51.25 309 LYS A CA 1
ATOM 2389 C C . LYS A 1 309 ? 5.702 -2.517 -37.165 1.00 51.25 309 LYS A C 1
ATOM 2391 O O . LYS A 1 309 ? 4.673 -2.755 -36.527 1.00 51.25 309 LYS A O 1
ATOM 2396 N N . LEU A 1 310 ? 6.918 -2.600 -36.632 1.00 53.81 310 LEU A N 1
ATOM 2397 C CA . LEU A 1 310 ? 7.206 -2.952 -35.244 1.00 53.81 310 LEU A CA 1
ATOM 2398 C C . LEU A 1 310 ? 6.797 -1.811 -34.291 1.00 53.81 310 LEU A C 1
ATOM 2400 O O . LEU A 1 310 ? 7.148 -0.661 -34.534 1.00 53.81 310 LEU A O 1
ATOM 2404 N N . ASN A 1 311 ? 6.079 -2.114 -33.203 1.00 59.88 311 ASN A N 1
ATOM 2405 C CA . ASN A 1 311 ? 5.583 -1.110 -32.252 1.00 59.88 311 ASN A CA 1
ATOM 2406 C C . ASN A 1 311 ? 6.743 -0.409 -31.506 1.00 59.88 311 ASN A C 1
ATOM 2408 O O . ASN A 1 311 ? 7.387 -1.078 -30.695 1.00 59.88 311 ASN A O 1
ATOM 2412 N N . PRO A 1 312 ? 6.997 0.903 -31.707 1.00 55.84 312 PRO A N 1
ATOM 2413 C CA . PRO A 1 312 ? 8.131 1.611 -31.102 1.00 55.84 312 PRO A CA 1
ATOM 2414 C C . PRO A 1 312 ? 8.163 1.531 -29.567 1.00 55.84 312 PRO A C 1
ATOM 2416 O O . PRO A 1 312 ? 9.253 1.446 -29.003 1.00 55.84 312 PRO A O 1
ATOM 2419 N N . ASP A 1 313 ? 6.991 1.469 -28.922 1.00 60.09 313 ASP A N 1
ATOM 2420 C CA . ASP A 1 313 ? 6.823 1.452 -27.460 1.00 60.09 313 ASP A CA 1
ATOM 2421 C C . ASP A 1 313 ? 7.049 0.064 -26.821 1.00 60.09 313 ASP A C 1
ATOM 2423 O O . ASP A 1 313 ? 6.966 -0.090 -25.599 1.00 60.09 313 ASP A O 1
ATOM 2427 N N . TRP A 1 314 ? 7.269 -0.988 -27.621 1.00 73.38 314 TRP A N 1
ATOM 2428 C CA . TRP A 1 314 ? 7.511 -2.336 -27.105 1.00 73.38 314 TRP A CA 1
ATOM 2429 C C . TRP A 1 314 ? 9.003 -2.577 -26.871 1.00 73.38 314 TRP A C 1
ATOM 2431 O O . TRP A 1 314 ? 9.800 -2.481 -27.802 1.00 73.38 314 TRP A O 1
ATOM 2441 N N . HIS A 1 315 ? 9.360 -2.990 -25.652 1.00 77.62 315 HIS A N 1
ATOM 2442 C CA . HIS A 1 315 ? 10.708 -3.428 -25.283 1.00 77.62 315 HIS A CA 1
ATOM 2443 C C . HIS A 1 315 ? 10.650 -4.769 -24.529 1.00 77.62 315 HIS A C 1
ATOM 2445 O O . HIS A 1 315 ? 9.720 -5.002 -23.744 1.00 77.62 315 HIS A O 1
ATOM 2451 N N . PRO A 1 316 ? 11.644 -5.662 -24.688 1.00 86.12 316 PRO A N 1
ATOM 2452 C CA . PRO A 1 316 ? 11.697 -6.896 -23.912 1.00 86.12 316 PRO A CA 1
ATOM 2453 C C . PRO A 1 316 ? 11.895 -6.572 -22.424 1.00 86.12 316 PRO A C 1
ATOM 2455 O O . PRO A 1 316 ? 12.639 -5.663 -22.054 1.00 86.12 316 PRO A O 1
ATOM 2458 N N . THR A 1 317 ? 11.216 -7.320 -21.555 1.00 87.38 317 THR A N 1
ATOM 2459 C CA . THR A 1 317 ? 11.154 -7.020 -20.116 1.00 87.38 317 THR A CA 1
ATOM 2460 C C . THR A 1 317 ? 11.872 -8.081 -19.287 1.00 87.38 317 THR A C 1
ATOM 2462 O O . THR A 1 317 ? 11.604 -9.270 -19.465 1.00 87.38 317 THR A O 1
ATOM 2465 N N . ILE A 1 318 ? 12.719 -7.663 -18.339 1.00 89.06 318 ILE A N 1
ATOM 2466 C CA . ILE A 1 318 ? 13.213 -8.513 -17.242 1.00 89.06 318 ILE A CA 1
ATOM 2467 C C . ILE A 1 318 ? 12.356 -8.231 -16.006 1.00 89.06 318 ILE A C 1
ATOM 2469 O O . ILE A 1 318 ? 12.241 -7.083 -15.577 1.00 89.06 318 ILE A O 1
ATOM 2473 N N . ASN A 1 319 ? 11.763 -9.274 -15.423 1.00 87.88 319 ASN A N 1
ATOM 2474 C CA . ASN A 1 319 ? 10.845 -9.158 -14.287 1.00 87.88 319 ASN A CA 1
ATOM 2475 C C . ASN A 1 319 ? 11.495 -9.694 -13.004 1.00 87.88 319 ASN A C 1
ATOM 2477 O O . ASN A 1 319 ? 11.695 -10.903 -12.879 1.00 87.88 319 ASN A O 1
ATOM 2481 N N . ASN A 1 320 ? 11.777 -8.810 -12.044 1.00 86.25 320 ASN A N 1
ATOM 2482 C CA . ASN A 1 320 ? 12.038 -9.203 -10.656 1.00 86.25 320 ASN A CA 1
ATOM 2483 C C . ASN A 1 320 ? 10.733 -9.187 -9.856 1.00 86.25 320 ASN A C 1
ATOM 2485 O O . ASN A 1 320 ? 9.742 -8.572 -10.257 1.00 86.25 320 ASN A O 1
ATOM 2489 N N . LYS A 1 321 ? 10.746 -9.813 -8.681 1.00 80.88 321 LYS A N 1
ATOM 2490 C CA . LYS A 1 321 ? 9.660 -9.703 -7.702 1.00 80.88 321 LYS A CA 1
ATOM 2491 C C . LYS A 1 321 ? 10.244 -9.263 -6.368 1.00 80.88 321 LYS A C 1
ATOM 2493 O O . LYS A 1 321 ? 11.248 -9.822 -5.941 1.00 80.88 321 LYS A O 1
ATOM 2498 N N . ALA A 1 322 ? 9.624 -8.315 -5.680 1.00 75.31 322 ALA A N 1
ATOM 2499 C CA . ALA A 1 322 ? 9.879 -8.144 -4.257 1.00 75.31 322 ALA A CA 1
ATOM 2500 C C . ALA A 1 322 ? 9.501 -9.449 -3.536 1.00 75.31 322 ALA A C 1
ATOM 2502 O O . ALA A 1 322 ? 8.509 -10.101 -3.886 1.00 75.31 322 ALA A O 1
ATOM 2503 N N . ARG A 1 323 ? 10.290 -9.857 -2.541 1.00 69.06 323 ARG A N 1
ATOM 2504 C CA . ARG A 1 323 ? 9.905 -10.940 -1.642 1.00 69.06 323 ARG A CA 1
ATOM 2505 C C . ARG A 1 323 ? 8.617 -10.527 -0.936 1.00 69.06 323 ARG A C 1
ATOM 2507 O O . ARG A 1 323 ? 8.538 -9.398 -0.449 1.00 69.06 323 ARG A O 1
ATOM 2514 N N . PRO A 1 324 ? 7.616 -11.415 -0.858 1.00 62.06 324 PRO A N 1
ATOM 2515 C CA . PRO A 1 324 ? 6.476 -11.168 0.003 1.00 62.06 324 PRO A CA 1
ATOM 2516 C C . PRO A 1 324 ? 6.972 -11.031 1.442 1.00 62.06 324 PRO A C 1
ATOM 2518 O O . PRO A 1 324 ? 7.699 -11.892 1.935 1.00 62.06 324 PRO A O 1
ATOM 2521 N N . MET A 1 325 ? 6.587 -9.939 2.093 1.00 73.00 325 MET A N 1
ATOM 2522 C CA . MET A 1 325 ? 6.851 -9.710 3.507 1.00 73.00 325 MET A CA 1
ATOM 2523 C C . MET A 1 325 ? 5.525 -9.816 4.247 1.00 73.00 325 MET A C 1
ATOM 2525 O O . MET A 1 325 ? 4.605 -9.032 4.000 1.00 73.00 325 MET A O 1
ATOM 2529 N N . ASP A 1 326 ? 5.427 -10.785 5.148 1.00 83.19 326 ASP A N 1
ATOM 2530 C CA . ASP A 1 326 ? 4.346 -10.824 6.122 1.00 83.19 326 ASP A CA 1
ATOM 2531 C C . ASP A 1 326 ? 4.756 -9.946 7.314 1.00 83.19 326 ASP A C 1
ATOM 2533 O O . ASP A 1 326 ? 5.887 -10.001 7.798 1.00 83.19 326 ASP A O 1
ATOM 2537 N N . LEU A 1 327 ? 3.846 -9.103 7.790 1.00 86.94 327 LEU A N 1
ATOM 2538 C CA . LEU A 1 327 ? 4.055 -8.267 8.969 1.00 86.94 327 LEU A CA 1
ATOM 2539 C C . LEU A 1 327 ? 3.167 -8.788 10.090 1.00 86.94 327 LEU A C 1
ATOM 2541 O O . LEU A 1 327 ? 1.952 -8.891 9.917 1.00 86.94 327 LEU A O 1
ATOM 2545 N N . GLN A 1 328 ? 3.758 -9.093 11.240 1.00 87.62 328 GLN A N 1
ATOM 2546 C CA . GLN A 1 328 ? 3.041 -9.674 12.364 1.00 87.62 328 GLN A CA 1
ATOM 2547 C C . GLN A 1 328 ? 3.223 -8.844 13.640 1.00 87.62 328 GLN A C 1
ATOM 2549 O O . GLN A 1 328 ? 4.344 -8.570 14.073 1.00 87.62 328 GLN A O 1
ATOM 2554 N N . VAL A 1 329 ? 2.091 -8.467 14.244 1.00 89.62 329 VAL A N 1
ATOM 2555 C CA . VAL A 1 329 ? 1.995 -7.727 15.512 1.00 89.62 329 VAL A CA 1
ATOM 2556 C C . VAL A 1 329 ? 1.156 -8.518 16.509 1.00 89.62 329 VAL A C 1
ATOM 2558 O O . VAL A 1 329 ? 0.213 -9.207 16.119 1.00 89.62 329 VAL A O 1
ATOM 2561 N N . ARG A 1 330 ? 1.482 -8.431 17.802 1.00 88.19 330 ARG A N 1
ATOM 2562 C CA . ARG A 1 330 ? 0.703 -9.072 18.865 1.00 88.19 330 ARG A CA 1
ATOM 2563 C C . ARG A 1 330 ? -0.214 -8.061 19.545 1.00 88.19 330 ARG A C 1
ATOM 2565 O O . ARG A 1 330 ? 0.243 -7.033 20.026 1.00 88.19 330 ARG A O 1
ATOM 2572 N N . LYS A 1 331 ? -1.503 -8.376 19.600 1.00 90.38 331 LYS A N 1
ATOM 2573 C CA . LYS A 1 331 ? -2.543 -7.625 20.298 1.00 90.38 331 LYS A CA 1
ATOM 2574 C C . LYS A 1 331 ? -2.691 -8.129 21.727 1.00 90.38 331 LYS A C 1
ATOM 2576 O O . LYS A 1 331 ? -2.999 -9.305 21.913 1.00 90.38 331 LYS A O 1
ATOM 2581 N N . THR A 1 332 ? -2.563 -7.253 22.722 1.00 89.56 332 THR A N 1
ATOM 2582 C CA . THR A 1 332 ? -2.656 -7.646 24.144 1.00 89.56 332 THR A CA 1
ATOM 2583 C C . THR A 1 332 ? -3.601 -6.768 24.970 1.00 89.56 332 THR A C 1
ATOM 2585 O O . THR A 1 332 ? -4.156 -5.780 24.470 1.00 89.56 332 THR A O 1
ATOM 2588 N N . SER A 1 333 ? -3.838 -7.157 26.228 1.00 89.31 333 SER A N 1
ATOM 2589 C CA . SER A 1 333 ? -4.638 -6.391 27.190 1.00 89.31 333 SER A CA 1
ATOM 2590 C C . SER A 1 333 ? -3.775 -5.427 28.009 1.00 89.31 333 SER A C 1
ATOM 2592 O O . SER A 1 333 ? -2.657 -5.736 28.416 1.00 89.31 333 SER A O 1
ATOM 2594 N N . VAL A 1 334 ? -4.309 -4.250 28.340 1.00 87.69 334 VAL A N 1
ATOM 2595 C CA . VAL A 1 334 ? -3.650 -3.309 29.263 1.00 87.69 334 VAL A CA 1
ATOM 2596 C C . VAL A 1 334 ? -3.531 -3.900 30.669 1.00 87.69 334 VAL A C 1
ATOM 2598 O O . VAL A 1 334 ? -2.525 -3.660 31.337 1.00 87.69 334 VAL A O 1
ATOM 2601 N N . SER A 1 335 ? -4.534 -4.670 31.109 1.00 85.25 335 SER A N 1
ATOM 2602 C CA . SER A 1 335 ? -4.571 -5.292 32.440 1.00 85.25 335 SER A CA 1
ATOM 2603 C C . SER A 1 335 ? -3.709 -6.548 32.575 1.00 85.25 335 SER A C 1
ATOM 2605 O O . SER A 1 335 ? -3.310 -6.875 33.691 1.00 85.25 335 SER A O 1
ATOM 2607 N N . ASP A 1 336 ? -3.426 -7.233 31.468 1.00 85.94 336 ASP A N 1
ATOM 2608 C CA . ASP A 1 336 ? -2.548 -8.400 31.409 1.00 85.94 336 ASP A CA 1
ATOM 2609 C C . ASP A 1 336 ? -1.841 -8.422 30.047 1.00 85.94 336 ASP A C 1
ATOM 2611 O O . ASP A 1 336 ? -2.457 -8.658 29.008 1.00 85.94 336 ASP A O 1
ATOM 2615 N N . ARG A 1 337 ? -0.540 -8.125 30.060 1.00 82.62 337 ARG A N 1
ATOM 2616 C CA . ARG A 1 337 ? 0.274 -7.978 28.847 1.00 82.62 337 ARG A CA 1
ATOM 2617 C C . ARG A 1 337 ? 0.703 -9.317 28.254 1.00 82.62 337 ARG A C 1
ATOM 2619 O O . ARG A 1 337 ? 1.083 -9.359 27.090 1.00 82.62 337 ARG A O 1
ATOM 2626 N N . ASP A 1 338 ? 0.578 -10.403 29.015 1.00 83.19 338 ASP A N 1
ATOM 2627 C CA . ASP A 1 338 ? 0.804 -11.754 28.505 1.00 83.19 338 ASP A CA 1
ATOM 2628 C C . ASP A 1 338 ? -0.469 -12.304 27.820 1.00 83.19 338 ASP A C 1
ATOM 2630 O O . ASP A 1 338 ? -0.390 -13.224 26.994 1.00 83.19 338 ASP A O 1
ATOM 2634 N N . GLU A 1 339 ? -1.643 -11.712 28.101 1.00 86.50 339 GLU A N 1
ATOM 2635 C CA . GLU A 1 339 ? -2.917 -12.054 27.466 1.00 86.50 339 GLU A CA 1
ATOM 2636 C C . GLU A 1 339 ? -3.009 -11.508 26.034 1.00 86.50 339 GLU A C 1
ATOM 2638 O O . GLU A 1 339 ? -3.229 -10.319 25.802 1.00 86.50 339 GLU A O 1
ATOM 2643 N N . GLY A 1 340 ? -2.936 -12.418 25.060 1.00 89.12 340 GLY A N 1
ATOM 2644 C CA . GLY A 1 340 ? -3.242 -12.126 23.663 1.00 89.12 340 GLY A CA 1
ATOM 2645 C C . GLY A 1 340 ? -4.747 -12.029 23.399 1.00 89.12 340 GLY A C 1
ATOM 2646 O O . GLY A 1 340 ? -5.481 -12.983 23.660 1.00 89.12 340 GLY A O 1
ATOM 2647 N N . LEU A 1 341 ? -5.209 -10.907 22.847 1.00 91.81 341 LEU A N 1
ATOM 2648 C CA . LEU A 1 341 ? -6.632 -10.653 22.599 1.00 91.81 341 LEU A CA 1
ATOM 2649 C C . LEU A 1 341 ? -7.047 -11.070 21.190 1.00 91.81 341 LEU A C 1
ATOM 2651 O O . LEU A 1 341 ? -6.486 -10.584 20.213 1.00 91.81 341 LEU A O 1
ATOM 2655 N N . VAL A 1 342 ? -8.073 -11.916 21.087 1.00 94.62 342 VAL A N 1
ATOM 2656 C CA . VAL A 1 342 ? -8.627 -12.434 19.822 1.00 94.62 342 VAL A CA 1
ATOM 2657 C C . VAL A 1 342 ? -9.815 -11.580 19.362 1.00 94.62 342 VAL A C 1
ATOM 2659 O O . VAL A 1 342 ? -10.680 -11.241 20.171 1.00 94.62 342 VAL A O 1
ATOM 2662 N N . GLY A 1 343 ? -9.902 -11.284 18.063 1.00 93.88 343 GLY A N 1
ATOM 2663 C CA . GLY A 1 343 ? -11.033 -10.577 17.448 1.00 93.88 343 GLY A CA 1
ATOM 2664 C C . GLY A 1 343 ? -10.899 -9.053 17.342 1.00 93.88 343 GLY A C 1
ATOM 2665 O O . GLY A 1 343 ? -11.834 -8.410 16.871 1.00 93.88 343 GLY A O 1
ATOM 2666 N N . ALA A 1 344 ? -9.763 -8.475 17.735 1.00 94.06 344 ALA A N 1
ATOM 2667 C CA . ALA A 1 344 ? -9.458 -7.060 17.523 1.00 94.06 344 ALA A CA 1
ATOM 2668 C C . ALA A 1 344 ? -9.079 -6.828 16.059 1.00 94.06 344 ALA A C 1
ATOM 2670 O O . ALA A 1 344 ? -8.301 -7.605 15.513 1.00 94.06 344 ALA A O 1
ATOM 2671 N N . THR A 1 345 ? -9.576 -5.777 15.415 1.00 94.81 345 THR A N 1
ATOM 2672 C CA . THR A 1 345 ? -9.288 -5.492 14.000 1.00 94.81 345 THR A CA 1
ATOM 2673 C C . THR A 1 345 ? -8.503 -4.197 13.867 1.00 94.81 345 THR A C 1
ATOM 2675 O O . THR A 1 345 ? -8.914 -3.164 14.393 1.00 94.81 345 THR A O 1
ATOM 2678 N N . TYR A 1 346 ? -7.365 -4.262 13.175 1.00 94.38 346 TYR A N 1
ATOM 2679 C CA . TYR A 1 346 ? -6.473 -3.129 12.950 1.00 94.38 346 TYR A CA 1
ATOM 2680 C C . TYR A 1 346 ? -6.219 -2.910 11.468 1.00 94.38 346 TYR A C 1
ATOM 2682 O O . TYR A 1 346 ? -5.945 -3.845 10.714 1.00 94.38 346 TYR A O 1
ATOM 2690 N N . ALA A 1 347 ? -6.224 -1.639 11.087 1.00 94.56 347 ALA A N 1
ATOM 2691 C CA . ALA A 1 347 ? -5.744 -1.168 9.807 1.00 94.56 347 ALA A CA 1
ATOM 2692 C C . ALA A 1 347 ? -4.273 -0.731 9.910 1.00 94.56 347 ALA A C 1
ATOM 2694 O O . ALA A 1 347 ? -3.872 -0.021 10.839 1.00 94.56 347 ALA A O 1
ATOM 2695 N N . LEU A 1 348 ? -3.482 -1.137 8.919 1.00 93.88 348 LEU A N 1
ATOM 2696 C CA . LEU A 1 348 ? -2.111 -0.705 8.685 1.00 93.88 348 LEU A CA 1
ATOM 2697 C C . LEU A 1 348 ? -2.116 0.494 7.729 1.00 93.88 348 LEU A C 1
ATOM 2699 O O . LEU A 1 348 ? -2.664 0.419 6.626 1.00 93.88 348 LEU A O 1
ATOM 2703 N N . TYR A 1 349 ? -1.462 1.578 8.138 1.00 92.50 349 TYR A N 1
ATOM 2704 C CA . TYR A 1 349 ? -1.325 2.810 7.365 1.00 92.50 349 TYR A CA 1
ATOM 2705 C C . TYR A 1 349 ? 0.137 3.126 7.045 1.00 92.50 349 TYR A C 1
ATOM 2707 O O . TYR A 1 349 ? 1.021 2.882 7.865 1.00 92.50 349 TYR A O 1
ATOM 2715 N N . MET A 1 350 ? 0.369 3.744 5.887 1.00 90.69 350 MET A N 1
ATOM 2716 C CA . MET A 1 350 ? 1.586 4.484 5.544 1.00 90.69 350 MET A CA 1
ATOM 2717 C C . MET A 1 350 ? 1.328 5.982 5.735 1.00 90.69 350 MET A C 1
ATOM 2719 O O . MET A 1 350 ? 0.319 6.513 5.267 1.00 90.69 350 MET A O 1
ATOM 2723 N N . VAL A 1 351 ? 2.243 6.679 6.402 1.00 89.19 351 VAL A N 1
ATOM 2724 C CA . VAL A 1 351 ? 2.187 8.133 6.570 1.00 89.19 351 VAL A CA 1
ATOM 2725 C C . VAL A 1 351 ? 2.371 8.824 5.223 1.00 89.19 351 VAL A C 1
ATOM 2727 O O . VAL A 1 351 ? 3.272 8.485 4.462 1.00 89.19 351 VAL A O 1
ATOM 2730 N N . ASN A 1 352 ? 1.542 9.827 4.953 1.00 82.44 352 ASN A N 1
ATOM 2731 C CA . ASN A 1 352 ? 1.574 10.610 3.727 1.00 82.44 352 ASN A CA 1
ATOM 2732 C C . ASN A 1 352 ? 1.636 12.100 4.080 1.00 82.44 352 ASN A C 1
ATOM 2734 O O . ASN A 1 352 ? 0.850 12.587 4.894 1.00 82.44 352 ASN A O 1
ATOM 2738 N N . GLU A 1 353 ? 2.556 12.842 3.465 1.00 70.56 353 GLU A N 1
ATOM 2739 C CA . GLU A 1 353 ? 2.654 14.296 3.666 1.00 70.56 353 GLU A CA 1
ATOM 2740 C C . GLU A 1 353 ? 1.595 15.075 2.865 1.00 70.56 353 GLU A C 1
ATOM 2742 O O . GLU A 1 353 ? 1.338 16.251 3.129 1.00 70.56 353 GLU A O 1
ATOM 2747 N N . ASN A 1 354 ? 0.944 14.422 1.896 1.00 71.06 354 ASN A N 1
ATOM 2748 C CA . ASN A 1 354 ? -0.058 15.052 1.045 1.00 71.06 354 ASN A CA 1
ATOM 2749 C C . ASN A 1 354 ? -1.380 15.338 1.788 1.00 71.06 354 ASN A C 1
ATOM 2751 O O . ASN A 1 354 ? -1.822 14.543 2.620 1.00 71.06 354 ASN A O 1
ATOM 2755 N N . PRO A 1 355 ? -2.121 16.398 1.398 1.00 55.62 355 PRO A N 1
ATOM 2756 C CA . PRO A 1 355 ? -3.396 16.778 2.022 1.00 55.62 355 PRO A CA 1
ATOM 2757 C C . PRO A 1 355 ? -4.540 15.761 1.838 1.00 55.62 355 PRO A C 1
ATOM 2759 O O . PRO A 1 355 ? -5.632 15.979 2.356 1.00 55.62 355 PRO A O 1
ATOM 2762 N N . GLN A 1 356 ? -4.311 14.664 1.108 1.00 64.88 356 GLN A N 1
ATOM 2763 C CA . GLN A 1 356 ? -5.262 13.558 0.948 1.00 64.88 356 GLN A CA 1
ATOM 2764 C C . GLN A 1 356 ? -5.291 12.607 2.162 1.00 64.88 356 GLN A C 1
ATOM 2766 O O . GLN A 1 356 ? -6.219 11.810 2.276 1.00 64.88 356 GLN A O 1
ATOM 2771 N N . GLY A 1 357 ? -4.326 12.722 3.083 1.00 81.56 357 GLY A N 1
ATOM 2772 C CA . GLY A 1 357 ? -4.235 11.901 4.291 1.00 81.56 357 GLY A CA 1
ATOM 2773 C C . GLY A 1 357 ? -3.377 10.642 4.133 1.00 81.56 357 GLY A C 1
ATOM 2774 O O . GLY A 1 357 ? -2.949 10.285 3.032 1.00 81.56 357 GLY A O 1
ATOM 2775 N N . ASP A 1 358 ? -3.110 10.002 5.274 1.00 89.31 358 ASP A N 1
ATOM 2776 C CA . ASP A 1 358 ? -2.298 8.786 5.397 1.00 89.31 358 ASP A CA 1
ATOM 2777 C C . ASP A 1 358 ? -2.949 7.610 4.619 1.00 89.31 358 ASP A C 1
ATOM 2779 O O . ASP A 1 358 ? -4.172 7.449 4.603 1.00 89.31 358 ASP A O 1
ATOM 2783 N N . ILE A 1 359 ? -2.135 6.800 3.936 1.00 87.50 359 ILE A N 1
ATOM 2784 C CA . ILE A 1 359 ? -2.573 5.774 2.975 1.00 87.50 359 ILE A CA 1
ATOM 2785 C C . ILE A 1 359 ? -2.903 4.475 3.717 1.00 87.50 359 ILE A C 1
ATOM 2787 O O . ILE A 1 359 ? -2.050 3.925 4.409 1.00 87.50 359 ILE A O 1
ATOM 2791 N N . TRP A 1 360 ? -4.119 3.954 3.546 1.00 90.88 360 TRP A N 1
ATOM 2792 C CA . TRP A 1 360 ? -4.499 2.620 4.026 1.00 90.88 360 TRP A CA 1
ATOM 2793 C C . TRP A 1 360 ? -3.829 1.541 3.163 1.00 90.88 360 TRP A C 1
ATOM 2795 O O . TRP A 1 360 ? -3.945 1.587 1.938 1.00 90.88 360 TRP A O 1
ATOM 2805 N N . LEU A 1 361 ? -3.135 0.586 3.788 1.00 87.94 361 LEU A N 1
ATOM 2806 C CA . LEU A 1 361 ? -2.447 -0.511 3.093 1.00 87.94 361 LEU A CA 1
ATOM 2807 C C . LEU A 1 361 ? -3.194 -1.841 3.204 1.00 87.94 361 LEU A C 1
ATOM 2809 O O . LEU A 1 361 ? -3.315 -2.566 2.221 1.00 87.94 361 LEU A O 1
ATOM 2813 N N . ALA A 1 362 ? -3.642 -2.178 4.413 1.00 91.50 362 ALA A N 1
ATOM 2814 C CA . ALA A 1 362 ? -4.280 -3.449 4.725 1.00 91.50 362 ALA A CA 1
ATOM 2815 C C . ALA A 1 362 ? -5.072 -3.350 6.035 1.00 91.50 362 ALA A C 1
ATOM 2817 O O . ALA A 1 362 ? -4.857 -2.444 6.839 1.00 91.50 362 ALA A O 1
ATOM 2818 N N . GLU A 1 363 ? -5.939 -4.326 6.284 1.00 95.12 363 GLU A N 1
ATOM 2819 C CA . GLU A 1 363 ? -6.613 -4.537 7.564 1.00 95.12 363 GLU A CA 1
ATOM 2820 C C . GLU A 1 363 ? -6.568 -6.029 7.907 1.00 95.12 363 GLU A C 1
ATOM 2822 O O . GLU A 1 363 ? -6.654 -6.875 7.013 1.00 95.12 363 GLU A O 1
ATOM 2827 N N . ALA A 1 364 ? -6.395 -6.352 9.187 1.00 95.31 364 ALA A N 1
ATOM 2828 C CA . ALA A 1 364 ? -6.371 -7.722 9.680 1.00 95.31 364 ALA A CA 1
ATOM 2829 C C . ALA A 1 364 ? -6.930 -7.807 11.109 1.00 95.31 364 ALA A C 1
ATOM 2831 O O . ALA A 1 364 ? -6.853 -6.854 11.889 1.00 95.31 364 ALA A O 1
ATOM 2832 N N . THR A 1 365 ? -7.486 -8.969 11.448 1.00 96.06 365 THR A N 1
ATOM 2833 C CA . THR A 1 365 ? -8.069 -9.267 12.764 1.00 96.06 365 THR A CA 1
ATOM 2834 C C . THR A 1 365 ? -7.135 -10.180 13.561 1.00 96.06 365 THR A C 1
ATOM 2836 O O . THR A 1 365 ? -6.465 -11.031 12.979 1.00 96.06 365 THR A O 1
ATOM 2839 N N . SER A 1 366 ? -7.079 -10.018 14.884 1.00 94.69 366 SER A N 1
ATOM 2840 C CA . SER A 1 366 ? -6.232 -10.827 15.759 1.00 94.69 366 SER A CA 1
ATOM 2841 C C . SER A 1 366 ? -6.770 -12.246 15.942 1.00 94.69 366 SER A C 1
ATOM 2843 O O . SER A 1 366 ? -7.941 -12.461 16.270 1.00 94.69 366 SER A O 1
ATOM 2845 N N . GLU A 1 367 ? -5.885 -13.217 15.744 1.00 93.44 367 GLU A N 1
ATOM 2846 C CA . GLU A 1 367 ? -6.138 -14.650 15.870 1.00 93.44 367 GLU A CA 1
ATOM 2847 C C . GLU A 1 367 ? -5.691 -15.178 17.253 1.00 93.44 367 GLU A C 1
ATOM 2849 O O . GLU A 1 367 ? -5.460 -14.413 18.195 1.00 93.44 367 GLU A O 1
ATOM 2854 N N . GLU A 1 368 ? -5.601 -16.503 17.407 1.00 89.12 368 GLU A N 1
ATOM 2855 C CA . GLU A 1 368 ? -5.169 -17.163 18.645 1.00 89.12 368 GLU A CA 1
ATOM 2856 C C . GLU A 1 368 ? -3.807 -16.630 19.139 1.00 89.12 368 GLU A C 1
ATOM 2858 O O . GLU A 1 368 ? -2.889 -16.380 18.361 1.00 89.12 368 GLU A O 1
ATOM 2863 N N . GLY A 1 369 ? -3.680 -16.405 20.451 1.00 86.12 369 GLY A N 1
ATOM 2864 C CA . GLY A 1 369 ? -2.492 -15.775 21.044 1.00 86.12 369 GLY A CA 1
ATOM 2865 C C . GLY A 1 369 ? -2.379 -14.260 20.815 1.00 86.12 369 GLY A C 1
ATOM 2866 O O . GLY A 1 369 ? -1.408 -13.656 21.278 1.00 86.12 369 GLY A O 1
ATOM 2867 N N . GLY A 1 370 ? -3.372 -13.642 20.164 1.00 88.88 370 GLY A N 1
ATOM 2868 C CA . GLY A 1 370 ? -3.437 -12.207 19.878 1.00 88.88 370 GLY A CA 1
ATOM 2869 C C . GLY A 1 370 ? -2.723 -11.787 18.593 1.00 88.88 370 GLY A C 1
ATOM 2870 O O . GLY A 1 370 ? -2.587 -10.595 18.337 1.00 88.88 370 GLY A O 1
ATOM 2871 N N . TRP A 1 371 ? -2.235 -12.723 17.782 1.00 89.94 371 TRP A N 1
ATOM 2872 C CA . TRP A 1 371 ? -1.434 -12.395 16.603 1.00 89.94 371 TRP A CA 1
ATOM 2873 C C . TRP A 1 371 ? -2.284 -11.835 15.458 1.00 89.94 371 TRP A C 1
ATOM 2875 O O . TRP A 1 371 ? -3.231 -12.471 15.004 1.00 89.94 371 TRP A O 1
ATOM 2885 N N . ILE A 1 372 ? -1.915 -10.657 14.958 1.00 91.88 372 ILE A N 1
ATOM 2886 C CA . ILE A 1 372 ? -2.443 -10.048 13.734 1.00 91.88 372 ILE A CA 1
ATOM 2887 C C . ILE A 1 372 ? -1.374 -10.219 12.655 1.00 91.88 372 ILE A C 1
ATOM 2889 O O . ILE A 1 372 ? -0.245 -9.769 12.845 1.00 91.88 372 ILE A O 1
ATOM 2893 N N . THR A 1 373 ? -1.719 -10.848 11.528 1.00 91.06 373 THR A N 1
ATOM 2894 C CA . THR A 1 373 ? -0.779 -11.095 10.420 1.00 91.06 373 THR A CA 1
ATOM 2895 C C . THR A 1 373 ? -1.263 -10.415 9.143 1.00 91.06 373 THR A C 1
ATOM 2897 O O . THR A 1 373 ? -2.248 -10.845 8.541 1.00 91.06 373 THR A O 1
ATOM 2900 N N . TYR A 1 374 ? -0.557 -9.376 8.703 1.00 90.62 374 TYR A N 1
ATOM 2901 C CA . TYR A 1 374 ? -0.783 -8.723 7.416 1.00 90.62 374 TYR A CA 1
ATOM 2902 C C . TYR A 1 374 ? 0.074 -9.412 6.357 1.00 90.62 374 TYR A C 1
ATOM 2904 O O . TYR A 1 374 ? 1.300 -9.390 6.447 1.00 90.62 374 TYR A O 1
ATOM 2912 N N . LYS A 1 375 ? -0.566 -10.035 5.367 1.00 85.19 375 LYS A N 1
ATOM 2913 C CA . LYS A 1 375 ? 0.132 -10.854 4.369 1.00 85.19 375 LYS A CA 1
ATOM 2914 C C . LYS A 1 375 ? 0.556 -10.052 3.150 1.00 85.19 375 LYS A C 1
ATOM 2916 O O . LYS A 1 375 ? -0.239 -9.256 2.653 1.00 85.19 375 LYS A O 1
ATOM 2921 N N . ASN A 1 376 ? 1.750 -10.332 2.628 1.00 76.44 376 ASN A N 1
ATOM 2922 C CA . ASN A 1 376 ? 2.297 -9.714 1.412 1.00 76.44 376 ASN A CA 1
ATOM 2923 C C . ASN A 1 376 ? 2.245 -8.166 1.419 1.00 76.44 376 ASN A C 1
ATOM 2925 O O . ASN A 1 376 ? 1.826 -7.557 0.432 1.00 76.44 376 ASN A O 1
ATOM 2929 N N . VAL A 1 377 ? 2.621 -7.511 2.521 1.00 79.75 377 VAL A N 1
ATOM 2930 C CA . VAL A 1 377 ? 2.554 -6.043 2.613 1.00 79.75 377 VAL A CA 1
ATOM 2931 C C . VAL A 1 377 ? 3.739 -5.367 1.921 1.00 79.75 377 VAL A C 1
ATOM 2933 O O . VAL A 1 377 ? 4.900 -5.646 2.213 1.00 79.75 377 VAL A O 1
ATOM 2936 N N . SER A 1 378 ? 3.442 -4.418 1.029 1.00 73.75 378 SER A N 1
ATOM 2937 C CA . SER A 1 378 ? 4.432 -3.606 0.309 1.00 73.75 378 SER A CA 1
ATOM 2938 C C . SER A 1 378 ? 5.046 -2.528 1.214 1.00 73.75 378 SER A C 1
ATOM 2940 O O . SER A 1 378 ? 4.710 -1.344 1.129 1.00 73.75 378 SER A O 1
ATOM 2942 N N . LEU A 1 379 ? 5.944 -2.941 2.106 1.00 79.56 379 LEU A N 1
ATOM 2943 C CA . LEU A 1 379 ? 6.743 -2.040 2.936 1.00 79.56 379 LEU A CA 1
ATOM 2944 C C . LEU A 1 379 ? 8.031 -1.633 2.204 1.00 79.56 379 LEU A C 1
ATOM 2946 O O . LEU A 1 379 ? 8.611 -2.411 1.452 1.00 79.56 379 LEU A O 1
ATOM 2950 N N . ALA A 1 380 ? 8.481 -0.401 2.424 1.00 73.75 380 ALA A N 1
ATOM 2951 C CA . ALA A 1 380 ? 9.686 0.162 1.830 1.00 73.75 380 ALA A CA 1
ATOM 2952 C C . ALA A 1 380 ? 10.407 1.078 2.829 1.00 73.75 380 ALA A C 1
ATOM 2954 O O . ALA A 1 380 ? 9.803 1.634 3.750 1.00 73.75 380 ALA A O 1
ATOM 2955 N N . THR A 1 381 ? 11.711 1.247 2.623 1.00 74.19 381 THR A N 1
ATOM 2956 C CA . THR A 1 381 ? 12.551 2.195 3.365 1.00 74.19 381 THR A CA 1
ATOM 2957 C C . THR A 1 381 ? 12.119 3.646 3.125 1.00 74.19 381 THR A C 1
ATOM 2959 O O . THR A 1 381 ? 11.465 3.951 2.127 1.00 74.19 381 THR A O 1
ATOM 2962 N N . ASN A 1 382 ? 12.484 4.547 4.045 1.00 73.00 382 ASN A N 1
ATOM 2963 C CA . ASN A 1 382 ? 12.137 5.980 4.027 1.00 73.00 382 ASN A CA 1
ATOM 2964 C C . ASN A 1 382 ? 10.630 6.306 4.100 1.00 73.00 382 ASN A C 1
ATOM 2966 O O . ASN A 1 382 ? 10.236 7.440 3.844 1.00 73.00 382 ASN A O 1
ATOM 2970 N N . ASN A 1 383 ? 9.798 5.350 4.523 1.00 81.81 383 ASN A N 1
ATOM 2971 C CA . ASN A 1 383 ? 8.385 5.556 4.841 1.00 81.81 383 ASN A CA 1
ATOM 2972 C C . ASN A 1 383 ? 8.119 5.261 6.324 1.00 81.81 383 ASN A C 1
ATOM 2974 O O . ASN A 1 383 ? 8.713 4.346 6.897 1.00 81.81 383 ASN A O 1
ATOM 2978 N N . LEU A 1 384 ? 7.206 6.022 6.933 1.00 88.19 384 LEU A N 1
ATOM 2979 C CA . LEU A 1 384 ? 6.672 5.744 8.268 1.00 88.19 384 LEU A CA 1
ATOM 2980 C C . LEU A 1 384 ? 5.345 4.996 8.140 1.00 88.19 384 LEU A C 1
ATOM 2982 O O . LEU A 1 384 ? 4.516 5.327 7.295 1.00 88.19 384 LEU A O 1
ATOM 2986 N N . TYR A 1 385 ? 5.117 4.036 9.026 1.00 90.62 385 TYR A N 1
ATOM 2987 C CA . TYR A 1 385 ? 3.921 3.202 9.076 1.00 90.62 385 TYR A CA 1
ATOM 2988 C C . TYR A 1 385 ? 3.344 3.182 10.488 1.00 90.62 385 TYR A C 1
ATOM 2990 O O . TYR A 1 385 ? 4.077 3.392 11.450 1.00 90.62 385 TYR A O 1
ATOM 2998 N N . TYR A 1 386 ? 2.048 2.928 10.643 1.00 92.12 386 TYR A N 1
ATOM 2999 C CA . TYR A 1 386 ? 1.432 2.724 11.957 1.00 92.12 386 TYR A CA 1
ATOM 3000 C C . TYR A 1 386 ? 0.199 1.826 11.876 1.00 92.12 386 TYR A C 1
ATOM 3002 O O . TYR A 1 386 ? -0.442 1.707 10.831 1.00 92.12 386 TYR A O 1
ATOM 3010 N N . PHE A 1 387 ? -0.165 1.241 13.012 1.00 93.25 387 PHE A N 1
ATOM 3011 C CA . PHE A 1 387 ? -1.410 0.508 13.192 1.00 93.25 387 PHE A CA 1
ATOM 3012 C C . PHE A 1 387 ? -2.462 1.410 13.841 1.00 93.25 387 PHE A C 1
ATOM 3014 O O . PHE A 1 387 ? -2.154 2.205 14.735 1.00 93.25 387 PHE A O 1
ATOM 3021 N N . LYS A 1 388 ? -3.719 1.282 13.421 1.00 93.88 388 LYS A N 1
ATOM 3022 C CA . LYS A 1 388 ? -4.863 1.932 14.064 1.00 93.88 388 LYS A CA 1
ATOM 3023 C C . LYS A 1 388 ? -6.012 0.943 14.187 1.00 93.88 388 LYS A C 1
ATOM 3025 O O . LYS A 1 388 ? -6.355 0.285 13.208 1.00 93.88 388 LYS A O 1
ATOM 3030 N N . GLU A 1 389 ? -6.604 0.861 15.372 1.00 94.56 389 GLU A N 1
ATOM 3031 C CA . GLU A 1 389 ? -7.735 -0.030 15.599 1.00 94.56 389 GLU A CA 1
ATOM 3032 C C . GLU A 1 389 ? -8.999 0.482 14.902 1.00 94.56 389 GLU A C 1
ATOM 3034 O O . GLU A 1 389 ? -9.268 1.687 14.856 1.00 94.56 389 GLU A O 1
ATOM 3039 N N . THR A 1 390 ? -9.770 -0.452 14.356 1.00 92.75 390 THR A N 1
ATOM 3040 C CA . THR A 1 390 ? -11.064 -0.210 13.711 1.00 92.75 390 THR A CA 1
ATOM 3041 C C . THR A 1 390 ? -12.208 -0.917 14.440 1.00 92.75 390 THR A C 1
ATOM 3043 O O . THR A 1 390 ? -13.329 -0.405 14.429 1.00 92.75 390 THR A O 1
ATOM 3046 N N . ALA A 1 391 ? -11.937 -2.028 15.138 1.00 93.31 391 ALA A N 1
ATOM 3047 C CA . ALA A 1 391 ? -12.895 -2.699 16.019 1.00 93.31 391 ALA A CA 1
ATOM 3048 C C . ALA A 1 391 ? -12.202 -3.407 17.194 1.00 93.31 391 ALA A C 1
ATOM 3050 O O . ALA A 1 391 ? -11.267 -4.175 16.983 1.00 93.31 391 ALA A O 1
ATOM 3051 N N . ALA A 1 392 ? -12.714 -3.194 18.408 1.00 93.00 392 ALA A N 1
ATOM 3052 C CA . ALA A 1 392 ? -12.204 -3.808 19.631 1.00 93.00 392 ALA A CA 1
ATOM 3053 C C . ALA A 1 392 ? -12.602 -5.294 19.760 1.00 93.00 392 ALA A C 1
ATOM 3055 O O . ALA A 1 392 ? -13.680 -5.691 19.298 1.00 93.00 392 ALA A O 1
ATOM 3056 N N . PRO A 1 393 ? -11.790 -6.117 20.447 1.00 94.25 393 PRO A N 1
ATOM 3057 C CA . PRO A 1 393 ? -12.149 -7.472 20.833 1.00 94.25 393 PRO A CA 1
ATOM 3058 C C . PRO A 1 393 ? -13.211 -7.465 21.947 1.00 94.25 393 PRO A C 1
ATOM 3060 O O . PRO A 1 393 ? -13.468 -6.458 22.611 1.00 94.25 393 PRO A O 1
ATOM 3063 N N . ALA A 1 394 ? -13.830 -8.622 22.195 1.00 93.06 394 ALA A N 1
ATOM 3064 C CA . ALA A 1 394 ? -14.872 -8.744 23.216 1.00 93.06 394 ALA A CA 1
ATOM 3065 C C . ALA A 1 394 ? -14.372 -8.321 24.616 1.00 93.06 394 ALA A C 1
ATOM 3067 O O . ALA A 1 394 ? -13.263 -8.672 25.027 1.00 93.06 394 ALA A O 1
ATOM 3068 N N . GLY A 1 395 ? -15.199 -7.577 25.356 1.00 93.06 395 GLY A N 1
ATOM 3069 C CA . GLY A 1 395 ? -14.871 -7.056 26.686 1.00 93.06 395 GLY A CA 1
ATOM 3070 C C . GLY A 1 395 ? -13.882 -5.881 26.719 1.00 93.06 395 GLY A C 1
ATOM 3071 O O . GLY A 1 395 ? -13.434 -5.520 27.808 1.00 93.06 395 GLY A O 1
ATOM 3072 N N . HIS A 1 396 ? -13.519 -5.287 25.579 1.00 94.88 396 HIS A N 1
ATOM 3073 C CA . HIS A 1 396 ? -12.524 -4.210 25.500 1.00 94.88 396 HIS A CA 1
ATOM 3074 C C . HIS A 1 396 ? -13.049 -2.962 24.778 1.00 94.88 396 HIS A C 1
ATOM 3076 O O . HIS A 1 396 ? -14.063 -3.005 24.080 1.00 94.88 396 HIS A O 1
ATOM 3082 N N . THR A 1 397 ? -12.365 -1.838 24.992 1.00 93.44 397 THR A N 1
ATOM 3083 C CA . THR A 1 397 ? -12.586 -0.565 24.288 1.00 93.44 397 THR A CA 1
ATOM 3084 C C . THR A 1 397 ? -11.680 -0.449 23.068 1.00 93.44 397 THR A C 1
ATOM 3086 O O . THR A 1 397 ? -10.594 -1.013 23.062 1.00 93.44 397 THR A O 1
ATOM 3089 N N . VAL A 1 398 ? -12.086 0.342 22.076 1.00 92.12 398 VAL A N 1
ATOM 3090 C CA . VAL A 1 398 ? -11.258 0.687 20.916 1.00 92.12 398 VAL A CA 1
ATOM 3091 C C . VAL A 1 398 ? -10.169 1.673 21.338 1.00 92.12 398 VAL A C 1
ATOM 3093 O O . VAL A 1 398 ? -10.471 2.713 21.928 1.00 92.12 398 VAL A O 1
ATOM 3096 N N . SER A 1 399 ? -8.917 1.395 20.984 1.00 89.50 399 SER A N 1
ATOM 3097 C CA . SER A 1 399 ? -7.802 2.331 21.134 1.00 89.50 399 SER A CA 1
ATOM 3098 C C . SER A 1 399 ? -8.058 3.621 20.343 1.00 89.50 399 SER A C 1
ATOM 3100 O O . SER A 1 399 ? -8.028 3.636 19.110 1.00 89.50 399 SER A O 1
ATOM 3102 N N . GLU A 1 400 ? -8.266 4.736 21.051 1.00 87.25 400 GLU A N 1
ATOM 3103 C CA . GLU A 1 400 ? -8.446 6.070 20.452 1.00 87.25 400 GLU A CA 1
ATOM 3104 C C . GLU A 1 400 ? -7.216 6.503 19.628 1.00 87.25 400 GLU A C 1
ATOM 3106 O O . GLU A 1 400 ? -7.331 7.172 18.594 1.00 87.25 400 GLU A O 1
ATOM 3111 N N . PHE A 1 401 ? -6.026 6.085 20.064 1.00 86.31 401 PHE A N 1
ATOM 3112 C CA . PHE A 1 401 ? -4.754 6.450 19.455 1.00 86.31 401 PHE A CA 1
ATOM 3113 C C . PHE A 1 401 ? -4.231 5.354 18.518 1.00 86.31 401 PHE A C 1
ATOM 3115 O O . PHE A 1 401 ? -4.457 4.159 18.712 1.00 86.31 401 PHE A O 1
ATOM 3122 N N . ARG A 1 402 ? -3.484 5.783 17.494 1.00 89.00 402 ARG A N 1
ATOM 3123 C CA . ARG A 1 402 ? -2.621 4.901 16.694 1.00 89.00 402 ARG A CA 1
ATOM 3124 C C . ARG A 1 402 ? -1.455 4.361 17.533 1.00 89.00 402 ARG A C 1
ATOM 3126 O O . ARG A 1 402 ? -1.054 4.997 18.508 1.00 89.00 402 ARG A O 1
ATOM 3133 N N . SER A 1 403 ? -0.835 3.280 17.069 1.00 89.12 403 SER A N 1
ATOM 3134 C CA . SER A 1 403 ? 0.485 2.853 17.545 1.00 89.12 403 SER A CA 1
ATOM 3135 C C . SER A 1 403 ? 1.555 3.944 17.320 1.00 89.12 403 SER A C 1
ATOM 3137 O O . SER A 1 403 ? 1.361 4.839 16.480 1.00 89.12 403 SER A O 1
ATOM 3139 N N . PRO A 1 404 ? 2.732 3.845 17.973 1.00 86.19 404 PRO A N 1
ATOM 3140 C CA . PRO A 1 404 ? 3.961 4.491 17.506 1.00 86.19 404 PRO A CA 1
ATOM 3141 C C . PRO A 1 404 ? 4.201 4.221 16.017 1.00 86.19 404 PRO A C 1
ATOM 3143 O O . PRO A 1 404 ? 3.713 3.219 15.479 1.00 86.19 404 PRO A O 1
ATOM 3146 N N . TYR A 1 405 ? 4.943 5.102 15.342 1.00 87.25 405 TYR A N 1
ATOM 3147 C CA . TYR A 1 405 ? 5.334 4.816 13.967 1.00 87.25 405 TYR A CA 1
ATOM 3148 C C . TYR A 1 405 ? 6.449 3.777 13.947 1.00 87.25 405 TYR A C 1
ATOM 3150 O O . TYR A 1 405 ? 7.311 3.770 14.828 1.00 87.25 405 TYR A O 1
ATOM 3158 N N . PHE A 1 406 ? 6.474 2.963 12.900 1.00 87.19 406 PHE A N 1
ATOM 3159 C CA . PHE A 1 406 ? 7.604 2.115 12.553 1.00 87.19 406 PHE A CA 1
ATOM 3160 C C . PHE A 1 406 ? 8.088 2.386 11.128 1.00 87.19 406 PHE A C 1
ATOM 3162 O O . PHE A 1 406 ? 7.359 2.947 10.312 1.00 87.19 406 PHE A O 1
ATOM 3169 N N . TYR A 1 407 ? 9.331 2.021 10.835 1.00 84.62 407 TYR A N 1
ATOM 3170 C CA . TYR A 1 407 ? 9.955 2.178 9.522 1.00 84.62 407 TYR A CA 1
ATOM 3171 C C . TYR A 1 407 ? 11.010 1.099 9.283 1.00 84.62 407 TYR A C 1
ATOM 3173 O O . TYR A 1 407 ? 11.521 0.495 10.228 1.00 84.62 407 TYR A O 1
ATOM 3181 N N . LEU A 1 408 ? 11.330 0.861 8.011 1.00 82.00 408 LEU A N 1
ATOM 3182 C CA . LEU A 1 408 ? 12.400 -0.047 7.608 1.00 82.00 408 LEU A CA 1
ATOM 3183 C C . LEU A 1 408 ? 13.712 0.714 7.412 1.00 82.00 408 LEU A C 1
ATOM 3185 O O . LEU A 1 408 ? 13.735 1.785 6.802 1.00 82.00 408 LEU A O 1
ATOM 3189 N N . VAL A 1 409 ? 14.798 0.114 7.890 1.00 79.38 409 VAL A N 1
ATOM 3190 C CA . VAL A 1 409 ? 16.188 0.493 7.617 1.00 79.38 409 VAL A CA 1
ATOM 3191 C C . VAL A 1 409 ? 16.880 -0.701 6.965 1.00 79.38 409 VAL A C 1
ATOM 3193 O O . VAL A 1 409 ? 16.582 -1.844 7.301 1.00 79.38 409 VAL A O 1
ATOM 3196 N N . GLU A 1 410 ? 17.784 -0.445 6.025 1.00 75.19 410 GLU A N 1
ATOM 3197 C CA . GLU A 1 410 ? 18.570 -1.487 5.356 1.00 75.19 410 GLU A CA 1
ATOM 3198 C C . GLU A 1 410 ? 19.503 -2.185 6.356 1.00 75.19 410 GLU A C 1
ATOM 3200 O O . GLU A 1 410 ? 20.231 -1.537 7.109 1.00 75.19 410 GLU A O 1
ATOM 3205 N N . ASP A 1 411 ? 19.467 -3.516 6.367 1.00 71.69 411 ASP A N 1
ATOM 3206 C CA . ASP A 1 411 ? 20.299 -4.374 7.206 1.00 71.69 411 ASP A CA 1
ATOM 3207 C C . ASP A 1 411 ? 20.693 -5.630 6.423 1.00 71.69 411 ASP A C 1
ATOM 3209 O O . ASP A 1 411 ? 19.947 -6.607 6.338 1.00 71.69 411 ASP A O 1
ATOM 3213 N N . ALA A 1 412 ? 21.909 -5.619 5.877 1.00 66.94 412 ALA A N 1
ATOM 3214 C CA . ALA A 1 412 ? 22.472 -6.739 5.125 1.00 66.94 412 ALA A CA 1
ATOM 3215 C C . ALA A 1 412 ? 22.717 -8.010 5.970 1.00 66.94 412 ALA A C 1
ATOM 3217 O O . ALA A 1 412 ? 23.080 -9.045 5.407 1.00 66.94 412 ALA A O 1
ATOM 3218 N N . THR A 1 413 ? 22.557 -7.948 7.299 1.00 69.88 413 THR A N 1
ATOM 3219 C CA . THR A 1 413 ? 22.641 -9.112 8.198 1.00 69.88 413 THR A CA 1
ATOM 3220 C C . THR A 1 413 ? 21.283 -9.766 8.463 1.00 69.88 413 THR A C 1
ATOM 3222 O O . THR A 1 413 ? 21.243 -10.934 8.850 1.00 69.88 413 THR A O 1
ATOM 3225 N N . SER A 1 414 ? 20.180 -9.057 8.200 1.00 66.94 414 SER A N 1
ATOM 3226 C CA . SER A 1 414 ? 18.818 -9.588 8.276 1.00 66.94 414 SER A CA 1
ATOM 3227 C C . SER A 1 414 ? 18.499 -10.459 7.058 1.00 66.94 414 SER A C 1
ATOM 3229 O O . SER A 1 414 ? 18.821 -10.095 5.926 1.00 66.94 414 SER A O 1
ATOM 3231 N N . ALA A 1 415 ? 17.804 -11.581 7.269 1.00 65.19 415 ALA A N 1
ATOM 3232 C CA . ALA A 1 415 ? 17.461 -12.551 6.218 1.00 65.19 415 ALA A CA 1
ATOM 3233 C C . ALA A 1 415 ? 16.499 -12.015 5.128 1.00 65.19 415 ALA A C 1
ATOM 3235 O O . ALA A 1 415 ? 16.257 -12.685 4.125 1.00 65.19 415 ALA A O 1
ATOM 3236 N N . ASN A 1 416 ? 15.936 -10.818 5.324 1.00 63.53 416 ASN A N 1
ATOM 3237 C CA . ASN A 1 416 ? 15.120 -10.099 4.341 1.00 63.53 416 ASN A CA 1
ATOM 3238 C C . ASN A 1 416 ? 15.715 -8.742 3.923 1.00 63.53 416 ASN A C 1
ATOM 3240 O O . ASN A 1 416 ? 15.051 -7.982 3.224 1.00 63.53 416 ASN A O 1
ATOM 3244 N N . GLY A 1 417 ? 16.948 -8.435 4.340 1.00 70.31 417 GLY A N 1
ATOM 3245 C CA . GLY A 1 417 ? 17.633 -7.183 4.015 1.00 70.31 417 GLY A CA 1
ATOM 3246 C C . GLY A 1 417 ? 17.198 -5.964 4.836 1.00 70.31 417 GLY A C 1
ATOM 3247 O O . GLY A 1 417 ? 17.720 -4.876 4.594 1.00 70.31 417 GLY A O 1
ATOM 3248 N N . TYR A 1 418 ? 16.280 -6.112 5.801 1.00 75.56 418 TYR A N 1
ATOM 3249 C CA . TYR A 1 418 ? 15.757 -4.994 6.590 1.00 75.56 418 TYR A CA 1
ATOM 3250 C C . TYR A 1 418 ? 15.736 -5.244 8.102 1.00 75.56 418 TYR A C 1
ATOM 3252 O O . TYR A 1 418 ? 15.414 -6.333 8.582 1.00 75.56 418 TYR A O 1
ATOM 3260 N N . ALA A 1 419 ? 15.981 -4.171 8.851 1.00 76.94 419 ALA A N 1
ATOM 3261 C CA . ALA A 1 419 ? 15.681 -4.044 10.269 1.00 76.94 419 ALA A CA 1
ATOM 3262 C C . ALA A 1 419 ? 14.517 -3.061 10.466 1.00 76.94 419 ALA A C 1
ATOM 3264 O O . ALA A 1 419 ? 14.438 -2.019 9.810 1.00 76.94 419 ALA A O 1
ATOM 3265 N N . LEU A 1 420 ? 13.611 -3.380 11.390 1.00 80.38 420 LEU A N 1
ATOM 3266 C CA . LEU A 1 420 ? 12.446 -2.554 11.698 1.00 80.38 420 LEU A CA 1
ATOM 3267 C C . LEU A 1 420 ? 12.744 -1.664 12.917 1.00 80.38 420 LEU A C 1
ATOM 3269 O O . LEU A 1 420 ? 13.180 -2.152 13.957 1.00 80.38 420 LEU A O 1
ATOM 3273 N N . LYS A 1 421 ? 12.525 -0.354 12.783 1.00 82.19 421 LYS A N 1
ATOM 3274 C CA . LYS A 1 421 ? 12.744 0.665 13.826 1.00 82.19 421 LYS A CA 1
ATOM 3275 C C . LYS A 1 421 ? 11.455 1.417 14.147 1.00 82.19 421 LYS A C 1
ATOM 3277 O O . LYS A 1 421 ? 10.493 1.335 13.390 1.00 82.19 421 LYS A O 1
ATOM 3282 N N . TYR A 1 422 ? 11.450 2.173 15.249 1.00 81.31 422 TYR A N 1
ATOM 3283 C CA . TYR A 1 422 ? 10.284 2.917 15.743 1.00 81.31 422 TYR A CA 1
ATOM 3284 C C . TYR A 1 422 ? 10.588 4.383 16.047 1.00 81.31 422 TYR A C 1
ATOM 3286 O O . TYR A 1 422 ? 11.721 4.743 16.364 1.00 81.31 422 TYR A O 1
ATOM 3294 N N . THR A 1 423 ? 9.558 5.227 15.972 1.00 79.44 423 THR A N 1
ATOM 3295 C CA . THR A 1 423 ? 9.589 6.641 16.370 1.00 79.44 423 THR A CA 1
ATOM 3296 C C . THR A 1 423 ? 8.181 7.129 16.718 1.00 79.44 423 THR A C 1
ATOM 3298 O O . THR A 1 423 ? 7.196 6.736 16.095 1.00 79.44 423 THR A O 1
ATOM 3301 N N . ASP A 1 424 ? 8.057 8.022 17.698 1.00 79.06 424 ASP A N 1
ATOM 3302 C CA . ASP A 1 424 ? 6.773 8.664 18.017 1.00 79.06 424 ASP A CA 1
ATOM 3303 C C . ASP A 1 424 ? 6.481 9.881 17.116 1.00 79.06 424 ASP A C 1
ATOM 3305 O O . ASP A 1 424 ? 5.339 10.355 17.041 1.00 79.06 424 ASP A O 1
ATOM 3309 N N . THR A 1 425 ? 7.497 10.385 16.404 1.00 76.50 425 THR A N 1
ATOM 3310 C CA . THR A 1 425 ? 7.422 11.613 15.594 1.00 76.50 425 THR A CA 1
ATOM 3311 C C . THR A 1 425 ? 7.209 11.317 14.106 1.00 76.50 425 THR A C 1
ATOM 3313 O O . THR A 1 425 ? 7.609 10.265 13.620 1.00 76.50 425 THR A O 1
ATOM 3316 N N . LYS A 1 426 ? 6.621 12.260 13.350 1.00 71.56 426 LYS A N 1
ATOM 3317 C CA . LYS A 1 426 ? 6.504 12.164 11.876 1.00 71.56 426 LYS A CA 1
ATOM 3318 C C . LYS A 1 426 ? 7.833 12.434 11.131 1.00 71.56 426 LYS A C 1
ATOM 3320 O O . LYS A 1 426 ? 7.807 12.648 9.928 1.00 71.56 426 LYS A O 1
ATOM 3325 N N . TYR A 1 427 ? 8.978 12.443 11.818 1.00 63.03 427 TYR A N 1
ATOM 3326 C CA . TYR A 1 427 ? 10.280 12.762 11.228 1.00 63.03 427 TYR A CA 1
ATOM 3327 C C . TYR A 1 427 ? 11.255 11.591 11.375 1.00 63.03 427 TYR A C 1
ATOM 3329 O O . TYR A 1 427 ? 11.345 10.972 12.439 1.00 63.03 427 TYR A O 1
ATOM 3337 N N . PHE A 1 428 ? 12.019 11.322 10.316 1.00 58.41 428 PHE A N 1
ATOM 3338 C CA . PHE A 1 428 ? 13.199 10.465 10.391 1.00 58.41 428 PHE A CA 1
ATOM 3339 C C . PHE A 1 428 ? 14.298 11.196 11.161 1.00 58.41 428 PHE A C 1
ATOM 3341 O O . PHE A 1 428 ? 14.601 12.354 10.860 1.00 58.41 428 PHE A O 1
ATOM 3348 N N . ASP A 1 429 ? 14.903 10.529 12.142 1.00 53.22 429 ASP A N 1
ATOM 3349 C CA . ASP A 1 429 ? 16.030 11.100 12.872 1.00 53.22 429 ASP A CA 1
ATOM 3350 C C . ASP A 1 429 ? 17.283 11.003 11.987 1.00 53.22 429 ASP A C 1
ATOM 3352 O O . ASP A 1 429 ? 17.913 9.949 11.860 1.00 53.22 429 ASP A O 1
ATOM 3356 N N . ALA A 1 430 ? 17.590 12.098 11.284 1.00 41.88 430 ALA A N 1
ATOM 3357 C CA . ALA A 1 430 ? 18.556 12.127 10.182 1.00 41.88 430 ALA A CA 1
ATOM 3358 C C . ALA A 1 430 ? 19.967 11.638 10.572 1.00 41.88 430 ALA A C 1
ATOM 3360 O O . ALA A 1 430 ? 20.722 11.190 9.711 1.00 41.88 430 ALA A O 1
ATOM 3361 N N . ALA A 1 431 ? 20.300 11.670 11.866 1.00 45.41 431 ALA A N 1
ATOM 3362 C CA . ALA A 1 431 ? 21.574 11.203 12.404 1.00 45.41 431 ALA A CA 1
ATOM 3363 C C . ALA A 1 431 ? 21.780 9.674 12.327 1.00 45.41 431 ALA A C 1
ATOM 3365 O O . ALA A 1 431 ? 22.926 9.228 12.339 1.00 45.41 431 ALA A O 1
ATOM 3366 N N . GLU A 1 432 ? 20.719 8.859 12.243 1.00 48.31 432 GLU A N 1
ATOM 3367 C CA . GLU A 1 432 ? 20.866 7.402 12.063 1.00 48.31 432 GLU A CA 1
ATOM 3368 C C . GLU A 1 432 ? 20.966 6.981 10.591 1.00 48.31 432 GLU A C 1
ATOM 3370 O O . GLU A 1 432 ? 21.657 6.010 10.281 1.00 48.31 432 GLU A O 1
ATOM 3375 N N . VAL A 1 433 ? 20.300 7.700 9.682 1.00 42.38 433 VAL A N 1
ATOM 3376 C CA . VAL A 1 433 ? 20.258 7.348 8.249 1.00 42.38 433 VAL A CA 1
ATOM 3377 C C . VAL A 1 433 ? 21.643 7.505 7.609 1.00 42.38 433 VAL A C 1
ATOM 3379 O O . VAL A 1 433 ? 22.069 6.672 6.815 1.00 42.38 433 VAL A O 1
ATOM 3382 N N . GLU A 1 434 ? 22.394 8.531 8.019 1.00 38.84 434 GLU A N 1
ATOM 3383 C CA . GLU A 1 434 ? 23.748 8.804 7.520 1.00 38.84 434 GLU A CA 1
ATOM 3384 C C . GLU A 1 434 ? 24.795 7.795 8.047 1.00 38.84 434 GLU A C 1
ATOM 3386 O O . GLU A 1 434 ? 25.800 7.531 7.387 1.00 38.84 434 GLU A O 1
ATOM 3391 N N . ALA A 1 435 ? 24.545 7.160 9.201 1.00 37.81 435 ALA A N 1
ATOM 3392 C CA . ALA A 1 435 ? 25.445 6.163 9.789 1.00 37.81 435 ALA A CA 1
ATOM 3393 C C . ALA A 1 435 ? 25.407 4.801 9.066 1.00 37.81 435 ALA A C 1
ATOM 3395 O O . ALA A 1 435 ? 26.405 4.079 9.073 1.00 37.81 435 ALA A O 1
ATOM 3396 N N . ALA A 1 436 ? 24.286 4.461 8.418 1.00 39.97 436 ALA A N 1
ATOM 3397 C CA . ALA A 1 436 ? 24.148 3.248 7.607 1.00 39.97 436 ALA A CA 1
ATOM 3398 C C . ALA A 1 436 ? 24.843 3.358 6.232 1.00 39.97 436 ALA A C 1
ATOM 3400 O O . ALA A 1 436 ? 25.174 2.345 5.623 1.00 39.97 436 ALA A O 1
ATOM 3401 N N . ALA A 1 437 ? 25.116 4.579 5.759 1.00 32.72 437 ALA A N 1
ATOM 3402 C CA . ALA A 1 437 ? 25.648 4.851 4.422 1.00 32.72 437 ALA A CA 1
ATOM 3403 C C . ALA A 1 437 ? 27.191 4.809 4.313 1.00 32.72 437 ALA A C 1
ATOM 3405 O O . ALA A 1 437 ? 27.747 5.208 3.288 1.00 32.72 437 ALA A O 1
ATOM 3406 N N . ILE A 1 438 ? 27.914 4.352 5.345 1.00 29.36 438 ILE A N 1
ATOM 3407 C CA . ILE A 1 438 ? 29.386 4.292 5.328 1.00 29.36 438 ILE A CA 1
ATOM 3408 C C . ILE A 1 438 ? 29.860 3.028 4.579 1.00 29.36 438 ILE A C 1
ATOM 3410 O O . ILE A 1 438 ? 29.647 1.915 5.065 1.00 29.36 438 ILE A O 1
ATOM 3414 N N . PRO A 1 439 ? 30.557 3.150 3.431 1.00 40.72 439 PRO A N 1
ATOM 3415 C CA . PRO A 1 439 ? 30.955 1.993 2.635 1.00 40.72 439 PRO A CA 1
ATOM 3416 C C . PRO A 1 439 ? 32.121 1.204 3.255 1.00 40.72 439 PRO A C 1
ATOM 3418 O O . PRO A 1 439 ? 33.061 1.770 3.810 1.00 40.72 439 PRO A O 1
ATOM 3421 N N . MET A 1 440 ? 32.067 -0.122 3.077 1.00 35.31 440 MET A N 1
ATOM 3422 C CA . MET A 1 440 ? 33.157 -1.116 3.141 1.00 35.31 440 MET A CA 1
ATOM 3423 C C . MET A 1 440 ? 34.557 -0.616 3.575 1.00 35.31 440 MET A C 1
ATOM 3425 O O . MET A 1 440 ? 35.435 -0.399 2.738 1.00 35.31 440 MET A O 1
ATOM 3429 N N . ALA A 1 441 ? 34.816 -0.548 4.887 1.00 34.34 441 ALA A N 1
ATOM 3430 C CA . ALA A 1 441 ? 36.180 -0.371 5.418 1.00 34.34 441 ALA A CA 1
ATOM 3431 C C . ALA A 1 441 ? 36.455 -1.021 6.798 1.00 34.34 441 ALA A C 1
ATOM 3433 O O . ALA A 1 441 ? 37.554 -0.872 7.327 1.00 34.34 441 ALA A O 1
ATOM 3434 N N . ALA A 1 442 ? 35.497 -1.747 7.394 1.00 36.34 442 ALA A N 1
ATOM 3435 C CA . ALA A 1 442 ? 35.577 -2.227 8.788 1.00 36.34 442 ALA A CA 1
ATOM 3436 C C . ALA A 1 442 ? 35.582 -3.767 8.958 1.00 36.34 442 ALA A C 1
ATOM 3438 O O . ALA A 1 442 ? 35.328 -4.275 10.051 1.00 36.34 442 ALA A O 1
ATOM 3439 N N . ALA A 1 443 ? 35.902 -4.517 7.897 1.00 38.22 443 ALA A N 1
ATOM 3440 C CA . ALA A 1 443 ? 35.797 -5.983 7.853 1.00 38.22 443 ALA A CA 1
ATOM 3441 C C . ALA A 1 443 ? 36.717 -6.753 8.833 1.00 38.22 443 ALA A C 1
ATOM 3443 O O . ALA A 1 443 ? 36.513 -7.945 9.043 1.00 38.22 443 ALA A O 1
ATOM 3444 N N . GLU A 1 444 ? 37.711 -6.108 9.457 1.00 37.94 444 GLU A N 1
ATOM 3445 C CA . GLU A 1 444 ? 38.651 -6.768 10.384 1.00 37.94 444 GLU A CA 1
ATOM 3446 C C . GLU A 1 444 ? 38.358 -6.521 11.879 1.00 37.94 444 GLU A C 1
ATOM 3448 O O . GLU A 1 444 ? 38.995 -7.131 12.735 1.00 37.94 444 GLU A O 1
ATOM 3453 N N . ALA A 1 445 ? 37.369 -5.686 12.229 1.00 34.12 445 ALA A N 1
ATOM 3454 C CA . ALA A 1 445 ? 36.976 -5.469 13.631 1.00 34.12 445 ALA A CA 1
ATOM 3455 C C . ALA A 1 445 ? 35.920 -6.477 14.138 1.00 34.12 445 ALA A C 1
ATOM 3457 O O . ALA A 1 445 ? 35.830 -6.745 15.336 1.00 34.12 445 ALA A O 1
ATOM 3458 N N . GLN A 1 446 ? 35.128 -7.064 13.234 1.00 43.34 446 GLN A N 1
ATOM 3459 C CA . GLN A 1 446 ? 33.963 -7.895 13.580 1.00 43.34 446 GLN A CA 1
ATOM 3460 C C . GLN A 1 446 ? 34.322 -9.292 14.124 1.00 43.34 446 GLN A C 1
ATOM 3462 O O . GLN A 1 446 ? 33.503 -9.922 14.793 1.00 43.34 446 GLN A O 1
ATOM 3467 N N . ALA A 1 447 ? 35.563 -9.755 13.931 1.00 39.00 447 ALA A N 1
ATOM 3468 C CA . ALA A 1 447 ? 36.022 -11.067 14.396 1.00 39.00 447 ALA A CA 1
ATOM 3469 C C . ALA A 1 447 ? 36.034 -11.230 15.932 1.00 39.00 447 ALA A C 1
ATOM 3471 O O . ALA A 1 447 ? 36.053 -12.356 16.418 1.00 39.00 447 ALA A O 1
ATOM 3472 N N . MET A 1 448 ? 36.007 -10.134 16.704 1.00 37.22 448 MET A N 1
ATOM 3473 C CA . MET A 1 448 ? 36.010 -10.182 18.176 1.00 37.22 448 MET A CA 1
ATOM 3474 C C . MET A 1 448 ? 34.609 -10.037 18.804 1.00 37.22 448 MET A C 1
ATOM 3476 O O . MET A 1 448 ? 34.455 -10.222 20.009 1.00 37.22 448 MET A O 1
ATOM 3480 N N . GLN A 1 449 ? 33.584 -9.739 17.995 1.00 39.16 449 GLN A N 1
ATOM 3481 C CA . GLN A 1 449 ? 32.185 -9.634 18.434 1.00 39.16 449 GLN A CA 1
ATOM 3482 C C . GLN A 1 449 ? 31.441 -10.983 18.314 1.00 39.16 449 GLN A C 1
ATOM 3484 O O . GLN A 1 449 ? 30.517 -11.254 19.082 1.00 39.16 449 GLN A O 1
ATOM 3489 N N . ALA A 1 450 ? 31.865 -11.849 17.383 1.00 38.12 450 ALA A N 1
ATOM 3490 C CA . ALA A 1 450 ? 31.230 -13.140 17.098 1.00 38.12 450 ALA A CA 1
ATOM 3491 C C . ALA A 1 450 ? 31.259 -14.122 18.290 1.00 38.12 450 ALA A C 1
ATOM 3493 O O . ALA A 1 450 ? 30.263 -14.794 18.554 1.00 38.12 450 ALA A O 1
ATOM 3494 N N . ASP A 1 451 ? 32.346 -14.144 19.070 1.00 37.31 451 ASP A N 1
ATOM 3495 C CA . ASP A 1 451 ? 32.462 -14.985 20.277 1.00 37.31 451 ASP A CA 1
ATOM 3496 C C . ASP A 1 451 ? 31.496 -14.567 21.406 1.00 37.31 451 ASP A C 1
ATOM 3498 O O . ASP A 1 451 ? 31.182 -15.373 22.283 1.00 37.31 451 ASP A O 1
ATOM 3502 N N . ILE A 1 452 ? 30.995 -13.324 21.387 1.00 42.97 452 ILE A N 1
ATOM 3503 C CA . ILE A 1 452 ? 29.983 -12.842 22.340 1.00 42.97 452 ILE A CA 1
ATOM 3504 C C . ILE A 1 452 ? 28.577 -13.259 21.878 1.00 42.97 452 ILE A C 1
ATOM 3506 O O . ILE A 1 452 ? 27.755 -13.652 22.705 1.00 42.97 452 ILE A O 1
ATOM 3510 N N . ALA A 1 453 ? 28.313 -13.250 20.567 1.00 40.09 453 ALA A N 1
ATOM 3511 C CA . ALA A 1 453 ? 27.046 -13.716 19.998 1.00 40.09 453 ALA A CA 1
ATOM 3512 C C . ALA A 1 453 ? 26.850 -15.237 20.170 1.00 40.09 453 ALA A C 1
ATOM 3514 O O . ALA A 1 453 ? 25.780 -15.679 20.586 1.00 40.09 453 ALA A O 1
ATOM 3515 N N . ALA A 1 454 ? 27.902 -16.036 19.963 1.00 37.06 454 ALA A N 1
ATOM 3516 C CA . ALA A 1 454 ? 27.844 -17.498 20.083 1.00 37.06 454 ALA A CA 1
ATOM 3517 C C . ALA A 1 454 ? 27.550 -18.014 21.512 1.00 37.06 454 ALA A C 1
ATOM 3519 O O . ALA A 1 454 ? 27.176 -19.173 21.682 1.00 37.06 454 ALA A O 1
ATOM 3520 N N . GLN A 1 455 ? 27.696 -17.179 22.551 1.00 37.88 455 GLN A N 1
ATOM 3521 C CA . GLN A 1 455 ? 27.272 -17.519 23.920 1.00 37.88 455 GLN A CA 1
ATOM 3522 C C . GLN A 1 455 ? 25.824 -17.109 24.241 1.00 37.88 455 GLN A C 1
ATOM 3524 O O . GLN A 1 455 ? 25.277 -17.583 25.238 1.00 37.88 455 GLN A O 1
ATOM 3529 N N . ALA A 1 456 ? 25.182 -16.280 23.411 1.00 35.50 456 ALA A N 1
ATOM 3530 C CA . ALA A 1 456 ? 23.783 -15.881 23.590 1.00 35.50 456 ALA A CA 1
ATOM 3531 C C . ALA A 1 456 ? 22.790 -16.931 23.050 1.00 35.50 456 ALA A C 1
ATOM 3533 O O . ALA A 1 456 ? 21.708 -17.103 23.606 1.00 35.50 456 ALA A O 1
ATOM 3534 N N . GLU A 1 457 ? 23.178 -17.695 22.025 1.00 39.03 457 GLU A N 1
ATOM 3535 C CA . GLU A 1 457 ? 22.309 -18.655 21.318 1.00 39.03 457 GLU A CA 1
ATOM 3536 C C . GLU A 1 457 ? 21.965 -19.929 22.132 1.00 39.03 457 GLU A C 1
ATOM 3538 O O . GLU A 1 457 ? 21.204 -20.787 21.693 1.00 39.03 457 GLU A O 1
ATOM 3543 N N . ALA A 1 458 ? 22.493 -20.062 23.354 1.00 32.88 458 ALA A N 1
ATOM 3544 C CA . ALA A 1 458 ? 22.305 -21.238 24.208 1.00 32.88 458 ALA A CA 1
ATOM 3545 C C . ALA A 1 458 ? 21.111 -21.156 25.187 1.00 32.88 458 ALA A C 1
ATOM 3547 O O . ALA A 1 458 ? 20.898 -22.105 25.944 1.00 32.88 458 ALA A O 1
ATOM 3548 N N . THR A 1 459 ? 20.340 -20.057 25.211 1.00 30.67 459 THR A N 1
ATOM 3549 C CA . THR A 1 459 ? 19.198 -19.903 26.139 1.00 30.67 459 THR A CA 1
ATOM 3550 C C . THR A 1 459 ? 17.947 -19.369 25.440 1.00 30.67 459 THR A C 1
ATOM 3552 O O . THR A 1 459 ? 17.665 -18.174 25.450 1.00 30.67 459 THR A O 1
ATOM 3555 N N . ALA A 1 460 ? 17.158 -20.277 24.863 1.00 42.16 460 ALA A N 1
ATOM 3556 C CA . ALA A 1 460 ? 15.819 -19.967 24.373 1.00 42.16 460 ALA A CA 1
ATOM 3557 C C . ALA A 1 460 ? 14.850 -19.740 25.552 1.00 42.16 460 ALA A C 1
ATOM 3559 O O . ALA A 1 460 ? 14.241 -20.681 26.062 1.00 42.16 460 ALA A O 1
ATOM 3560 N N . THR A 1 461 ? 14.716 -18.484 25.978 1.00 32.94 461 THR A N 1
ATOM 3561 C CA . THR A 1 461 ? 13.645 -18.006 26.866 1.00 32.94 461 THR A CA 1
ATOM 3562 C C . THR A 1 461 ? 13.097 -16.679 26.346 1.00 32.94 461 THR A C 1
ATOM 3564 O O . THR A 1 461 ? 13.603 -15.619 26.707 1.00 32.94 461 THR A O 1
ATOM 3567 N N . ASP A 1 462 ? 12.103 -16.789 25.462 1.00 43.16 462 ASP A N 1
ATOM 3568 C CA . ASP A 1 462 ? 10.874 -15.975 25.406 1.00 43.16 462 ASP A CA 1
ATOM 3569 C C . ASP A 1 462 ? 10.901 -14.694 26.274 1.00 43.16 462 ASP A C 1
ATOM 3571 O O . ASP A 1 462 ? 10.669 -14.779 27.484 1.00 43.16 462 ASP A O 1
ATOM 3575 N N . ASN A 1 463 ? 11.325 -13.559 25.684 1.00 40.41 463 ASN A N 1
ATOM 3576 C CA . ASN A 1 463 ? 11.408 -12.201 26.274 1.00 40.41 463 ASN A CA 1
ATOM 3577 C C . ASN A 1 463 ? 12.118 -11.189 25.321 1.00 40.41 463 ASN A C 1
ATOM 3579 O O . ASN A 1 463 ? 13.031 -10.456 25.724 1.00 40.41 463 ASN A O 1
ATOM 3583 N N . GLN A 1 464 ? 11.773 -11.135 24.029 1.00 47.00 464 GLN A N 1
ATOM 3584 C CA . GLN A 1 464 ? 12.468 -10.251 23.077 1.00 47.00 464 GLN A CA 1
ATOM 3585 C C . GLN A 1 464 ? 11.921 -8.812 23.088 1.00 47.00 464 GLN A C 1
ATOM 3587 O O . GLN A 1 464 ? 11.011 -8.423 22.366 1.00 47.00 464 GLN A O 1
ATOM 3592 N N . ILE A 1 465 ? 12.555 -7.946 23.882 1.00 47.84 465 ILE A N 1
ATOM 3593 C CA . ILE A 1 465 ? 12.192 -6.519 24.042 1.00 47.84 465 ILE A CA 1
ATOM 3594 C C . ILE A 1 465 ? 12.433 -5.674 22.756 1.00 47.84 465 ILE A C 1
ATOM 3596 O O . ILE A 1 465 ? 12.269 -4.455 22.776 1.00 47.84 465 ILE A O 1
ATOM 3600 N N . GLN A 1 466 ? 12.814 -6.286 21.632 1.00 52.03 466 GLN A N 1
ATOM 3601 C CA . GLN A 1 466 ? 13.121 -5.637 20.352 1.00 52.03 466 GLN A CA 1
ATOM 3602 C C . GLN A 1 466 ? 12.282 -6.249 19.213 1.00 52.03 466 GLN A C 1
ATOM 3604 O O . GLN A 1 466 ? 11.880 -7.407 19.324 1.00 52.03 466 GLN A O 1
ATOM 3609 N N . PRO A 1 467 ? 12.008 -5.506 18.124 1.00 62.94 467 PRO A N 1
ATOM 3610 C CA . PRO A 1 467 ? 11.503 -6.097 16.886 1.00 62.94 467 PRO A CA 1
ATOM 3611 C C . PRO A 1 467 ? 12.490 -7.120 16.305 1.00 62.94 467 PRO A C 1
ATOM 3613 O O . PRO A 1 467 ? 13.698 -7.026 16.525 1.00 62.94 467 PRO A O 1
ATOM 3616 N N . GLY A 1 468 ? 11.970 -8.077 15.538 1.00 67.81 468 GLY A N 1
ATOM 3617 C CA . GLY A 1 468 ? 12.751 -9.179 14.972 1.00 67.81 468 GLY A CA 1
ATOM 3618 C C . GLY A 1 468 ? 12.180 -9.699 13.655 1.00 67.81 468 GLY A C 1
ATOM 3619 O O . GLY A 1 468 ? 11.340 -9.055 13.026 1.00 67.81 468 GLY A O 1
ATOM 3620 N N . HIS A 1 469 ? 12.633 -10.879 13.240 1.00 67.88 469 HIS A N 1
ATOM 3621 C CA . HIS A 1 469 ? 12.160 -11.564 12.038 1.00 67.88 469 HIS A CA 1
ATOM 3622 C C . HIS A 1 469 ? 12.095 -13.084 12.248 1.00 67.88 469 HIS A C 1
ATOM 3624 O O . HIS A 1 469 ? 12.752 -13.626 13.139 1.00 67.88 469 HIS A O 1
ATOM 3630 N N . SER A 1 470 ? 11.299 -13.783 11.434 1.00 67.06 470 SER A N 1
ATOM 3631 C CA . SER A 1 470 ? 11.316 -15.250 11.375 1.00 67.06 470 SER A CA 1
ATOM 3632 C C . SER A 1 470 ? 12.668 -15.771 10.874 1.00 67.06 470 SER A C 1
ATOM 3634 O O . SER A 1 470 ? 13.382 -15.081 10.153 1.00 67.06 470 SER A O 1
ATOM 3636 N N . ALA A 1 471 ? 13.023 -17.017 11.205 1.00 61.84 471 ALA A N 1
ATOM 3637 C CA . ALA A 1 471 ? 14.324 -17.607 10.850 1.00 61.84 471 ALA A CA 1
ATOM 3638 C C . ALA A 1 471 ? 14.602 -17.715 9.330 1.00 61.84 471 ALA A C 1
ATOM 3640 O O . ALA A 1 471 ? 15.734 -17.966 8.928 1.00 61.84 471 ALA A O 1
ATOM 3641 N N . ASP A 1 472 ? 13.577 -17.545 8.494 1.00 59.19 472 ASP A N 1
ATOM 3642 C CA . ASP A 1 472 ? 13.637 -17.498 7.030 1.00 59.19 472 ASP A CA 1
ATOM 3643 C C . ASP A 1 472 ? 13.495 -16.072 6.451 1.00 59.19 472 ASP A C 1
ATOM 3645 O O . ASP A 1 472 ? 13.450 -15.911 5.234 1.00 59.19 472 ASP A O 1
ATOM 3649 N N . GLY A 1 473 ? 13.396 -15.045 7.304 1.00 61.84 473 GLY A N 1
ATOM 3650 C CA . GLY A 1 473 ? 13.235 -13.632 6.943 1.00 61.84 473 GLY A CA 1
ATOM 3651 C C . GLY A 1 473 ? 11.836 -13.221 6.468 1.00 61.84 473 GLY A C 1
ATOM 3652 O O . GLY A 1 473 ? 11.548 -12.027 6.404 1.00 61.84 473 GLY A O 1
ATOM 3653 N N . ASN A 1 474 ? 10.951 -14.171 6.157 1.00 67.31 474 ASN A N 1
ATOM 3654 C CA . ASN A 1 474 ? 9.675 -13.892 5.485 1.00 67.31 474 ASN A CA 1
ATOM 3655 C C . ASN A 1 474 ? 8.663 -13.112 6.350 1.00 67.31 474 ASN A C 1
ATOM 3657 O O . ASN A 1 474 ? 7.772 -12.465 5.800 1.00 67.31 474 ASN A O 1
ATOM 3661 N N . ILE A 1 475 ? 8.792 -13.158 7.681 1.00 68.44 475 ILE A N 1
ATOM 3662 C CA . ILE A 1 475 ? 7.914 -12.462 8.630 1.00 68.44 475 ILE A CA 1
ATOM 3663 C C . ILE A 1 475 ? 8.714 -11.407 9.398 1.00 68.44 475 ILE A C 1
ATOM 3665 O O . ILE A 1 475 ? 9.704 -11.739 10.051 1.00 68.44 475 ILE A O 1
ATOM 3669 N N . LEU A 1 476 ? 8.253 -10.155 9.384 1.00 74.88 476 LEU A N 1
ATOM 3670 C CA . LEU A 1 476 ? 8.692 -9.104 10.307 1.00 74.88 476 LEU A CA 1
ATOM 3671 C C . LEU A 1 476 ? 7.836 -9.119 11.580 1.00 74.88 476 LEU A C 1
ATOM 3673 O O . LEU A 1 476 ? 6.609 -9.055 11.507 1.00 74.88 476 LEU A O 1
ATOM 3677 N N . LEU A 1 477 ? 8.489 -9.153 12.742 1.00 71.31 477 LEU A N 1
ATOM 3678 C CA . LEU A 1 477 ? 7.861 -9.231 14.064 1.00 71.31 477 LEU A CA 1
ATOM 3679 C C . LEU A 1 477 ? 7.968 -7.880 14.784 1.00 71.31 477 LEU A C 1
ATOM 3681 O O . LEU A 1 477 ? 9.061 -7.435 15.146 1.00 71.31 477 LEU A O 1
ATOM 3685 N N . THR A 1 478 ? 6.834 -7.218 15.007 1.00 63.88 478 THR A N 1
ATOM 3686 C CA . THR A 1 478 ? 6.780 -5.865 15.581 1.00 63.88 478 THR A CA 1
ATOM 3687 C C . THR A 1 478 ? 6.644 -5.883 17.109 1.00 63.88 478 THR A C 1
ATOM 3689 O O . THR A 1 478 ? 5.537 -5.728 17.624 1.00 63.88 478 THR A O 1
ATOM 3692 N N . TYR A 1 479 ? 7.778 -6.022 17.809 1.00 65.19 479 TYR A N 1
ATOM 3693 C CA . TYR A 1 479 ? 7.913 -6.235 19.264 1.00 65.19 479 TYR A CA 1
ATOM 3694 C C . TYR A 1 479 ? 7.218 -7.499 19.809 1.00 65.19 479 TYR A C 1
ATOM 3696 O O . TYR A 1 479 ? 6.074 -7.800 19.490 1.00 65.19 479 TYR A O 1
ATOM 3704 N N . ASP A 1 480 ? 7.873 -8.177 20.753 1.00 53.81 480 ASP A N 1
ATOM 3705 C CA . ASP A 1 480 ? 7.284 -9.299 21.510 1.00 53.81 480 ASP A CA 1
ATOM 3706 C C . ASP A 1 480 ? 6.211 -8.823 22.523 1.00 53.81 480 ASP A C 1
ATOM 3708 O O . ASP A 1 480 ? 5.276 -9.541 22.871 1.00 53.81 480 ASP A O 1
ATOM 3712 N N . LYS A 1 481 ? 6.309 -7.551 22.944 1.00 51.50 481 LYS A N 1
ATOM 3713 C CA . LYS A 1 481 ? 5.352 -6.853 23.820 1.00 51.50 481 LYS A CA 1
ATOM 3714 C C . LYS A 1 481 ? 4.648 -5.688 23.113 1.00 51.50 481 LYS A C 1
ATOM 3716 O O . LYS A 1 481 ? 4.997 -4.514 23.259 1.00 51.50 481 LYS A O 1
ATOM 3721 N N . ASP A 1 482 ? 3.621 -6.054 22.359 1.00 57.56 482 ASP A N 1
ATOM 3722 C CA . ASP A 1 482 ? 2.486 -5.234 21.907 1.00 57.56 482 ASP A CA 1
ATOM 3723 C C . ASP A 1 482 ? 2.726 -4.178 20.821 1.00 57.56 482 ASP A C 1
ATOM 3725 O O . ASP A 1 482 ? 1.787 -3.824 20.123 1.00 57.56 482 ASP A O 1
ATOM 3729 N N . GLY A 1 483 ? 3.910 -3.576 20.697 1.00 58.25 483 GLY A N 1
ATOM 3730 C CA . GLY A 1 483 ? 4.188 -2.557 19.667 1.00 58.25 483 GLY A CA 1
ATOM 3731 C C . GLY A 1 483 ? 3.232 -1.351 19.614 1.00 58.25 483 GLY A C 1
ATOM 3732 O O . GLY A 1 483 ? 3.130 -0.689 18.582 1.00 58.25 483 GLY A O 1
ATOM 3733 N N . GLY A 1 484 ? 2.536 -1.052 20.717 1.00 69.69 484 GLY A N 1
ATOM 3734 C CA . GLY A 1 484 ? 1.498 -0.015 20.783 1.00 69.69 484 GLY A CA 1
ATOM 3735 C C . GLY A 1 484 ? 0.094 -0.472 20.364 1.00 69.69 484 GLY A C 1
ATOM 3736 O O . GLY A 1 484 ? -0.749 0.374 20.085 1.00 69.69 484 GLY A O 1
ATOM 3737 N N . VAL A 1 485 ? -0.149 -1.783 20.297 1.00 85.25 485 VAL A N 1
ATOM 3738 C CA . VAL A 1 485 ? -1.393 -2.429 19.851 1.00 85.25 485 VAL A CA 1
ATOM 3739 C C . VAL A 1 485 ? -2.011 -3.180 21.043 1.00 85.25 485 VAL A C 1
ATOM 3741 O O . VAL A 1 485 ? -1.794 -4.372 21.256 1.00 85.25 485 VAL A O 1
ATOM 3744 N N . TYR A 1 486 ? -2.743 -2.449 21.890 1.00 88.12 486 TYR A N 1
ATOM 3745 C CA . TYR A 1 486 ? -3.295 -2.935 23.162 1.00 88.12 486 TYR A CA 1
ATOM 3746 C C . TYR A 1 486 ? -4.586 -2.199 23.559 1.00 88.12 486 TYR A C 1
ATOM 3748 O O . TYR A 1 486 ? -4.723 -1.029 23.215 1.00 88.12 486 TYR A O 1
ATOM 3756 N N . ASP A 1 487 ? -5.477 -2.842 24.333 1.00 91.06 487 ASP A N 1
ATOM 3757 C CA . ASP A 1 487 ? -6.751 -2.220 24.770 1.00 91.06 487 ASP A CA 1
ATOM 3758 C C . ASP A 1 487 ? -6.962 -2.262 26.274 1.00 91.06 487 ASP A C 1
ATOM 3760 O O . ASP A 1 487 ? -6.543 -3.194 26.970 1.00 91.06 487 ASP A O 1
ATOM 3764 N N . GLU A 1 488 ? -7.732 -1.294 26.755 1.00 91.81 488 GLU A N 1
ATOM 3765 C CA . GLU A 1 488 ? -8.346 -1.339 28.072 1.00 91.81 488 GLU A CA 1
ATOM 3766 C C . GLU A 1 488 ? -9.606 -2.215 28.070 1.00 91.81 488 GLU A C 1
ATOM 3768 O O . GLU A 1 488 ? -10.294 -2.386 27.062 1.00 91.81 488 GLU A O 1
ATOM 3773 N N . THR A 1 489 ? -9.910 -2.806 29.224 1.00 93.69 489 THR A N 1
ATOM 3774 C CA . THR A 1 489 ? -11.154 -3.561 29.404 1.00 93.69 489 THR A CA 1
ATOM 3775 C C . THR A 1 489 ? -12.322 -2.601 29.603 1.00 93.69 489 THR A C 1
ATOM 3777 O O . THR A 1 489 ? -12.187 -1.577 30.275 1.00 93.69 489 THR A O 1
ATOM 3780 N N . THR A 1 490 ? -13.505 -2.944 29.087 1.00 94.94 490 THR A N 1
ATOM 3781 C CA . THR A 1 490 ? -14.730 -2.199 29.407 1.00 94.94 490 THR A CA 1
ATOM 3782 C C . THR A 1 490 ? -14.978 -2.240 30.910 1.00 94.94 490 THR A C 1
ATOM 3784 O O . THR A 1 490 ? -14.922 -3.322 31.504 1.00 94.94 490 THR A O 1
ATOM 3787 N N . GLN A 1 491 ? -15.320 -1.102 31.510 1.00 94.56 491 GLN A N 1
ATOM 3788 C CA . GLN A 1 491 ? -15.642 -0.996 32.932 1.00 94.56 491 GLN A CA 1
ATOM 3789 C C . GLN A 1 491 ? -17.002 -0.324 33.105 1.00 94.56 491 GLN A C 1
ATOM 3791 O O . GLN A 1 491 ? -17.162 0.850 32.776 1.00 94.56 491 GLN A O 1
ATOM 3796 N N . VAL A 1 492 ? -17.964 -1.077 33.639 1.00 96.88 492 VAL A N 1
ATOM 3797 C CA . VAL A 1 492 ? -19.277 -0.579 34.070 1.00 96.88 492 VAL A CA 1
ATOM 3798 C C . VAL A 1 492 ? -19.494 -0.989 35.521 1.00 96.88 492 VAL A C 1
ATOM 3800 O O . VAL A 1 492 ? -19.166 -2.115 35.907 1.00 96.88 492 VAL A O 1
ATOM 3803 N N . GLU A 1 493 ? -20.057 -0.092 36.324 1.00 97.88 493 GLU A N 1
ATOM 3804 C CA . GLU A 1 493 ? -20.494 -0.399 37.687 1.00 97.88 493 GLU A CA 1
ATOM 3805 C C . GLU A 1 493 ? -22.006 -0.205 37.816 1.00 97.88 493 GLU A C 1
ATOM 3807 O O . GLU A 1 493 ? -22.582 0.687 37.194 1.00 97.88 493 GLU A O 1
ATOM 3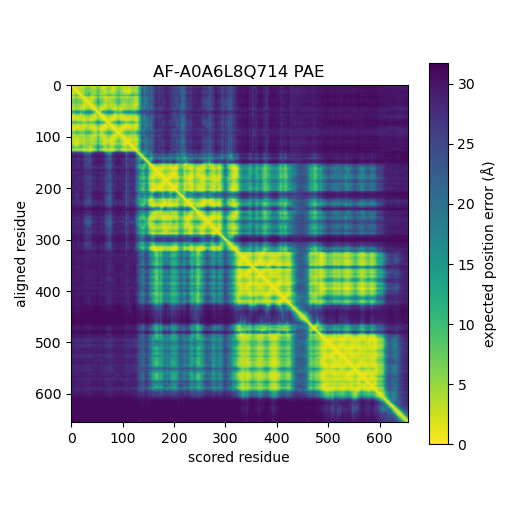812 N N . VAL A 1 494 ? -22.662 -1.053 38.610 1.00 98.31 494 VAL A N 1
ATOM 3813 C CA . VAL A 1 494 ? -24.101 -0.943 38.879 1.00 98.31 494 VAL A CA 1
ATOM 3814 C C . VAL A 1 494 ? -24.358 -0.861 40.380 1.00 98.31 494 VAL A C 1
ATOM 3816 O O . VAL A 1 494 ? -24.042 -1.791 41.127 1.00 98.31 494 VAL A O 1
ATOM 3819 N N . ASN A 1 495 ? -24.975 0.238 40.812 1.00 98.12 495 ASN A N 1
ATOM 3820 C CA . ASN A 1 495 ? -25.469 0.421 42.175 1.00 98.12 495 ASN A CA 1
ATOM 3821 C C . ASN A 1 495 ? -26.950 0.041 42.266 1.00 98.12 495 ASN A C 1
ATOM 3823 O O . ASN A 1 495 ? -27.717 0.274 41.330 1.00 98.12 495 ASN A O 1
ATOM 3827 N N . LYS A 1 496 ? -27.368 -0.460 43.434 1.00 97.75 496 LYS A N 1
ATOM 3828 C CA . LYS A 1 496 ? -28.780 -0.671 43.773 1.00 97.75 496 LYS A CA 1
ATOM 3829 C C . LYS A 1 496 ? -29.105 0.063 45.071 1.00 97.75 496 LYS A C 1
ATOM 3831 O O . LYS A 1 496 ? -28.647 -0.355 46.135 1.00 97.75 496 LYS A O 1
ATOM 3836 N N . LEU A 1 497 ? -29.842 1.168 44.971 1.00 97.38 497 LEU A N 1
ATOM 3837 C CA . LEU A 1 497 ? -30.126 2.073 46.092 1.00 97.38 497 LEU A CA 1
ATOM 3838 C C . LEU A 1 497 ? -31.636 2.296 46.282 1.00 97.38 497 LEU A C 1
ATOM 3840 O O . LEU A 1 497 ? -32.424 2.120 45.356 1.00 97.38 497 LEU A O 1
ATOM 3844 N N . ASP A 1 498 ? -32.041 2.718 47.476 1.00 95.81 498 ASP A N 1
ATOM 3845 C CA . ASP A 1 498 ? -33.417 3.129 47.786 1.00 95.81 498 ASP A CA 1
ATOM 3846 C C . ASP A 1 498 ? -33.669 4.572 47.300 1.00 95.81 498 ASP A C 1
ATOM 3848 O O . ASP A 1 498 ? -32.867 5.471 47.563 1.00 95.81 498 ASP A O 1
ATOM 3852 N N . THR A 1 499 ? -34.791 4.816 46.607 1.00 93.88 499 THR A N 1
ATOM 3853 C CA . THR A 1 499 ? -35.114 6.114 45.965 1.00 93.88 499 THR A CA 1
ATOM 3854 C C . THR A 1 499 ? -35.226 7.293 46.946 1.00 93.88 499 THR A C 1
ATOM 3856 O O . THR A 1 499 ? -35.197 8.448 46.528 1.00 93.88 499 THR A O 1
ATOM 3859 N N . ARG A 1 500 ? -35.418 7.039 48.247 1.00 91.00 500 ARG A N 1
ATOM 3860 C CA . ARG A 1 500 ? -35.694 8.066 49.269 1.00 91.00 500 ARG A CA 1
ATOM 3861 C C . ARG A 1 500 ? -34.511 8.310 50.205 1.00 91.00 500 ARG A C 1
ATOM 3863 O O . ARG A 1 500 ? -34.325 9.429 50.675 1.00 91.00 500 ARG A O 1
ATOM 3870 N N . THR A 1 501 ? -33.776 7.261 50.546 1.00 93.69 501 THR A N 1
ATOM 3871 C CA . THR A 1 501 ? -32.671 7.274 51.514 1.00 93.69 501 THR A CA 1
ATOM 3872 C C . THR A 1 501 ? -31.306 7.262 50.838 1.00 93.69 501 THR A C 1
ATOM 3874 O O . THR A 1 501 ? -30.341 7.683 51.467 1.00 93.69 501 THR A O 1
ATOM 3877 N N . HIS A 1 502 ? -31.227 6.821 49.575 1.00 93.56 502 HIS A N 1
ATOM 3878 C CA . HIS A 1 502 ? -29.986 6.541 48.842 1.00 93.56 502 HIS A CA 1
ATOM 3879 C C . HIS A 1 502 ? -29.057 5.529 49.553 1.00 93.56 502 HIS A C 1
ATOM 3881 O O . HIS A 1 502 ? -27.864 5.464 49.266 1.00 93.56 502 HIS A O 1
ATOM 3887 N N . GLU A 1 503 ? -29.604 4.715 50.463 1.00 96.38 503 GLU A N 1
ATOM 3888 C CA . GLU A 1 503 ? -28.910 3.588 51.093 1.00 96.38 503 GLU A CA 1
ATOM 3889 C C . GLU A 1 503 ? -28.973 2.334 50.206 1.00 96.38 503 GLU A C 1
ATOM 3891 O O . GLU A 1 503 ? -29.839 2.208 49.337 1.00 96.38 503 GLU A O 1
ATOM 3896 N N . TRP A 1 504 ? -28.059 1.388 50.437 1.00 97.25 504 TRP A N 1
ATOM 3897 C CA . TRP A 1 504 ? -27.966 0.139 49.673 1.00 97.25 504 TRP A CA 1
ATOM 3898 C C . TRP A 1 504 ? -29.191 -0.762 49.840 1.00 97.25 504 TRP A C 1
ATOM 3900 O O . TRP A 1 504 ? -29.566 -1.112 50.961 1.00 97.25 504 TRP A O 1
ATOM 3910 N N . VAL A 1 505 ? -29.739 -1.230 48.717 1.00 96.31 505 VAL A N 1
ATOM 3911 C CA . VAL A 1 505 ? -30.789 -2.254 48.686 1.00 96.31 505 VAL A CA 1
ATOM 3912 C C . VAL A 1 505 ? -30.145 -3.610 48.428 1.00 96.31 505 VAL A C 1
ATOM 3914 O O . VAL A 1 505 ? -29.626 -3.869 47.343 1.00 96.31 505 VAL A O 1
ATOM 3917 N N . GLU A 1 506 ? -30.161 -4.483 49.434 1.00 97.06 506 GLU A N 1
ATOM 3918 C CA . GLU A 1 506 ? -29.610 -5.841 49.369 1.00 97.06 506 GLU A CA 1
ATOM 3919 C C . GLU A 1 506 ? -30.662 -6.866 48.925 1.00 97.06 506 GLU A C 1
ATOM 3921 O O . GLU A 1 506 ? -31.822 -6.795 49.330 1.00 97.06 506 GLU A O 1
ATOM 3926 N N . GLY A 1 507 ? -30.242 -7.883 48.168 1.00 95.94 507 GLY A N 1
ATOM 3927 C CA . GLY A 1 507 ? -31.090 -9.027 47.817 1.00 95.94 507 GLY A CA 1
ATOM 3928 C C . GLY A 1 507 ? -31.884 -8.899 46.513 1.00 95.94 507 GLY A C 1
ATOM 3929 O O . GLY A 1 507 ? -32.563 -9.857 46.148 1.00 95.94 507 GLY A O 1
ATOM 3930 N N . ALA A 1 508 ? -31.785 -7.775 45.797 1.00 96.88 508 ALA A N 1
ATOM 3931 C CA . ALA A 1 508 ? -32.385 -7.606 44.474 1.00 96.88 508 ALA A CA 1
ATOM 3932 C C . ALA A 1 508 ? -31.669 -8.492 43.452 1.00 96.88 508 ALA A C 1
ATOM 3934 O O . ALA A 1 508 ? -30.440 -8.457 43.366 1.00 96.88 508 ALA A O 1
ATOM 3935 N N . LYS A 1 509 ? -32.404 -9.270 42.653 1.00 97.81 509 LYS A N 1
ATOM 3936 C CA . LYS A 1 509 ? -31.815 -10.061 41.559 1.00 97.81 509 LYS A CA 1
ATOM 3937 C C . LYS A 1 509 ? -31.840 -9.255 40.272 1.00 97.81 509 LYS A C 1
ATOM 3939 O O . LYS A 1 509 ? -32.899 -8.806 39.836 1.00 97.81 509 LYS A O 1
ATOM 3944 N N . LEU A 1 510 ? -30.673 -9.110 39.659 1.00 98.31 510 LEU A N 1
ATOM 3945 C CA . LEU A 1 510 ? -30.425 -8.241 38.514 1.00 98.31 510 LEU A CA 1
ATOM 3946 C C . LEU A 1 510 ? -29.812 -9.054 37.379 1.00 98.31 510 LEU A C 1
ATOM 3948 O O . LEU A 1 510 ? -28.977 -9.924 37.625 1.00 98.31 510 LEU A O 1
ATOM 3952 N N . VAL A 1 511 ? -30.207 -8.745 36.147 1.00 98.19 511 VAL A N 1
ATOM 3953 C CA . VAL A 1 511 ? -29.626 -9.306 34.925 1.00 98.19 511 VAL A CA 1
ATOM 3954 C C . VAL A 1 511 ? -29.312 -8.196 33.927 1.00 98.19 511 VAL A C 1
ATOM 3956 O O . VAL A 1 511 ? -29.998 -7.175 33.880 1.00 98.19 511 VAL A O 1
ATOM 3959 N N . ILE A 1 512 ? -28.299 -8.415 33.093 1.00 98.56 512 ILE A N 1
ATOM 3960 C CA . ILE A 1 512 ? -28.045 -7.616 31.893 1.00 98.56 512 ILE A CA 1
ATOM 3961 C C . ILE A 1 512 ? -28.246 -8.504 30.672 1.00 98.56 512 ILE A C 1
ATOM 3963 O O . ILE A 1 512 ? -27.616 -9.558 30.547 1.00 98.56 512 ILE A O 1
ATOM 3967 N N . LEU A 1 513 ? -29.121 -8.056 29.774 1.00 97.50 513 LEU A N 1
ATOM 3968 C CA . LEU A 1 513 ? -29.440 -8.724 28.517 1.00 97.50 513 LEU A CA 1
ATOM 3969 C C . LEU A 1 513 ? -28.898 -7.912 27.334 1.00 97.50 513 LEU A C 1
ATOM 3971 O O . LEU A 1 513 ? -29.064 -6.694 27.292 1.00 97.50 513 LEU A O 1
ATOM 3975 N N . GLU A 1 514 ? -28.316 -8.573 26.337 1.00 97.44 514 GLU A N 1
ATOM 3976 C CA . GLU A 1 514 ? -28.167 -8.003 24.992 1.00 97.44 514 GLU A CA 1
ATOM 3977 C C . GLU A 1 514 ? -29.566 -7.739 24.419 1.00 97.44 514 GLU A C 1
ATOM 3979 O O . GLU A 1 514 ? -30.381 -8.657 24.301 1.00 97.44 514 GLU A O 1
ATOM 3984 N N . LYS A 1 515 ? -29.872 -6.489 24.058 1.00 94.38 515 LYS A N 1
ATOM 3985 C CA . LYS A 1 515 ? -31.242 -6.091 23.702 1.00 94.38 515 LYS A CA 1
ATOM 3986 C C . LYS A 1 515 ? -31.764 -6.766 22.429 1.00 94.38 515 LYS A C 1
ATOM 3988 O O . LYS A 1 515 ? -32.951 -7.072 22.351 1.00 94.38 515 LYS A O 1
ATOM 3993 N N . GLU A 1 516 ? -30.904 -6.971 21.432 1.00 93.06 516 GLU A N 1
ATOM 3994 C CA . GLU A 1 516 ? -31.305 -7.537 20.135 1.00 93.06 516 GLU A CA 1
ATOM 3995 C C . GLU A 1 516 ? -31.428 -9.065 20.161 1.00 93.06 516 GLU A C 1
ATOM 3997 O O . GLU A 1 516 ? -32.376 -9.619 19.607 1.00 93.06 516 GLU A O 1
ATOM 4002 N N . SER A 1 517 ? -30.488 -9.751 20.819 1.00 93.94 517 SER A N 1
ATOM 4003 C CA . SER A 1 517 ? -30.451 -11.217 20.891 1.00 93.94 517 SER A CA 1
ATOM 4004 C C . SER A 1 517 ? -31.282 -11.785 22.050 1.00 93.94 517 SER A C 1
ATOM 4006 O O . SER A 1 517 ? -31.645 -12.961 22.028 1.00 93.94 517 SER A O 1
ATOM 4008 N N . GLY A 1 518 ? -31.568 -10.974 23.076 1.00 92.94 518 GLY A N 1
ATOM 4009 C CA . GLY A 1 518 ? -32.174 -11.410 24.337 1.00 92.94 518 GLY A CA 1
ATOM 4010 C C . GLY A 1 518 ? -31.243 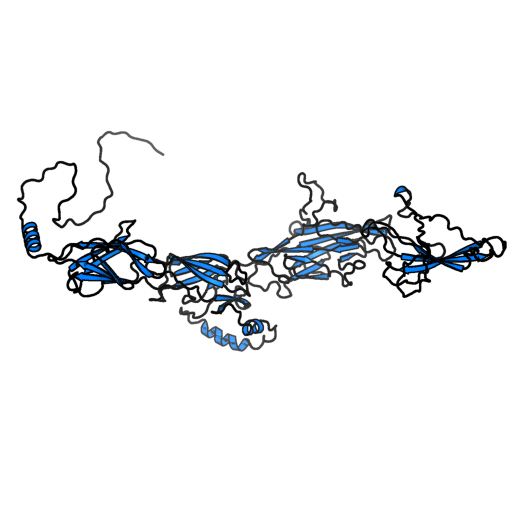-12.251 25.220 1.00 92.94 518 GLY A C 1
ATOM 4011 O O . GLY A 1 518 ? -31.700 -12.822 26.210 1.00 92.94 518 GLY A O 1
ATOM 4012 N N . LYS A 1 519 ? -29.957 -12.365 24.865 1.00 95.56 519 LYS A N 1
ATOM 4013 C CA . LYS A 1 519 ? -28.963 -13.175 25.576 1.00 95.56 519 LYS A CA 1
ATOM 4014 C C . LYS A 1 519 ? -28.591 -12.536 26.913 1.00 95.56 519 LYS A C 1
ATOM 4016 O O . LYS A 1 519 ? -28.219 -11.367 26.959 1.00 95.56 519 LYS A O 1
ATOM 4021 N N . GLU A 1 520 ? -28.628 -13.323 27.984 1.00 97.25 520 GLU A N 1
ATOM 4022 C CA . GLU A 1 520 ? -28.084 -12.932 29.288 1.00 97.25 520 GLU A CA 1
ATOM 4023 C C . GLU A 1 520 ? -26.550 -12.885 29.235 1.00 97.25 520 GLU A C 1
ATOM 4025 O O . GLU A 1 520 ? -25.906 -13.827 28.767 1.00 97.25 520 GLU A O 1
ATOM 4030 N N . VAL A 1 521 ? -25.974 -11.771 29.692 1.00 96.31 521 VAL A N 1
ATOM 4031 C CA . VAL A 1 521 ? -24.519 -11.527 29.711 1.00 96.31 521 VAL A CA 1
ATOM 4032 C C . VAL A 1 521 ? -23.978 -11.440 31.136 1.00 96.31 521 VAL A C 1
ATOM 4034 O O . VAL A 1 521 ? -22.864 -11.886 31.397 1.00 96.31 521 VAL A O 1
ATOM 4037 N N . ALA A 1 522 ? -24.776 -10.928 32.075 1.00 96.88 522 ALA A N 1
ATOM 4038 C CA . ALA A 1 522 ? -24.456 -10.921 33.498 1.00 96.88 522 ALA A CA 1
ATOM 4039 C C . ALA A 1 522 ? -25.721 -11.122 34.340 1.00 96.88 522 ALA A C 1
ATOM 4041 O O . ALA A 1 522 ? -26.800 -10.674 33.955 1.00 96.88 522 ALA A O 1
ATOM 4042 N N . SER A 1 523 ? -25.570 -11.755 35.503 1.00 97.25 523 SER A N 1
ATOM 4043 C CA . SER A 1 523 ? -26.632 -11.971 36.488 1.00 97.25 523 SER A CA 1
ATOM 4044 C C . SER A 1 523 ? -26.034 -11.994 37.892 1.00 97.2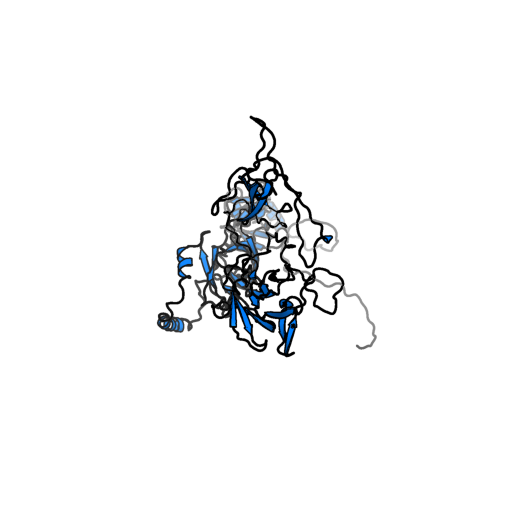5 523 SER A C 1
ATOM 4046 O O . SER A 1 523 ? -24.999 -12.627 38.113 1.00 97.25 523 SER A O 1
ATOM 4048 N N . TRP A 1 524 ? -26.635 -11.264 38.833 1.00 98.38 524 TRP A N 1
ATOM 4049 C CA . TRP A 1 524 ? -26.150 -11.167 40.212 1.00 98.38 524 TRP A CA 1
ATOM 4050 C C . TRP A 1 524 ? -27.269 -10.818 41.201 1.00 98.38 524 TRP A C 1
ATOM 4052 O O . TRP A 1 524 ? -28.409 -10.537 40.833 1.00 98.38 524 TRP A O 1
ATOM 4062 N N . THR A 1 525 ? -26.939 -10.855 42.493 1.00 97.94 525 THR A N 1
ATOM 4063 C CA . THR A 1 525 ? -27.792 -10.351 43.578 1.00 97.94 525 THR A CA 1
ATOM 4064 C C . THR A 1 525 ? -27.125 -9.133 44.210 1.00 97.94 525 THR A C 1
ATOM 4066 O O . THR A 1 525 ? -25.921 -9.166 44.460 1.00 97.94 525 THR A O 1
ATOM 4069 N N . SER A 1 526 ? -27.876 -8.060 44.454 1.00 97.69 526 SER A N 1
ATOM 4070 C CA . SER A 1 526 ? -27.346 -6.818 45.021 1.00 97.69 526 SER A CA 1
ATOM 4071 C C . SER A 1 526 ? -26.866 -6.979 46.470 1.00 97.69 526 SER A C 1
ATOM 4073 O O . SER A 1 526 ? -27.402 -7.772 47.251 1.00 97.69 526 SER A O 1
ATOM 4075 N N . GLY A 1 527 ? -25.863 -6.180 46.837 1.00 96.19 527 GLY A N 1
ATOM 4076 C CA . GLY A 1 527 ? -25.299 -6.095 48.185 1.00 96.19 527 GLY A CA 1
ATOM 4077 C C . GLY A 1 527 ? -24.956 -4.649 48.560 1.00 96.19 527 GLY A C 1
ATOM 4078 O O . GLY A 1 527 ? -25.433 -3.710 47.932 1.00 96.19 527 GLY A O 1
ATOM 4079 N N . LYS A 1 528 ? -24.089 -4.459 49.563 1.00 96.44 528 LYS A N 1
ATOM 4080 C CA . LYS A 1 528 ? -23.686 -3.130 50.089 1.00 96.44 528 LYS A CA 1
ATOM 4081 C C . LYS A 1 528 ? -22.552 -2.440 49.318 1.00 96.44 528 LYS A C 1
ATOM 4083 O O . LYS A 1 528 ? -21.753 -1.719 49.915 1.00 96.44 528 LYS A O 1
ATOM 4088 N N . ALA A 1 529 ? -22.402 -2.746 48.036 1.00 96.19 529 ALA A N 1
ATOM 4089 C CA . ALA A 1 529 ? -21.317 -2.249 47.198 1.00 96.19 529 ALA A CA 1
ATOM 4090 C C . ALA A 1 529 ? -21.721 -2.292 45.714 1.00 96.19 529 ALA A C 1
ATOM 4092 O O . ALA A 1 529 ? -22.591 -3.097 45.361 1.00 96.19 529 ALA A O 1
ATOM 4093 N N . PRO A 1 530 ? -21.078 -1.490 44.842 1.00 96.31 530 PRO A N 1
ATOM 4094 C CA . PRO A 1 530 ? -21.313 -1.552 43.405 1.00 96.31 530 PRO A CA 1
ATOM 4095 C C . PRO A 1 530 ? -20.982 -2.944 42.862 1.00 96.31 530 PRO A C 1
ATOM 4097 O O . PRO A 1 530 ? -19.929 -3.507 43.186 1.00 96.31 530 PRO A O 1
ATOM 4100 N N . GLN A 1 531 ? -21.831 -3.481 41.987 1.00 97.94 531 GLN A N 1
ATOM 4101 C CA . GLN A 1 531 ? -21.437 -4.618 41.163 1.00 97.94 531 GLN A CA 1
ATOM 4102 C C . GLN A 1 531 ? -20.521 -4.111 40.051 1.00 97.94 531 GLN A C 1
ATOM 4104 O O . GLN A 1 531 ? -20.950 -3.329 39.207 1.00 97.94 531 GLN A O 1
ATOM 4109 N N . LYS A 1 532 ? -19.272 -4.581 40.031 1.00 96.69 532 LYS A N 1
ATOM 4110 C CA . LYS A 1 532 ? -18.305 -4.259 38.974 1.00 96.69 532 LYS A CA 1
ATOM 4111 C C . LYS A 1 532 ? -18.412 -5.267 37.830 1.00 96.69 532 LYS A C 1
ATOM 4113 O O . LYS A 1 532 ? -18.489 -6.472 38.078 1.00 96.69 532 LYS A O 1
ATOM 4118 N N . LEU A 1 533 ? -18.404 -4.777 36.593 1.00 96.00 533 LEU A N 1
ATOM 4119 C CA . LEU A 1 533 ? -18.534 -5.558 35.359 1.00 96.00 533 LEU A CA 1
ATOM 4120 C C . LEU A 1 533 ? -17.361 -5.240 34.422 1.00 96.00 533 LEU A C 1
ATOM 4122 O O . LEU A 1 533 ? -17.528 -4.662 33.349 1.00 96.00 533 LEU A O 1
ATOM 4126 N N . ALA A 1 534 ? -16.150 -5.588 34.861 1.00 93.19 534 ALA A N 1
ATOM 4127 C CA . ALA A 1 534 ? -14.946 -5.462 34.045 1.00 93.19 534 ALA A CA 1
ATOM 4128 C C . ALA A 1 534 ? -14.914 -6.560 32.968 1.00 93.19 534 ALA A C 1
ATOM 4130 O O . ALA A 1 534 ? -15.262 -7.709 33.253 1.00 93.19 534 ALA A O 1
ATOM 4131 N N . LYS A 1 535 ? -14.511 -6.220 31.737 1.00 93.19 535 LYS A N 1
ATOM 4132 C CA . LYS A 1 535 ? -14.341 -7.165 30.609 1.00 93.19 535 LYS A CA 1
ATOM 4133 C C . LYS A 1 535 ? -15.594 -7.995 30.250 1.00 93.19 535 LYS A C 1
ATOM 4135 O O . LYS A 1 535 ? -15.502 -9.034 29.605 1.00 93.19 535 LYS A O 1
ATOM 4140 N N . THR A 1 536 ? -16.775 -7.565 30.697 1.00 93.81 536 THR A N 1
ATOM 4141 C CA . THR A 1 536 ? -18.024 -8.350 30.606 1.00 93.81 536 THR A CA 1
ATOM 4142 C C . THR A 1 536 ? -18.925 -7.909 29.451 1.00 93.81 536 THR A C 1
ATOM 4144 O O . THR A 1 536 ? -19.682 -8.716 28.915 1.00 93.81 536 THR A O 1
ATOM 4147 N N . LEU A 1 537 ? -18.875 -6.629 29.081 1.00 96.31 537 LEU A N 1
ATOM 4148 C CA . LEU A 1 537 ? -19.774 -6.004 28.112 1.00 96.31 537 LEU A CA 1
ATOM 4149 C C . LEU A 1 537 ? -18.971 -5.562 26.882 1.00 96.31 537 LEU A C 1
ATOM 4151 O O . LEU A 1 537 ? -17.782 -5.294 26.983 1.00 96.31 537 LEU A O 1
ATOM 4155 N N . ASN A 1 538 ? -19.607 -5.496 25.718 1.00 95.75 538 ASN A N 1
ATOM 4156 C CA . ASN A 1 538 ? -18.957 -5.110 24.467 1.00 95.75 538 ASN A CA 1
ATOM 4157 C C . ASN A 1 538 ? -19.357 -3.683 24.083 1.00 95.75 538 ASN A C 1
ATOM 4159 O O . ASN A 1 538 ? -20.517 -3.293 24.243 1.00 95.75 538 ASN A O 1
ATOM 4163 N N . VAL A 1 539 ? -18.417 -2.925 23.523 1.00 96.12 539 VAL A N 1
ATOM 4164 C CA . VAL A 1 539 ? -18.700 -1.606 22.941 1.00 96.12 539 VAL A CA 1
ATOM 4165 C C . VAL A 1 539 ? -19.643 -1.708 21.735 1.00 96.12 539 VAL A C 1
ATOM 4167 O O . VAL A 1 539 ? -19.723 -2.740 21.069 1.00 96.12 539 VAL A O 1
ATOM 4170 N N . GLY A 1 540 ? -20.413 -0.650 21.479 1.00 94.31 540 GLY A N 1
ATOM 4171 C CA . GLY A 1 540 ? -21.391 -0.564 20.388 1.00 94.31 540 GLY A CA 1
ATOM 4172 C C . GLY A 1 540 ? -22.679 -1.380 20.584 1.00 94.31 540 GLY A C 1
ATOM 4173 O O . GLY A 1 540 ? -23.655 -1.156 19.869 1.00 94.31 540 GLY A O 1
ATOM 4174 N N . ILE A 1 541 ? -22.730 -2.293 21.559 1.00 95.44 541 ILE A N 1
ATOM 4175 C CA . ILE A 1 541 ? -23.905 -3.129 21.832 1.00 95.44 541 ILE A CA 1
ATOM 4176 C C . ILE A 1 541 ? -24.887 -2.407 22.763 1.00 95.44 541 ILE A C 1
ATOM 4178 O O . ILE A 1 541 ? -24.506 -1.825 23.778 1.00 95.44 541 ILE A O 1
ATOM 4182 N N . THR A 1 542 ? -26.182 -2.471 22.431 1.00 97.50 542 THR A N 1
ATOM 4183 C CA . THR A 1 542 ? -27.251 -1.977 23.312 1.00 97.50 542 THR A CA 1
ATOM 4184 C C . THR A 1 542 ? -27.672 -3.059 24.304 1.00 97.50 542 THR A C 1
ATOM 4186 O O . THR A 1 542 ? -28.057 -4.167 23.916 1.00 97.50 542 THR A O 1
ATOM 4189 N N . TYR A 1 543 ? -27.662 -2.707 25.583 1.00 98.38 543 TYR A N 1
ATOM 4190 C CA . TYR A 1 543 ? -27.971 -3.570 26.712 1.00 98.38 543 TYR A CA 1
ATOM 4191 C C . TYR A 1 543 ? -29.248 -3.143 27.437 1.00 98.38 543 TYR A C 1
ATOM 4193 O O . TYR A 1 543 ? -29.676 -1.988 27.378 1.00 98.38 543 TYR A O 1
ATOM 4201 N N . LEU A 1 544 ? -29.842 -4.101 28.143 1.00 98.25 544 LEU A N 1
ATOM 4202 C CA . LEU A 1 544 ? -30.980 -3.915 29.030 1.00 98.25 544 LEU A CA 1
ATOM 4203 C C . LEU A 1 544 ? -30.601 -4.397 30.434 1.00 98.25 544 LEU A C 1
ATOM 4205 O O . LEU A 1 544 ? -30.456 -5.601 30.648 1.00 98.25 544 LEU A O 1
ATOM 4209 N N . LEU A 1 545 ? -30.444 -3.471 31.378 1.00 98.50 545 LEU A N 1
ATOM 4210 C CA . LEU A 1 545 ? -30.366 -3.782 32.804 1.00 98.50 545 LEU A CA 1
ATOM 4211 C C . LEU A 1 545 ? -31.792 -3.990 33.322 1.00 98.50 545 LEU A C 1
ATOM 4213 O O . LEU A 1 545 ? -32.616 -3.079 33.248 1.00 98.50 545 LEU A O 1
ATOM 4217 N N . ARG A 1 546 ? -32.072 -5.181 33.847 1.00 98.19 546 ARG A N 1
ATOM 4218 C CA . ARG A 1 546 ? -33.383 -5.581 34.362 1.00 98.19 546 ARG A CA 1
ATOM 4219 C C . ARG A 1 546 ? -33.262 -6.102 35.783 1.00 98.19 546 ARG A C 1
ATOM 4221 O O . ARG A 1 546 ? -32.456 -6.989 36.058 1.00 98.19 546 ARG A O 1
ATOM 4228 N N . GLU A 1 547 ? -34.136 -5.632 36.659 1.00 97.69 547 GLU A N 1
ATOM 4229 C CA . GLU A 1 547 ? -34.418 -6.332 37.906 1.00 97.69 547 GLU A CA 1
ATOM 4230 C C . GLU A 1 547 ? -35.437 -7.450 37.647 1.00 97.69 547 GLU A C 1
ATOM 4232 O O . GLU A 1 547 ? -36.489 -7.228 37.051 1.00 97.69 547 GLU A O 1
ATOM 4237 N N . VAL A 1 548 ? -35.114 -8.677 38.059 1.00 96.69 548 VAL A N 1
ATOM 4238 C CA . VAL A 1 548 ? -36.002 -9.844 37.905 1.00 96.69 548 VAL A CA 1
ATOM 4239 C C . VAL A 1 548 ? -36.736 -10.198 39.197 1.00 96.69 548 VAL A C 1
ATOM 4241 O O . VAL A 1 548 ? -37.777 -10.851 39.147 1.00 96.69 548 VAL A O 1
ATOM 4244 N N . GLU A 1 549 ? -36.218 -9.771 40.352 1.00 95.12 549 GLU A N 1
ATOM 4245 C CA . GLU A 1 549 ? -36.826 -10.009 41.663 1.00 95.12 549 GLU A CA 1
ATOM 4246 C C . GLU A 1 549 ? -36.372 -8.934 42.662 1.00 95.12 549 GLU A C 1
ATOM 4248 O O . GLU A 1 549 ? -35.242 -8.982 43.149 1.00 95.12 549 GLU A O 1
ATOM 4253 N N . ALA A 1 550 ? -37.259 -7.985 42.974 1.00 92.94 550 ALA A N 1
ATOM 4254 C CA . ALA A 1 550 ? -37.052 -7.014 44.049 1.00 92.94 550 ALA A CA 1
ATOM 4255 C C . ALA A 1 550 ? -37.208 -7.664 45.438 1.00 92.94 550 ALA A C 1
ATOM 4257 O O . ALA A 1 550 ? -38.069 -8.547 45.598 1.00 92.94 550 ALA A O 1
ATOM 4258 N N . PRO A 1 551 ? -36.474 -7.192 46.467 1.00 92.06 551 PRO A N 1
ATOM 4259 C CA . PRO A 1 551 ? -36.634 -7.661 47.841 1.00 92.06 551 PRO A CA 1
ATOM 4260 C C . PRO A 1 551 ? -38.061 -7.469 48.380 1.00 92.06 551 PRO A C 1
ATOM 4262 O O . PRO A 1 551 ? -38.873 -6.715 47.838 1.00 92.06 551 PRO A O 1
ATOM 4265 N N . GLY A 1 552 ? -38.381 -8.156 49.481 1.00 86.12 552 GLY A N 1
ATOM 4266 C CA . GLY A 1 552 ? -39.751 -8.261 50.004 1.00 86.12 552 GLY A CA 1
ATOM 4267 C C . GLY A 1 552 ? -40.463 -6.924 50.249 1.00 86.12 552 GLY A C 1
ATOM 4268 O O . GLY A 1 552 ? -41.656 -6.824 49.969 1.00 86.12 552 GLY A O 1
ATOM 4269 N N . GLU A 1 553 ? -39.730 -5.899 50.689 1.00 88.62 553 GLU A N 1
ATOM 4270 C CA . GLU A 1 553 ? -40.247 -4.563 51.031 1.00 88.62 553 GLU A CA 1
ATOM 4271 C C . GLU A 1 553 ? -40.182 -3.547 49.872 1.00 88.62 553 GLU A C 1
ATOM 4273 O O . GLU A 1 553 ? -40.572 -2.397 50.049 1.00 88.62 553 GLU A O 1
ATOM 4278 N N . TYR A 1 554 ? -39.718 -3.947 48.683 1.00 92.44 554 TYR A N 1
ATOM 4279 C CA . TYR A 1 554 ? -39.491 -3.052 47.542 1.00 92.44 554 TYR A CA 1
ATOM 4280 C C . TYR A 1 554 ? -40.346 -3.410 46.321 1.00 92.44 554 TYR A C 1
ATOM 4282 O O . TYR A 1 554 ? -40.635 -4.584 46.058 1.00 92.44 554 TYR A O 1
ATOM 4290 N N . ARG A 1 555 ? -40.759 -2.379 45.572 1.00 90.94 555 ARG A N 1
ATOM 4291 C CA . ARG A 1 555 ? -41.369 -2.532 44.243 1.00 90.94 555 ARG A CA 1
ATOM 4292 C C . ARG A 1 555 ? -40.279 -2.810 43.209 1.00 90.94 555 ARG A C 1
ATOM 4294 O O . ARG A 1 555 ? -39.193 -2.259 43.327 1.00 90.94 555 ARG A O 1
ATOM 4301 N N . LEU A 1 556 ? -40.613 -3.605 42.191 1.00 92.19 556 LEU A N 1
ATOM 4302 C CA . LEU A 1 556 ? -39.717 -3.901 41.071 1.00 92.19 556 LEU A CA 1
ATOM 4303 C C . LEU A 1 556 ? -39.374 -2.622 40.291 1.00 92.19 556 LEU A C 1
ATOM 4305 O O . LEU A 1 556 ? -40.288 -1.901 39.875 1.00 92.19 556 LEU A O 1
ATOM 4309 N N . ALA A 1 557 ? -38.086 -2.367 40.076 1.00 94.38 557 ALA A N 1
ATOM 4310 C CA . ALA A 1 557 ? -37.607 -1.300 39.207 1.00 94.38 557 ALA A CA 1
ATOM 4311 C C . ALA A 1 557 ? -37.954 -1.572 37.730 1.00 94.38 557 ALA A C 1
ATOM 4313 O O . ALA A 1 557 ? -38.106 -2.718 37.298 1.00 94.38 557 ALA A O 1
ATOM 4314 N N . ASN A 1 558 ? -38.068 -0.510 36.931 1.00 96.06 558 ASN A N 1
ATOM 4315 C CA . ASN A 1 558 ? -38.239 -0.633 35.483 1.00 96.06 558 ASN A CA 1
ATOM 4316 C C . ASN A 1 558 ? -36.887 -0.883 34.805 1.00 96.06 558 ASN A C 1
ATOM 4318 O O . ASN A 1 558 ? -35.844 -0.433 35.288 1.00 96.06 558 ASN A O 1
ATOM 4322 N N . ASP A 1 559 ? -36.923 -1.549 33.650 1.00 97.56 559 ASP A N 1
ATOM 4323 C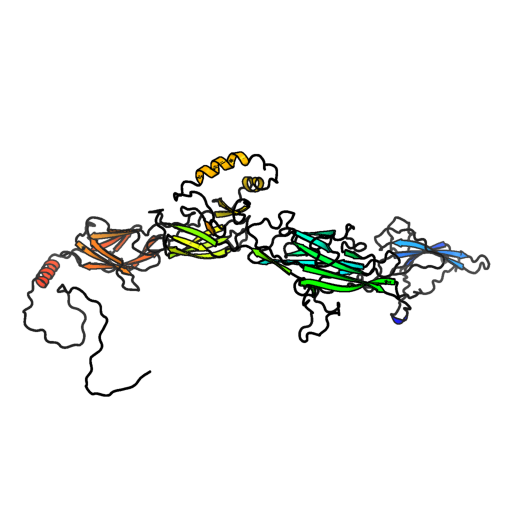 CA . ASP A 1 559 ? -35.730 -1.803 32.844 1.00 97.56 559 ASP A CA 1
ATOM 4324 C C . ASP A 1 559 ? -35.016 -0.501 32.431 1.00 97.56 559 ASP A C 1
ATOM 4326 O O . ASP A 1 559 ? -35.655 0.495 32.079 1.00 97.56 559 ASP A O 1
ATOM 4330 N N . VAL A 1 560 ? -33.684 -0.545 32.382 1.00 98.19 560 VAL A N 1
ATOM 4331 C CA . VAL A 1 560 ? -32.826 0.546 31.901 1.00 98.19 560 VAL A CA 1
ATOM 4332 C C . VAL A 1 560 ? -32.124 0.108 30.621 1.00 98.19 560 VAL A C 1
ATOM 4334 O O . VAL A 1 560 ? -31.434 -0.911 30.594 1.00 98.19 560 VAL A O 1
ATOM 4337 N N . GLU A 1 561 ? -32.287 0.884 29.552 1.00 98.38 561 GLU A N 1
ATOM 4338 C CA . GLU A 1 561 ? -31.619 0.659 28.268 1.00 98.38 561 GLU A CA 1
ATOM 4339 C C . GLU A 1 561 ? -30.339 1.500 28.224 1.00 98.38 561 GLU A C 1
ATOM 4341 O O . GLU A 1 561 ? -30.402 2.712 28.430 1.00 98.38 561 GLU A O 1
ATOM 4346 N N . PHE A 1 562 ? -29.184 0.890 27.957 1.00 98.50 562 PHE A N 1
ATOM 4347 C CA . PHE A 1 562 ? -27.903 1.601 27.895 1.00 98.50 562 PHE A CA 1
ATOM 4348 C C . PHE A 1 562 ? -26.984 1.058 26.796 1.00 98.50 562 PHE A C 1
ATOM 4350 O O . PHE A 1 562 ? -27.180 -0.041 26.280 1.00 98.50 562 PHE A O 1
ATOM 4357 N N . VAL A 1 563 ? -25.979 1.845 26.427 1.00 97.75 563 VAL A N 1
ATOM 4358 C CA . VAL A 1 563 ? -24.939 1.506 25.449 1.00 97.75 563 VAL A CA 1
ATOM 435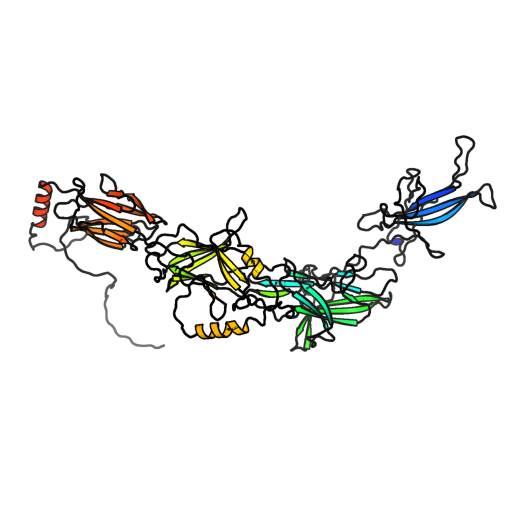9 C C . VAL A 1 563 ? -23.577 1.931 25.997 1.00 97.75 563 VAL A C 1
ATOM 4361 O O . VAL A 1 563 ? -23.499 2.861 26.802 1.00 97.75 563 VAL A O 1
ATOM 4364 N N . ILE A 1 564 ? -22.520 1.243 25.574 1.00 96.81 564 ILE A N 1
ATOM 4365 C CA . ILE A 1 564 ? -21.127 1.645 25.795 1.00 96.81 564 ILE A CA 1
ATOM 4366 C C . ILE A 1 564 ? -20.580 2.081 24.435 1.00 96.81 564 ILE A C 1
ATOM 4368 O O . ILE A 1 564 ? -20.694 1.319 23.472 1.00 96.81 564 ILE A O 1
ATOM 4372 N N . ASP A 1 565 ? -20.039 3.292 24.319 1.00 94.75 565 ASP A N 1
ATOM 4373 C CA . ASP A 1 565 ? -19.404 3.735 23.074 1.00 94.75 565 ASP A CA 1
ATOM 4374 C C . ASP A 1 565 ? -18.043 3.054 22.844 1.00 94.75 565 ASP A C 1
ATOM 4376 O O . ASP A 1 565 ? -17.535 2.331 23.702 1.00 94.75 565 ASP A O 1
ATOM 4380 N N . ASN A 1 566 ? -17.444 3.278 21.672 1.00 93.62 566 ASN A N 1
ATOM 4381 C CA . ASN A 1 566 ? -16.159 2.676 21.306 1.00 93.62 566 ASN A CA 1
ATOM 4382 C C . ASN A 1 566 ? -15.034 2.968 22.312 1.00 93.62 566 ASN A C 1
ATOM 4384 O O . ASN A 1 566 ? -14.130 2.153 22.430 1.00 93.62 566 ASN A O 1
ATOM 4388 N N . TYR A 1 567 ? -15.093 4.078 23.048 1.00 92.06 567 TYR A N 1
ATOM 4389 C CA . TYR A 1 567 ? -14.046 4.525 23.971 1.00 92.06 567 TYR A CA 1
ATOM 4390 C C . TYR A 1 567 ? -14.390 4.225 25.437 1.00 92.06 567 TYR A C 1
ATOM 4392 O O . TYR A 1 567 ? -13.712 4.689 26.349 1.00 92.06 567 TYR A O 1
ATOM 4400 N N . GLY A 1 568 ? -15.437 3.428 25.675 1.00 92.50 568 GLY A N 1
ATOM 4401 C CA . GLY A 1 568 ? -15.831 2.978 27.005 1.00 92.50 568 GLY A CA 1
ATOM 4402 C C . GLY A 1 568 ? -16.790 3.906 27.745 1.00 92.50 568 GLY A C 1
ATOM 4403 O O . GLY A 1 568 ? -17.112 3.600 28.891 1.00 92.50 568 GLY A O 1
ATOM 4404 N N . ASN A 1 569 ? -17.282 4.993 27.142 1.00 94.81 569 ASN A N 1
ATOM 4405 C CA . ASN A 1 569 ? -18.248 5.874 27.802 1.00 94.81 569 ASN A CA 1
ATOM 4406 C C . ASN A 1 569 ? -19.632 5.215 27.825 1.00 94.81 569 ASN A C 1
ATOM 4408 O O . ASN A 1 569 ? -20.172 4.828 26.784 1.00 94.81 569 ASN A O 1
ATOM 4412 N N . VAL A 1 570 ? -20.239 5.115 29.007 1.00 97.12 570 VAL A N 1
ATOM 4413 C CA . VAL A 1 570 ? -21.614 4.621 29.152 1.00 97.12 570 VAL A CA 1
ATOM 4414 C C . VAL A 1 570 ? -22.616 5.724 28.790 1.00 97.12 570 VAL A C 1
ATOM 4416 O O . VAL A 1 570 ? -22.411 6.903 29.064 1.00 97.12 570 VAL A O 1
ATOM 4419 N N . THR A 1 571 ? -23.745 5.359 28.184 1.00 97.88 571 THR A N 1
ATOM 4420 C CA . THR A 1 571 ? -24.902 6.249 28.003 1.00 97.88 571 THR A CA 1
ATOM 4421 C C . THR A 1 571 ? -26.195 5.477 28.226 1.00 97.88 571 THR A C 1
ATOM 4423 O O . THR A 1 571 ? -26.446 4.471 27.565 1.00 97.88 571 THR A O 1
ATOM 4426 N N . ILE A 1 572 ? -27.050 5.970 29.127 1.00 97.81 572 ILE A N 1
ATOM 4427 C CA . ILE A 1 572 ? -28.420 5.466 29.284 1.00 97.81 572 ILE A CA 1
ATOM 4428 C C . ILE A 1 572 ? -29.295 6.078 28.183 1.00 97.81 572 ILE A C 1
ATOM 4430 O O . ILE A 1 572 ? -29.382 7.299 28.059 1.00 97.81 572 ILE A O 1
ATOM 4434 N N . THR A 1 573 ? -29.956 5.237 27.390 1.00 97.00 573 THR A N 1
ATOM 4435 C CA . THR A 1 573 ? -30.842 5.655 26.295 1.00 97.00 573 THR A CA 1
ATOM 4436 C C . THR A 1 573 ? -32.317 5.689 26.708 1.00 97.00 573 THR A C 1
ATOM 4438 O O . THR A 1 573 ? -33.070 6.475 26.129 1.00 97.00 573 THR A O 1
ATOM 4441 N N . LYS A 1 574 ? -32.743 4.878 27.698 1.00 96.06 574 LYS A N 1
ATOM 4442 C CA . LYS A 1 574 ? -34.103 4.860 28.297 1.00 96.06 574 LYS A CA 1
ATOM 4443 C C . LYS A 1 574 ? -34.098 4.317 29.732 1.00 96.06 574 LYS A C 1
ATOM 4445 O O . LYS A 1 574 ? -33.163 3.618 30.109 1.00 96.06 574 LYS A O 1
ATOM 4450 N N . GLY A 1 575 ? -35.172 4.551 30.493 1.00 93.06 575 GLY A N 1
ATOM 4451 C CA . GLY A 1 575 ? -35.353 3.995 31.841 1.00 93.06 575 GLY A CA 1
ATOM 4452 C C . GLY A 1 575 ? -34.905 4.926 32.972 1.00 93.06 575 GLY A C 1
ATOM 4453 O O . GLY A 1 575 ? -34.673 4.465 34.087 1.00 93.06 575 GLY A O 1
ATOM 4454 N N . THR A 1 576 ? -34.769 6.228 32.703 1.00 94.06 576 THR A N 1
ATOM 4455 C CA . THR A 1 576 ? -34.472 7.271 33.711 1.00 94.06 576 THR A CA 1
ATOM 4456 C C . THR A 1 576 ? -35.727 8.011 34.184 1.00 94.06 576 THR A C 1
ATOM 4458 O O . THR A 1 576 ? -35.686 8.788 35.141 1.00 94.06 576 THR A O 1
ATOM 4461 N N . GLU A 1 577 ? -36.869 7.774 33.534 1.00 90.44 577 GLU A N 1
ATOM 4462 C CA . GLU A 1 577 ? -38.156 8.361 33.881 1.00 90.44 577 GLU A CA 1
ATOM 4463 C C . GLU A 1 577 ? -38.527 8.147 35.359 1.00 90.44 577 GLU A C 1
ATOM 4465 O O . GLU A 1 577 ? -38.296 7.093 35.949 1.00 90.44 577 GLU A O 1
ATOM 4470 N N . ASN A 1 578 ? -39.115 9.180 35.969 1.00 86.75 578 ASN A N 1
ATOM 4471 C CA . ASN A 1 578 ? -39.528 9.207 37.379 1.00 86.75 578 ASN A CA 1
ATOM 4472 C C . ASN A 1 578 ? -38.411 8.914 38.407 1.00 86.75 578 ASN A C 1
ATOM 4474 O O . ASN A 1 578 ? -38.724 8.622 39.558 1.00 86.75 578 ASN A O 1
ATOM 4478 N N . GLY A 1 579 ? -37.132 9.023 38.025 1.00 87.12 579 GLY A N 1
ATOM 4479 C CA . GLY A 1 579 ? -36.000 8.745 38.917 1.00 87.12 579 GLY A CA 1
ATOM 4480 C C . GLY A 1 579 ? -35.667 7.257 39.055 1.00 87.12 579 GLY A C 1
ATOM 4481 O O . GLY A 1 579 ? -35.003 6.876 40.011 1.00 87.12 579 GLY A O 1
ATOM 4482 N N . ASN A 1 580 ? -36.121 6.417 38.117 1.00 94.19 580 ASN A N 1
ATOM 4483 C CA . ASN A 1 580 ? -35.846 4.977 38.102 1.00 94.19 580 ASN A CA 1
ATOM 4484 C C . ASN A 1 580 ? -34.338 4.659 38.052 1.00 94.19 580 ASN A C 1
ATOM 4486 O O . ASN A 1 580 ? -33.880 3.729 38.713 1.00 94.19 580 ASN A O 1
ATOM 4490 N N . ALA A 1 581 ? -33.560 5.451 37.310 1.00 96.56 581 ALA A N 1
ATOM 4491 C CA . ALA A 1 581 ? -32.109 5.322 37.251 1.00 96.56 581 ALA A CA 1
ATOM 4492 C C . ALA A 1 581 ? -31.404 6.646 36.930 1.00 96.56 581 ALA A C 1
ATOM 4494 O O . ALA A 1 581 ? -31.981 7.546 36.316 1.00 96.56 581 ALA A O 1
ATOM 4495 N N . GLU A 1 582 ? -30.128 6.717 37.298 1.00 96.38 582 GLU A N 1
ATOM 4496 C CA . GLU A 1 582 ? -29.191 7.788 36.946 1.00 96.38 582 GLU A CA 1
ATOM 4497 C C . GLU A 1 582 ? -27.837 7.207 36.506 1.00 96.38 582 GLU A C 1
ATOM 4499 O O . GLU A 1 582 ? -27.532 6.037 36.751 1.00 96.38 582 GLU A O 1
ATOM 4504 N N . LEU A 1 583 ? -27.020 8.042 35.863 1.00 96.81 583 LEU A N 1
ATOM 4505 C CA . LEU A 1 583 ? -25.664 7.717 35.429 1.00 96.81 583 LEU A CA 1
ATOM 4506 C C . LEU A 1 583 ? -24.686 8.741 36.016 1.00 96.81 583 LEU A C 1
ATOM 4508 O O . LEU A 1 583 ? -24.897 9.944 35.862 1.00 96.81 583 LEU A O 1
ATOM 4512 N N . SER A 1 584 ? -23.610 8.262 36.638 1.00 95.25 584 SER A N 1
ATOM 4513 C CA . SER A 1 584 ? -22.449 9.069 37.024 1.00 95.25 584 SER A CA 1
ATOM 4514 C C . SER A 1 584 ? -21.192 8.379 36.513 1.00 95.25 584 SER A C 1
ATOM 4516 O O . SER A 1 584 ? -20.910 7.249 36.914 1.00 95.25 584 SER A O 1
ATOM 4518 N N . ASP A 1 585 ? -20.450 9.042 35.629 1.00 92.38 585 ASP A N 1
ATOM 4519 C CA . ASP A 1 585 ? -19.352 8.441 34.864 1.00 92.38 585 ASP A CA 1
ATOM 4520 C C . ASP A 1 585 ? -19.823 7.126 34.199 1.00 92.38 585 ASP A C 1
ATOM 4522 O O . ASP A 1 585 ? -20.826 7.131 33.487 1.00 92.38 585 ASP A O 1
ATOM 4526 N N . ASN A 1 586 ? -19.179 5.991 34.491 1.00 93.44 586 ASN A N 1
ATOM 4527 C CA . ASN A 1 586 ? -19.599 4.657 34.037 1.00 93.44 586 ASN A CA 1
ATOM 4528 C C . ASN A 1 586 ? -20.408 3.860 35.085 1.00 93.44 586 ASN A C 1
ATOM 4530 O O . ASN A 1 586 ? -20.530 2.635 34.992 1.00 93.44 586 ASN A O 1
ATOM 4534 N N . THR A 1 587 ? -20.952 4.538 36.099 1.00 97.50 587 THR A N 1
ATOM 4535 C CA . THR A 1 587 ? -21.744 3.923 37.172 1.00 97.50 587 THR A CA 1
ATOM 4536 C C . THR A 1 587 ? -23.232 4.181 36.961 1.00 97.50 587 THR A C 1
ATOM 4538 O O . THR A 1 587 ? -23.698 5.314 37.097 1.00 97.50 587 THR A O 1
ATOM 4541 N N . ILE A 1 588 ? -23.990 3.124 36.667 1.00 98.12 588 ILE A N 1
ATOM 4542 C CA . ILE A 1 588 ? -25.455 3.162 36.597 1.00 98.12 588 ILE A CA 1
ATOM 4543 C C . ILE A 1 588 ? -26.003 2.928 38.007 1.00 98.12 588 ILE A C 1
ATOM 4545 O O . ILE A 1 588 ? -25.803 1.861 38.587 1.00 98.12 588 ILE A O 1
ATOM 4549 N N . THR A 1 589 ? -26.737 3.888 38.560 1.00 98.12 589 THR A N 1
ATOM 4550 C CA . THR A 1 589 ? -27.475 3.688 39.813 1.00 98.12 589 THR A CA 1
ATOM 4551 C C . THR A 1 589 ? -28.933 3.387 39.491 1.00 98.12 589 THR A C 1
ATOM 4553 O O . THR A 1 589 ? -29.622 4.226 38.916 1.00 98.12 589 THR A O 1
ATOM 4556 N N . LEU A 1 590 ? -29.401 2.192 39.867 1.00 97.88 590 LEU A N 1
ATOM 4557 C CA . LEU A 1 590 ? -30.784 1.740 39.700 1.00 97.88 590 LEU A CA 1
ATOM 4558 C C . LEU A 1 590 ? -31.536 1.815 41.037 1.00 97.88 590 LEU A C 1
ATOM 4560 O O . LEU A 1 590 ? -31.167 1.153 42.015 1.00 97.88 590 LEU A O 1
ATOM 4564 N N . TYR A 1 591 ? -32.626 2.573 41.072 1.00 96.62 591 TYR A N 1
ATOM 4565 C CA . TYR A 1 591 ? -33.363 2.879 42.294 1.00 96.62 591 TYR A CA 1
ATOM 4566 C C . TYR A 1 591 ? -34.561 1.948 42.521 1.00 96.62 591 TYR A C 1
ATOM 4568 O O . TYR A 1 591 ? -35.340 1.727 41.601 1.00 96.62 591 TYR A O 1
ATOM 4576 N N . ASP A 1 592 ? -34.748 1.448 43.751 1.00 94.00 592 ASP A N 1
ATOM 4577 C CA . ASP A 1 592 ? -36.031 0.854 44.175 1.00 94.00 592 ASP A CA 1
ATOM 4578 C C . ASP A 1 592 ? -36.825 1.800 45.053 1.00 94.00 592 ASP A C 1
ATOM 4580 O O . ASP A 1 592 ? -36.299 2.436 45.968 1.00 94.00 592 ASP A O 1
ATOM 4584 N N . THR A 1 593 ? -38.136 1.798 44.840 1.00 92.50 593 THR A N 1
ATOM 4585 C CA . THR A 1 593 ? -39.086 2.440 45.740 1.00 92.50 593 THR A CA 1
ATOM 4586 C C . THR A 1 593 ? -39.577 1.430 46.772 1.00 92.50 593 THR A C 1
ATOM 4588 O O . THR A 1 593 ? -40.221 0.435 46.426 1.00 92.50 593 THR A O 1
ATOM 4591 N N . MET A 1 594 ? -39.291 1.701 48.047 1.00 90.38 594 MET A N 1
ATOM 4592 C CA . MET A 1 594 ? -39.851 0.958 49.176 1.00 90.38 594 MET A CA 1
ATOM 4593 C C . MET A 1 594 ? -41.385 1.032 49.152 1.00 90.38 594 MET A C 1
ATOM 4595 O O . MET A 1 594 ? -41.958 2.098 48.915 1.00 90.38 594 MET A O 1
ATOM 4599 N N . MET A 1 595 ? -42.049 -0.097 49.382 1.00 87.81 595 MET A N 1
ATOM 4600 C CA . MET A 1 595 ? -43.506 -0.186 49.454 1.00 87.81 595 MET A CA 1
ATOM 4601 C C . MET A 1 595 ? -44.043 0.435 50.745 1.00 87.81 595 MET A C 1
ATOM 4603 O O . MET A 1 595 ? -43.416 0.367 51.804 1.00 87.81 595 MET A O 1
ATOM 4607 N N . ASP A 1 596 ? -45.250 0.991 50.667 1.00 85.50 596 ASP A N 1
ATOM 4608 C CA . ASP A 1 596 ? -45.983 1.426 51.853 1.00 85.50 596 ASP A CA 1
ATOM 4609 C C . ASP A 1 596 ? -46.498 0.208 52.644 1.00 85.50 596 ASP A C 1
ATOM 4611 O O . ASP A 1 596 ? -46.757 -0.859 52.085 1.00 85.50 596 ASP A O 1
ATOM 4615 N N . ALA A 1 597 ? -46.690 0.359 53.959 1.00 76.00 597 ALA A N 1
ATOM 4616 C CA . ALA A 1 597 ? -47.032 -0.758 54.851 1.00 76.00 597 ALA A CA 1
ATOM 4617 C C . ALA A 1 597 ? -48.306 -1.532 54.436 1.00 76.00 597 ALA A C 1
ATOM 4619 O O . ALA A 1 597 ? -48.383 -2.744 54.634 1.00 76.00 597 ALA A O 1
ATOM 4620 N N . GLU A 1 598 ? -49.283 -0.857 53.820 1.00 77.38 598 GLU A N 1
ATOM 4621 C CA . GLU A 1 598 ? -50.500 -1.496 53.298 1.00 77.38 598 GLU A CA 1
ATOM 4622 C C . GLU A 1 598 ? -50.232 -2.405 52.082 1.00 77.38 598 GLU A C 1
ATOM 4624 O O . GLU A 1 598 ? -50.931 -3.403 51.905 1.00 77.38 598 GLU A O 1
ATOM 4629 N N . GLU A 1 599 ? -49.222 -2.100 51.259 1.00 76.12 599 GLU A N 1
ATOM 4630 C CA . GLU A 1 599 ? -48.817 -2.925 50.110 1.00 76.12 599 GLU A CA 1
ATOM 4631 C C . GLU A 1 599 ? -48.013 -4.151 50.561 1.00 76.12 599 GLU A C 1
ATOM 4633 O O . GLU A 1 599 ? -48.238 -5.254 50.058 1.00 76.12 599 GLU A O 1
ATOM 4638 N N . VAL A 1 600 ? -47.136 -3.989 51.560 1.00 74.00 600 VAL A N 1
ATOM 4639 C CA . VAL A 1 600 ? -46.382 -5.104 52.162 1.00 74.00 600 VAL A CA 1
ATOM 4640 C C . VAL A 1 600 ? -47.345 -6.138 52.756 1.00 74.00 600 VAL A C 1
ATOM 4642 O O . VAL A 1 600 ? -47.272 -7.318 52.406 1.00 74.00 600 VAL A O 1
ATOM 4645 N N . GLU A 1 601 ? -48.329 -5.704 53.556 1.00 74.38 601 GLU A N 1
ATOM 4646 C CA . GLU A 1 601 ? -49.356 -6.603 54.104 1.00 74.38 601 GLU A CA 1
ATOM 4647 C C . GLU A 1 601 ? -50.215 -7.286 53.023 1.00 74.38 601 GLU A C 1
ATOM 4649 O O . GLU A 1 601 ? -50.749 -8.371 53.264 1.00 74.38 601 GLU A O 1
ATOM 4654 N N . GLN A 1 602 ? -50.404 -6.675 51.847 1.00 72.88 602 GLN A N 1
ATOM 4655 C CA . GLN A 1 602 ? -51.105 -7.320 50.731 1.00 72.88 602 GLN A CA 1
ATOM 4656 C C . GLN A 1 602 ? -50.229 -8.400 50.084 1.00 72.88 602 GLN A C 1
ATOM 4658 O O . GLN A 1 602 ? -50.690 -9.532 49.925 1.00 72.88 602 GLN A O 1
ATOM 4663 N N . ARG A 1 603 ? -48.955 -8.097 49.802 1.00 73.06 603 ARG A N 1
ATOM 4664 C CA . ARG A 1 603 ? -47.989 -9.040 49.207 1.00 73.06 603 ARG A CA 1
ATOM 4665 C C . ARG A 1 603 ? -47.775 -10.276 50.092 1.00 73.06 603 ARG A C 1
ATOM 4667 O O . ARG A 1 603 ? -47.735 -11.400 49.584 1.00 73.06 603 ARG A O 1
ATOM 4674 N N . GLU A 1 604 ? -47.716 -10.101 51.414 1.00 71.31 604 GLU A N 1
ATOM 4675 C CA . GLU A 1 604 ? -47.657 -11.211 52.379 1.00 71.31 604 GLU A CA 1
ATOM 4676 C C . GLU A 1 604 ? -48.937 -12.067 52.382 1.00 71.31 604 GLU A C 1
ATOM 4678 O O . GLU A 1 604 ? -48.870 -13.299 52.412 1.00 71.31 604 GLU A O 1
ATOM 4683 N N . ARG A 1 605 ? -50.126 -11.451 52.306 1.00 68.56 605 ARG A N 1
ATOM 4684 C CA . ARG A 1 605 ? -51.406 -12.186 52.244 1.00 68.56 605 ARG A CA 1
ATOM 4685 C C . ARG A 1 605 ? -51.589 -12.959 50.941 1.00 68.56 605 ARG A C 1
ATOM 4687 O O . ARG A 1 605 ? -52.219 -14.015 50.953 1.00 68.56 605 ARG A O 1
ATOM 4694 N N . GLU A 1 606 ? -51.069 -12.452 49.827 1.00 66.31 606 GLU A N 1
ATOM 4695 C CA . GLU A 1 606 ? -51.118 -13.155 48.542 1.00 66.31 606 GLU A CA 1
ATOM 4696 C C . GLU A 1 606 ? -50.145 -14.339 48.502 1.00 66.31 606 GLU A C 1
ATOM 4698 O O . GLU A 1 606 ? -50.535 -15.429 48.085 1.00 66.31 606 GLU A O 1
ATOM 4703 N N . THR A 1 607 ? -48.924 -14.177 49.021 1.00 60.25 607 THR A N 1
ATOM 4704 C CA . THR A 1 607 ? -47.922 -15.261 49.084 1.00 60.25 607 THR A CA 1
ATOM 4705 C C . THR A 1 607 ? -48.235 -16.351 50.117 1.00 60.25 607 THR A C 1
ATOM 4707 O O . THR A 1 607 ? -47.812 -17.491 49.937 1.00 60.25 607 THR A O 1
ATOM 4710 N N . THR A 1 608 ? -49.015 -16.057 51.163 1.00 56.00 608 THR A N 1
ATOM 4711 C CA . THR A 1 608 ? -49.435 -17.046 52.183 1.00 56.00 608 THR A CA 1
ATOM 4712 C C . THR A 1 608 ? -50.757 -17.762 51.872 1.00 56.00 608 THR A C 1
ATOM 4714 O O . THR A 1 608 ? -51.211 -18.605 52.650 1.00 56.00 608 THR A O 1
ATOM 4717 N N . ARG A 1 609 ? -51.397 -17.470 50.733 1.00 53.78 609 ARG A N 1
ATOM 4718 C CA . ARG A 1 609 ? -52.695 -18.051 50.368 1.00 53.78 609 ARG A CA 1
ATOM 4719 C C . ARG A 1 609 ? -52.550 -19.470 49.803 1.00 53.78 609 ARG A C 1
ATOM 4721 O O . ARG A 1 609 ? -52.322 -19.649 48.609 1.00 53.78 609 ARG A O 1
ATOM 4728 N N . GLU A 1 610 ? -52.769 -20.486 50.641 1.00 47.88 610 GLU A N 1
ATOM 4729 C CA . GLU A 1 610 ? -52.817 -21.887 50.191 1.00 47.88 610 GLU A CA 1
ATOM 4730 C C . GLU A 1 610 ? -53.842 -22.097 49.058 1.00 47.88 610 GLU A C 1
ATOM 4732 O O . GLU A 1 610 ? -55.034 -21.798 49.194 1.00 47.88 610 GLU A O 1
ATOM 4737 N N . VAL A 1 611 ? -53.384 -22.656 47.934 1.00 49.06 611 VAL A N 1
ATOM 4738 C CA . VAL A 1 611 ? -54.244 -23.060 46.814 1.00 49.06 611 VAL A CA 1
ATOM 4739 C C . VAL A 1 611 ? -54.809 -24.459 47.098 1.00 49.06 611 VAL A C 1
ATOM 4741 O O . VAL A 1 611 ? -54.028 -25.399 47.262 1.00 49.06 611 VAL A O 1
ATOM 4744 N N . PRO A 1 612 ? -56.143 -24.661 47.117 1.00 41.94 612 PRO A N 1
ATOM 4745 C CA . PRO A 1 612 ? -56.717 -25.985 47.334 1.00 41.94 612 PRO A CA 1
ATOM 4746 C C . PRO A 1 612 ? -56.335 -26.952 46.208 1.00 41.94 612 PRO A C 1
ATOM 4748 O O . PRO A 1 612 ? -56.613 -26.704 45.033 1.00 41.94 612 PRO A O 1
ATOM 4751 N N . LEU A 1 613 ? -55.737 -28.087 46.574 1.00 39.19 613 LEU A N 1
ATOM 4752 C CA . LEU A 1 613 ? -55.295 -29.135 45.652 1.00 39.19 613 LEU A CA 1
ATOM 4753 C C . LEU A 1 613 ? -56.502 -29.866 45.023 1.00 39.19 613 LEU A C 1
ATOM 4755 O O . LEU A 1 613 ? -56.885 -30.940 45.487 1.00 39.19 613 LEU A O 1
ATOM 4759 N N . GLY A 1 614 ? -57.146 -29.268 44.008 1.00 49.06 614 GLY A N 1
ATOM 4760 C CA . GLY A 1 614 ? -58.476 -29.743 43.598 1.00 49.06 614 GLY A CA 1
ATOM 4761 C C . GLY A 1 614 ? -59.043 -29.417 42.211 1.00 49.06 614 GLY A C 1
ATOM 4762 O O . GLY A 1 614 ? -60.097 -29.968 41.923 1.00 49.06 614 GLY A O 1
ATOM 4763 N N . THR A 1 615 ? -58.414 -28.620 41.333 1.00 40.28 615 THR A N 1
ATOM 4764 C CA . THR A 1 615 ? -58.883 -28.477 39.926 1.00 40.28 615 THR A CA 1
ATOM 4765 C C . THR A 1 615 ? -57.826 -27.872 38.996 1.00 40.28 615 THR A C 1
ATOM 4767 O O . THR A 1 615 ? -57.730 -26.653 38.901 1.00 40.28 615 THR A O 1
ATOM 4770 N N . ILE A 1 616 ? -57.105 -28.706 38.235 1.00 36.09 616 ILE A N 1
ATOM 4771 C CA . ILE A 1 616 ? -56.497 -28.312 36.949 1.00 36.09 616 ILE A CA 1
ATOM 4772 C C . ILE A 1 616 ? -56.664 -29.474 35.956 1.00 36.09 616 ILE A C 1
ATOM 4774 O O . ILE A 1 616 ? -55.873 -30.413 35.925 1.00 36.09 616 ILE A O 1
ATOM 4778 N N . LEU A 1 617 ? -57.712 -29.403 35.133 1.00 30.91 617 LEU A N 1
ATOM 4779 C CA . LEU A 1 617 ? -57.823 -30.136 33.870 1.00 30.91 617 LEU A CA 1
ATOM 4780 C C . LEU A 1 617 ? -58.178 -29.121 32.780 1.00 30.91 617 LEU A C 1
ATOM 4782 O O . LEU A 1 617 ? -59.052 -28.281 32.966 1.00 30.91 617 LEU A O 1
ATOM 4786 N N . ALA A 1 618 ? -57.426 -29.191 31.688 1.00 37.59 618 ALA A N 1
ATOM 4787 C CA . ALA A 1 618 ? -57.237 -28.154 30.680 1.00 37.59 618 ALA A CA 1
ATOM 4788 C C . ALA A 1 618 ? -58.497 -27.549 30.035 1.00 37.59 618 ALA A C 1
ATOM 4790 O O . ALA A 1 618 ? -59.456 -28.260 29.743 1.00 37.59 618 ALA A O 1
ATOM 4791 N N . GLN A 1 619 ? -58.363 -26.295 29.583 1.00 32.50 619 GLN A N 1
ATOM 4792 C CA . GLN A 1 619 ? -58.589 -25.966 28.170 1.00 32.50 619 GLN A CA 1
ATOM 4793 C C . GLN A 1 619 ? -57.739 -24.763 27.724 1.00 32.50 619 GLN A C 1
ATOM 4795 O O . GLN A 1 619 ? -57.388 -23.902 28.523 1.00 32.50 619 GLN A O 1
ATOM 4800 N N . THR A 1 620 ? -57.337 -24.778 26.454 1.00 35.44 620 THR A N 1
ATOM 4801 C CA . THR A 1 620 ? -56.350 -23.881 25.828 1.00 35.44 620 THR A CA 1
ATOM 4802 C C . THR A 1 620 ? -56.988 -22.668 25.153 1.00 35.44 620 THR A C 1
ATOM 4804 O O . THR A 1 620 ? -57.960 -22.846 24.418 1.00 35.44 620 THR A O 1
ATOM 4807 N N . GLY A 1 621 ? -56.355 -21.496 25.264 1.00 36.22 621 GLY A N 1
ATOM 4808 C CA . GLY A 1 621 ? -56.648 -20.307 24.451 1.00 36.22 621 GLY A CA 1
ATOM 4809 C C . GLY A 1 621 ? -56.650 -19.024 25.282 1.00 36.22 621 GLY A C 1
ATOM 4810 O O . GLY A 1 621 ? -57.480 -18.906 26.172 1.00 36.22 621 GLY A O 1
ATOM 4811 N N . ASP A 1 622 ? -55.738 -18.103 24.949 1.00 36.84 622 ASP A N 1
ATOM 4812 C CA . ASP A 1 622 ? -55.497 -16.777 25.550 1.00 36.84 622 ASP A CA 1
ATOM 4813 C C . ASP A 1 622 ? -55.150 -16.714 27.055 1.00 36.84 622 ASP A C 1
ATOM 4815 O O . ASP A 1 622 ? -55.884 -17.206 27.904 1.00 36.84 622 ASP A O 1
ATOM 4819 N N . MET A 1 623 ? -54.031 -16.045 27.385 1.00 29.12 623 MET A N 1
ATOM 4820 C CA . MET A 1 623 ? -53.903 -15.024 28.450 1.00 29.12 623 MET A CA 1
ATOM 4821 C C . MET A 1 623 ? -52.437 -14.607 28.704 1.00 29.12 623 MET A C 1
ATOM 4823 O O . MET A 1 623 ? -51.537 -15.437 28.798 1.00 29.12 623 MET A O 1
ATOM 4827 N N . LEU A 1 624 ? -52.250 -13.307 28.942 1.00 25.77 624 LEU A N 1
ATOM 4828 C CA . LEU A 1 624 ? -51.274 -12.729 29.878 1.00 25.77 624 LEU A CA 1
ATOM 4829 C C . LEU A 1 624 ? -52.084 -12.099 31.035 1.00 25.77 624 LEU A C 1
ATOM 4831 O O . LEU A 1 624 ? -53.231 -11.714 30.800 1.00 25.77 624 LEU A O 1
ATOM 4835 N N . PRO A 1 625 ? -51.495 -11.820 32.209 1.00 42.00 625 PRO A N 1
ATOM 4836 C CA . PRO A 1 625 ? -50.577 -12.653 32.988 1.00 42.00 625 PRO A CA 1
ATOM 4837 C C . PRO A 1 625 ? -51.084 -12.824 34.442 1.00 42.00 625 PRO A C 1
ATOM 4839 O O . PRO A 1 625 ? -51.789 -11.962 34.961 1.00 42.00 625 PRO A O 1
ATOM 4842 N N . ILE A 1 626 ? -50.676 -13.884 35.152 1.00 31.44 626 ILE A N 1
ATOM 4843 C CA . ILE A 1 626 ? -50.780 -13.939 36.627 1.00 31.44 626 ILE A CA 1
ATOM 4844 C C . ILE A 1 626 ? -49.448 -14.418 37.213 1.00 31.44 626 ILE A C 1
ATOM 4846 O O . ILE A 1 626 ? -48.793 -15.304 36.663 1.00 31.44 626 ILE A O 1
ATOM 4850 N N . LEU A 1 627 ? -49.057 -13.775 38.313 1.00 30.38 627 LEU A N 1
ATOM 4851 C CA . LEU A 1 627 ? -47.784 -13.922 39.007 1.00 30.38 627 LEU A CA 1
ATOM 4852 C C . LEU A 1 627 ? -47.520 -15.331 39.572 1.00 30.38 627 LEU A C 1
ATOM 4854 O O . LEU A 1 627 ? -48.384 -15.952 40.183 1.00 30.38 627 LEU A O 1
ATOM 4858 N N . GLY A 1 628 ? -46.261 -15.747 39.418 1.00 29.14 628 GLY A N 1
ATOM 4859 C CA . GLY A 1 628 ? -45.428 -16.452 40.399 1.00 29.14 628 GLY A CA 1
ATOM 4860 C C . GLY A 1 628 ? -46.034 -17.508 41.331 1.00 29.14 628 GLY A C 1
ATOM 4861 O O . GLY A 1 628 ? -46.476 -17.188 42.429 1.00 29.14 628 GLY A O 1
ATOM 4862 N N . ILE A 1 629 ? -45.792 -18.782 41.005 1.00 33.66 629 ILE A N 1
ATOM 4863 C CA . ILE A 1 629 ? -45.341 -19.786 41.988 1.00 33.66 629 ILE A CA 1
ATOM 4864 C C . ILE A 1 629 ? -44.107 -20.478 41.387 1.00 33.66 629 ILE A C 1
ATOM 4866 O O . ILE A 1 629 ? -44.076 -20.769 40.193 1.00 33.66 629 ILE A O 1
ATOM 4870 N N . GLY A 1 630 ? -43.054 -20.652 42.190 1.00 28.38 630 GLY A N 1
ATOM 4871 C CA . GLY A 1 630 ? -41.709 -20.961 41.695 1.00 28.38 630 GLY A CA 1
ATOM 4872 C C . GLY A 1 630 ? -41.404 -22.431 41.371 1.00 28.38 630 GLY A C 1
ATOM 4873 O O . GLY A 1 630 ? -42.183 -23.340 41.643 1.00 28.38 630 GLY A O 1
ATOM 4874 N N . ALA A 1 631 ? -40.176 -22.619 40.873 1.00 29.47 631 ALA A N 1
ATOM 4875 C CA . ALA A 1 631 ? -39.446 -23.881 40.704 1.00 29.47 631 ALA A CA 1
ATOM 4876 C C . ALA A 1 631 ? -39.978 -24.898 39.667 1.00 29.47 631 ALA A C 1
ATOM 4878 O O . ALA A 1 631 ? -40.553 -25.926 40.018 1.00 29.47 631 ALA A O 1
ATOM 4879 N N . ILE A 1 632 ? -39.583 -24.716 38.398 1.00 27.59 632 ILE A N 1
ATOM 4880 C CA . ILE A 1 632 ? -39.235 -25.852 37.525 1.00 27.59 632 ILE A CA 1
ATOM 4881 C C . ILE A 1 632 ? -37.831 -25.638 36.953 1.00 27.59 632 ILE A C 1
ATOM 4883 O O . ILE A 1 632 ? -37.531 -24.622 36.333 1.00 27.59 632 ILE A O 1
ATOM 4887 N N . VAL A 1 633 ? -36.976 -26.630 37.187 1.00 27.08 633 VAL A N 1
ATOM 4888 C CA . VAL A 1 633 ? -35.602 -26.720 36.693 1.00 27.08 633 VAL A CA 1
ATOM 4889 C C . VAL A 1 633 ? -35.596 -27.368 35.304 1.00 27.08 633 VAL A C 1
ATOM 4891 O O . VAL A 1 633 ? -36.139 -28.456 35.151 1.00 27.08 633 VAL A O 1
ATOM 4894 N N . LEU A 1 634 ? -34.895 -26.725 34.360 1.00 26.50 634 LEU A N 1
ATOM 4895 C CA . LEU A 1 634 ? -34.242 -27.307 33.172 1.00 26.50 634 LEU A CA 1
ATOM 4896 C C . LEU A 1 634 ? -35.117 -28.016 32.106 1.00 26.50 634 LEU A C 1
ATOM 4898 O O . LEU A 1 634 ? -35.637 -29.102 32.336 1.00 26.50 634 LEU A O 1
ATOM 4902 N N . ALA A 1 635 ? -35.117 -27.485 30.874 1.00 27.00 635 ALA A N 1
ATOM 4903 C CA . ALA A 1 635 ? -34.526 -28.147 29.690 1.00 27.00 635 ALA A CA 1
ATOM 4904 C C . ALA A 1 635 ? -34.954 -27.484 28.365 1.00 27.00 635 ALA A C 1
ATOM 4906 O O . ALA A 1 635 ? -36.129 -27.205 28.132 1.00 27.00 635 ALA A O 1
ATOM 4907 N N . SER A 1 636 ? -33.988 -27.297 27.468 1.00 27.00 636 SER A N 1
ATOM 4908 C CA . SER A 1 636 ? -34.179 -26.793 26.105 1.00 27.00 636 SER A CA 1
ATOM 4909 C C . SER A 1 636 ? -35.002 -27.756 25.229 1.00 27.00 636 SER A C 1
ATOM 4911 O O . SER A 1 636 ? -34.803 -28.970 25.284 1.00 27.00 636 SER A O 1
ATOM 4913 N N . LEU A 1 637 ? -35.851 -27.223 24.336 1.00 27.08 637 LEU A N 1
ATOM 4914 C CA . LEU A 1 637 ? -36.259 -27.944 23.113 1.00 27.08 637 LEU A CA 1
ATOM 4915 C C . LEU A 1 637 ? -34.975 -28.236 22.290 1.00 27.08 637 LEU A C 1
ATOM 4917 O O . LEU A 1 637 ? -34.022 -27.469 22.364 1.00 27.08 637 LEU A O 1
ATOM 4921 N N . ILE A 1 638 ? -34.820 -29.324 21.532 1.00 28.86 638 ILE A N 1
ATOM 4922 C CA . ILE A 1 638 ? -35.493 -29.685 20.266 1.00 28.86 638 ILE A CA 1
ATOM 4923 C C . ILE A 1 638 ? -35.136 -31.162 19.972 1.00 28.86 638 ILE A C 1
ATOM 4925 O O . ILE A 1 638 ? -34.008 -31.564 20.230 1.00 28.86 638 ILE A O 1
ATOM 4929 N N . ALA A 1 639 ? -35.954 -32.024 19.358 1.00 26.78 639 ALA A N 1
ATOM 4930 C CA . ALA A 1 639 ? -37.412 -32.114 19.197 1.00 26.78 639 ALA A CA 1
ATOM 4931 C C . ALA A 1 639 ? -37.744 -33.539 18.674 1.00 26.78 639 ALA A C 1
ATOM 4933 O O . ALA A 1 639 ? -36.858 -34.244 18.193 1.00 26.78 639 ALA A O 1
ATOM 4934 N N . LEU A 1 640 ? -39.012 -33.972 18.711 1.00 25.81 640 LEU A N 1
ATOM 4935 C CA . LEU A 1 640 ? -39.453 -35.245 18.113 1.00 25.81 640 LEU A CA 1
ATOM 4936 C C . LEU A 1 640 ? -40.865 -35.116 17.521 1.00 25.81 640 LEU A C 1
ATOM 4938 O O . LEU A 1 640 ? -41.850 -35.029 18.254 1.00 25.81 640 LEU A O 1
ATOM 4942 N N . ILE A 1 641 ? -40.978 -35.137 16.189 1.00 32.72 641 ILE A N 1
ATOM 4943 C CA . ILE A 1 641 ? -42.276 -35.189 15.502 1.00 32.72 641 ILE A CA 1
ATOM 4944 C C . ILE A 1 641 ? -42.722 -36.652 15.355 1.00 32.72 641 ILE A C 1
ATOM 4946 O O . ILE A 1 641 ? -42.213 -37.401 14.531 1.00 32.72 641 ILE A O 1
ATOM 4950 N N . VAL A 1 642 ? -43.707 -37.012 16.183 1.00 30.84 642 VAL A N 1
ATOM 4951 C CA . VAL A 1 642 ? -44.818 -37.957 15.941 1.00 30.84 642 VAL A CA 1
ATOM 4952 C C . VAL A 1 642 ? -44.506 -39.283 15.217 1.00 30.84 642 VAL A C 1
ATOM 4954 O O . VAL A 1 642 ? -44.450 -39.375 13.993 1.00 30.84 642 VAL A O 1
ATOM 4957 N N . ALA A 1 643 ? -44.517 -40.375 15.988 1.00 32.44 643 ALA A N 1
ATOM 4958 C CA . ALA A 1 643 ? -44.637 -41.738 15.466 1.00 32.44 643 ALA A CA 1
ATOM 4959 C C . ALA A 1 643 ? -46.051 -42.032 14.907 1.00 32.44 643 ALA A C 1
ATOM 4961 O O . ALA A 1 643 ? -47.056 -41.702 15.538 1.00 32.44 643 ALA A O 1
ATOM 4962 N N . GLY A 1 644 ? -46.132 -42.717 13.753 1.00 28.91 644 GLY A N 1
ATOM 4963 C CA . GLY A 1 644 ? -47.338 -42.704 12.905 1.00 28.91 644 GLY A CA 1
ATOM 4964 C C . GLY A 1 644 ? -47.844 -44.013 12.268 1.00 28.91 644 GLY A C 1
ATOM 4965 O O . GLY A 1 644 ? -48.618 -43.904 11.330 1.00 28.91 644 GLY A O 1
ATOM 4966 N N . ARG A 1 645 ? -47.509 -45.220 12.778 1.00 32.19 645 ARG A N 1
ATOM 4967 C CA . ARG A 1 645 ? -48.151 -46.538 12.443 1.00 32.19 645 ARG A CA 1
ATOM 4968 C C . ARG A 1 645 ? -48.097 -46.992 10.953 1.00 32.19 645 ARG A C 1
ATOM 4970 O O . ARG A 1 645 ? -48.818 -46.458 10.126 1.00 32.19 645 ARG A O 1
ATOM 4977 N N . ARG A 1 646 ? -47.474 -48.126 10.579 1.00 31.08 646 ARG A N 1
ATOM 4978 C CA . ARG A 1 646 ? -47.988 -49.520 10.747 1.00 31.08 646 ARG A CA 1
ATOM 4979 C C . ARG A 1 646 ? -47.060 -50.557 10.065 1.00 31.08 646 ARG A C 1
ATOM 4981 O O . ARG A 1 646 ? -46.275 -50.210 9.197 1.00 31.08 646 ARG A O 1
ATOM 4988 N N . ARG A 1 647 ? -47.235 -51.837 10.430 1.00 34.25 647 ARG A N 1
ATOM 4989 C CA . ARG A 1 647 ? -46.626 -53.050 9.827 1.00 34.25 647 ARG A CA 1
ATOM 4990 C C . ARG A 1 647 ? -46.951 -53.229 8.328 1.00 34.25 647 ARG A C 1
ATOM 4992 O O . ARG A 1 647 ? -48.133 -53.141 8.000 1.00 34.25 647 ARG A O 1
ATOM 4999 N N . HIS A 1 648 ? -45.986 -53.667 7.507 1.00 31.67 648 HIS A N 1
ATOM 5000 C CA . HIS A 1 648 ? -45.934 -55.031 6.919 1.00 31.67 648 HIS A CA 1
ATOM 5001 C C . HIS A 1 648 ? -44.584 -55.319 6.215 1.00 31.67 648 HIS A C 1
ATOM 5003 O O . HIS A 1 648 ? -43.723 -54.446 6.172 1.00 31.67 648 HIS A O 1
ATOM 5009 N N . GLU A 1 649 ? -44.380 -56.566 5.768 1.00 33.53 649 GLU A N 1
ATOM 5010 C CA . GLU A 1 649 ? -43.121 -57.117 5.224 1.00 33.53 649 GLU A CA 1
ATOM 5011 C C . GLU A 1 649 ? -42.827 -56.753 3.748 1.00 33.53 649 GLU A C 1
ATOM 5013 O O . GLU A 1 649 ? -43.719 -56.322 3.022 1.00 33.53 649 GLU A O 1
ATOM 5018 N N . GLY A 1 650 ? -41.594 -57.033 3.288 1.00 31.70 650 GLY A N 1
ATOM 5019 C CA . GLY A 1 650 ? -41.135 -56.896 1.890 1.00 31.70 650 GLY A CA 1
ATOM 5020 C C . GLY A 1 650 ? -39.809 -56.117 1.798 1.00 31.70 650 GLY A C 1
ATOM 5021 O O . GLY A 1 650 ? -39.859 -54.901 1.884 1.00 31.70 650 GLY A O 1
ATOM 5022 N N . LYS A 1 651 ? -38.598 -56.698 1.846 1.00 34.88 651 LYS A N 1
ATOM 5023 C CA . LYS A 1 651 ? -37.938 -57.694 0.965 1.00 34.88 651 LYS A CA 1
ATOM 5024 C C . LYS A 1 651 ? -37.264 -57.035 -0.261 1.00 34.88 651 LYS A C 1
ATOM 5026 O O . LYS A 1 651 ? -37.983 -56.573 -1.134 1.00 34.88 651 LYS A O 1
ATOM 5031 N N . ASP A 1 652 ? -35.925 -57.122 -0.301 1.00 39.19 652 ASP A N 1
ATOM 5032 C CA . ASP A 1 652 ? -34.979 -56.862 -1.417 1.00 39.19 652 ASP A CA 1
ATOM 5033 C C . ASP A 1 652 ? -35.013 -55.417 -2.015 1.00 39.19 652 ASP A C 1
ATOM 5035 O O . ASP A 1 652 ? -36.032 -54.744 -1.977 1.00 39.19 652 ASP A O 1
ATOM 5039 N N . ASP A 1 653 ? -33.936 -54.802 -2.517 1.00 40.28 653 ASP A N 1
ATOM 5040 C CA . ASP A 1 653 ? -32.742 -55.358 -3.167 1.00 40.28 653 ASP A CA 1
ATOM 5041 C C . ASP A 1 653 ? -31.486 -54.450 -3.036 1.00 40.28 653 ASP A C 1
ATOM 5043 O O . ASP A 1 653 ? -31.529 -53.371 -2.445 1.00 40.28 653 ASP A O 1
ATOM 5047 N N . LYS A 1 654 ? -30.353 -54.908 -3.586 1.00 46.25 654 LYS A N 1
ATOM 5048 C CA . LYS A 1 654 ? -29.019 -54.266 -3.525 1.00 46.25 654 LYS A CA 1
ATOM 5049 C C . LYS A 1 654 ? -28.834 -53.098 -4.510 1.00 46.25 654 LYS A C 1
ATOM 5051 O O . LYS A 1 654 ? -29.184 -53.244 -5.681 1.00 46.25 654 LYS A O 1
ATOM 5056 N N . ASN A 1 655 ? -28.105 -52.056 -4.095 1.00 41.53 655 ASN A N 1
ATOM 5057 C CA . ASN A 1 655 ? -26.733 -51.756 -4.568 1.00 41.53 655 ASN A CA 1
ATOM 5058 C C . ASN A 1 655 ? -26.122 -50.574 -3.803 1.00 41.53 655 ASN A C 1
ATOM 5060 O O . ASN A 1 655 ? -26.847 -49.576 -3.612 1.00 41.53 655 ASN A O 1
#

Sequence (655 aa):
MVELSNVPEVGKSIDPATKDDKAWTAELETADFTEGKASIKFPAIIYKQEGTGDNKVNDIGDHYYLVTEDGDDAAKDTTAYVIKVTVAVDENDPAKLTATETVRGYADDLDSTLNPLVLPEGERPAFYNTDTYDLISAASYSVYAASGEPVDRVCYVDPKIIKNLEGRAIKSGEFAFKLIQVANYNDTEGELISATTNDEFGMVDFDKANNVSGDLENPSCLAYTKPGTYYYRVIEDTSKGGMNDQSVLYSDQVITFTTVIEQDEATGQLVCTDMYYGWWDAAANQNVRFDEQYADYETQPGNIGDMSKLNPDWHPTINNKARPMDLQVRKTSVSDRDEGLVGATYALYMVNENPQGDIWLAEATSEEGGWITYKNVSLATNNLYYFKETAAPAGHTVSEFRSPYFYLVEDATSANGYALKYTDTKYFDAAEVEAAAIPMAAAEAQAMQADIAAQAEATATDNQIQPGHSADGNILLTYDKDGGVYDETTQVEVNKLDTRTHEWVEGAKLVILEKESGKEVASWTSGKAPQKLAKTLNVGITYLLREVEAPGEYRLANDVEFVIDNYGNVTITKGTENGNAELSDNTITLYDTMMDAEEVEQRERETTREVPLGTILAQTGDMLPILGIGAIVLASLIALIVAGRRRHEGKDDKN

InterPro domains:
  IPR013783 Immunoglobulin-like fold [G3DSA:2.60.40.10] (319-434)
  IPR013783 Immunoglobulin-like fold [G3DSA:2.60.40.10] (472-604)
  IPR022464 Streptococcal pilin isopeptide linkage domain [PF12892] (160-294)
  IPR038174 Streptococcal pilin isopeptide linker superfamily [G3DSA:2.60.40.3050] (141-294)
  IPR041033 SpaA-like, prealbumin fold domain subgroup 1 [PF17802] (327-399)
  IPR041033 SpaA-like, prealbumin fold domain subgroup 1 [PF17802] (491-573)

Radius of gyration: 47.71 Å; Cα contacts (8 Å, |Δi|>4): 1334; chains: 1; bounding box: 98×122×129 Å

Foldseek 3Di:
DAWAPDDADFFAFADRHGPDPDDWDWDDDPVQDDPNDHDTDTDDDDADQDDDDPPGGHRAAKIKDWDADDDDPQFWQQKIWIKIKGWDQDPVDNVDIDIDIDTQAMASHRRGGTHGDDDPDPDDDDIDGDPPFPQLLFAQWGWGFPPDDPDAQKIFIWHKAFEAEALAFDAAQLWKKWKFWDPDPVDPDHHTQAIFTAHRRRMTTRQQSDVDDCDPVDGNGDMDRDFDKIKIKMDTDCPVVSVLQLQKAFDPFIKMKMWGWDQDPPPRHIDTQDIFIFGQDPVVRDTGGDPQDFPDDDDDDPDPGDRNGGDSPDHHYGYMYGQQAKEKFFEEAPVDQQHTFFFWKKWKWKADPDPVGIHTFDMFTADPSNMTIDIRTSADAPIKMWIATDFDGFQWFGDPDIFFIKHWDADSVALNRTDIDTDNDPDDPVVVNVVVPDDDDCVPVCPVVVVVVVVVVPDPDDDFQGWDADPNRRYTYCGSGGRRNYTYGQKAWEAEAAQPPRFGFWFWWKWKAQPPVRDTQDIDTTDRDIDIQTSRGGAPTKMKIATPDGDLQWDGADIWIWGAHNRNFIDTPDRCPPNQWDDDGRYIYGHIYGDDPVVSVVSVVVVPDDDPPDDDDDDDDDDDDDDDDDDDDDDDDDDDDDDDDDDDDDDDDDD

Mean predicted aligned error: 20.42 Å

pLDDT: mean 74.4, std 20.7, range [25.77, 98.56]

Organism: NCBI:txid446660

Nearest PDB structures (foldseek):
  2x5p-assembly1_A  TM=8.583E-01  e=2.118E-06  Streptococcus pyogenes
  6fwv-assembly2_B  TM=4.417E-01  e=6.334E-12  Bacillus anthracis
  6fwv-assembly1_A  TM=3.899E-01  e=9.446E-13  Bacillus anthracis
  7bvx-assembly1_A  TM=5.128E-01  e=2.012E-07  Lacticaseibacillus rhamnosus
  6yoa-assembly1_B  TM=4.363E-01  e=2.127E-02  Ligustrum vulgare